Protein AF-0000000069817759 (afdb_homodimer)

Nearest PDB structures (foldseek):
  2ex4-assembly1_B  TM=9.487E-01  e=3.862E-26  Homo sapiens
  7d8d-assembly1_A  TM=9.209E-01  e=5.584E-23  Saccharomyces cerevisiae
  3vc2-assembly6_F  TM=7.173E-01  e=9.112E-10  Streptomyces coelicolor A3(2)
  5gm2-assembly3_O  TM=6.967E-01  e=1.247E-09  Streptomyces blastmyceticus
  3vc1-assembly2_B  TM=7.110E-01  e=4.106E-09  Streptomyces coelicolor A3(2)

Organism: Echinococcus multilocularis (NCBI:txid6211)

Secondary structure (DSSP, 8-state):
--TTTHHHHHHHHHHHHHHHHHH--S--SEEEEET-TTTHHIIIIITTT-SEEEEEES-HHHHHHHHHHH-HHHHTTEEEEEE--GGG--PPTT-BSEEEEES-GGGS-HHHHHHHHHHHHHHBPP------SSS-------EEEEEEEEE-SSS-EEETTTTEEEEEHHHHHHHHHHTTEEEEEEEE--SS-TTSPPEEEEEEEE---/--TTTHHHHHHHHHHHHHHHHHH--S--SEEEEET-TTTHHIIIIITTT-SEEEEEES-HHHHHHHHHHH-HHHHTTEEEEEE--GGG--PPTT-BSEEEEES-GGGS-HHHHHHHHHHHHHHBPP------SSS-------EEEEEEEEE-SSS-EEETTTTEEEEEHHHHHHHHHHTTEEEEEEEE--SS-TTSPPEEEEEEEE---

Radius of gyration: 24.3 Å; Cα contacts (8 Å, |Δi|>4): 840; chains: 2; bounding box: 42×84×50 Å

Foldseek 3Di:
DCVPPVVQLVLVQVLVQVCCVVPNWPAQAEEEEEQQFLNSCVQRHNLVRHQAYEYEHQDVVSPVNNPVVSDPVSSVRHDYYHNDDLLPDQAAFQAHLEYEAEACLQLDDLVSLLVSVLSVQRRHHDQPPPPDPDDDDPGTHGKYKYKYFADPDDAWDADPVVRGIHGHPVSVVVSCVSSQKDWPDWDWRDSGDPPDGIMIMTIIHHHDD/DCVPPVVQLVLVQVLVQVCCVVPNWPAQAEEEEEQQFLNSCVQRHNLVRHQAYEYEHQDVVSPVNNPVVNDPVSSVRHDYYHNDDLLPDQAAFQAHLEYEAEACLQLDDLVSLLVSVLSVQRRHHDQPPPPDPDDDDPGTHGKYKYKYFADPDDAWDADPVVRGIHGHPVSVVVSCVSSQKDWPDWDWRDSGDPPDGIMIMTIIHHHDD

InterPro domains:
  IPR008576 Alpha-N-methyltransferase NTM1 [PF05891] (1-204)
  IPR008576 Alpha-N-methyltransferase NTM1 [PIRSF016958] (1-207)
  IPR008576 Alpha-N-methyltransferase NTM1 [PTHR12753] (1-204)
  IPR029063 S-adenosyl-L-methionine-dependent methyltransferase superfamily [G3DSA:3.40.50.150] (1-205)
  IPR029063 S-adenosyl-L-methionine-dependent methyltransferase superfamily [SSF53335] (10-200)

pLDDT: mean 90.21, std 13.5, range [38.62, 98.94]

Solvent-accessible surface area (backbone atoms only — not comparable to full-atom values): 22124 Å² total; per-residue (Å²): 130,68,74,78,37,53,71,54,48,50,39,52,46,52,54,49,50,52,48,46,73,74,67,46,43,68,52,50,52,30,32,34,33,40,58,30,54,47,27,66,58,47,53,73,48,45,50,81,62,24,65,27,31,30,35,29,22,61,52,56,48,33,53,66,21,17,42,70,68,47,28,71,80,56,34,72,32,43,72,47,79,45,71,38,47,63,85,76,48,70,62,65,68,46,57,22,21,31,38,40,41,46,67,44,70,34,66,42,51,70,70,45,43,22,53,37,46,36,39,49,54,55,12,27,30,73,45,65,69,74,67,63,88,72,88,79,77,75,80,44,43,35,36,35,38,41,36,35,59,42,36,90,58,94,60,61,43,80,36,75,93,74,61,28,35,32,41,17,62,67,56,50,53,50,33,33,52,76,32,45,35,39,75,78,38,82,41,74,57,77,73,52,68,84,88,41,77,51,34,34,39,32,34,32,31,69,50,77,129,130,68,75,77,36,53,70,55,48,49,39,53,46,52,54,51,50,52,48,46,73,74,67,44,42,69,51,50,53,30,31,35,32,39,58,30,54,48,27,65,58,46,52,72,48,46,51,80,62,22,65,27,32,29,34,30,21,60,53,56,48,32,52,67,22,17,43,71,68,48,27,69,83,57,36,70,34,42,72,47,78,44,70,38,47,63,84,76,49,70,63,66,66,45,58,21,19,31,38,40,40,44,68,44,69,36,66,42,51,70,69,45,42,22,53,36,47,37,40,49,55,55,11,28,29,73,46,63,67,75,68,63,90,68,88,80,79,74,79,44,42,33,36,36,38,43,35,35,59,42,36,89,58,94,61,61,44,80,36,75,92,74,63,27,36,32,41,17,62,67,56,48,52,49,33,33,52,75,34,44,36,40,76,79,38,82,41,74,56,76,72,52,67,86,87,43,76,50,34,34,39,33,35,32,31,69,51,77,129

Sequence (418 aa):
MLGGLTQVHWPDIVGSRYILARFGPSLRECALDCGAGIGRITKHLLLPHFTTVDMVEMTGKFLDASSAYIGRSNADRVGNRFCCALQDFTPPEGRYDLIWVQWVIGHLTLSASVEFLRRCATALRPCDSTATSTATAPIRRSIIVLKDNVFSGAKSRFREVESSFVRTRDELLEVFRKARLRVLLDERQTNMPSYIRPIYAFVLVPQAEMLGGLTQVHWPDIVGSRYILARFGPSLRECALDCGAGIGRITKHLLLPHFTTVDMVEMTGKFLDASSAYIGRSNADRVGNRFCCALQDFTPPEGRYDLIWVQWVIGHLTLSASVEFLRRCATALRPCDSTATSTATAPIRRSIIVLKDNVFSGAKSRFREVESSFVRTRDELLEVFRKARLRVLLDERQTNMPSYIRPIYAFVLVPQAE

Structure (mmCIF, N/CA/C/O backbone):
data_AF-0000000069817759-model_v1
#
loop_
_entity.id
_entity.type
_entity.pdbx_description
1 polymer 'Alpha N-terminal protein methyltransferase 1'
#
loop_
_atom_site.group_PDB
_atom_site.id
_atom_site.type_symbol
_atom_site.label_atom_id
_atom_site.label_alt_id
_atom_site.label_comp_id
_atom_site.label_asym_id
_atom_site.label_entity_id
_atom_site.label_seq_id
_atom_site.pdbx_PDB_ins_code
_atom_site.Cartn_x
_atom_site.Cartn_y
_atom_site.Cartn_z
_atom_site.occupancy
_atom_site.B_iso_or_equiv
_atom_site.auth_seq_id
_atom_site.auth_comp_id
_atom_site.auth_asym_id
_atom_site.auth_atom_id
_atom_site.pdbx_PDB_model_num
ATOM 1 N N . MET A 1 1 ? -7.977 -3.789 -2.191 1 55.5 1 MET A N 1
ATOM 2 C CA . MET A 1 1 ? -7.117 -4.719 -1.464 1 55.5 1 MET A CA 1
ATOM 3 C C . MET A 1 1 ? -5.734 -4.117 -1.241 1 55.5 1 MET A C 1
ATOM 5 O O . MET A 1 1 ? -5.254 -3.336 -2.062 1 55.5 1 MET A O 1
ATOM 9 N N . LEU A 1 2 ? -5.32 -3.854 -0.101 1 62.16 2 LEU A N 1
ATOM 10 C CA . LEU A 1 2 ? -4.039 -3.256 0.257 1 62.16 2 LEU A CA 1
ATOM 11 C C . LEU A 1 2 ? -2.9 -4.25 0.048 1 62.16 2 LEU A C 1
ATOM 13 O O . LEU A 1 2 ? -1.764 -3.99 0.451 1 62.16 2 LEU A O 1
ATOM 17 N N . GLY A 1 3 ? -3.168 -5.266 -0.702 1 62.66 3 GLY A N 1
ATOM 18 C CA . GLY A 1 3 ? -2.135 -6.211 -1.102 1 62.66 3 GLY A CA 1
ATOM 19 C C . GLY A 1 3 ? -1.38 -6.801 0.073 1 62.66 3 GLY A C 1
ATOM 20 O O . GLY A 1 3 ? -0.153 -6.918 0.034 1 62.66 3 GLY A O 1
ATOM 21 N N . GLY A 1 4 ? -2.061 -7.035 1.119 1 65.12 4 GLY A N 1
ATOM 22 C CA . GLY A 1 4 ? -1.429 -7.656 2.271 1 65.12 4 GLY A CA 1
ATOM 23 C C . GLY A 1 4 ? -0.843 -6.652 3.246 1 65.12 4 GLY A C 1
ATOM 24 O O . GLY A 1 4 ? -0.263 -7.035 4.266 1 65.12 4 GLY A O 1
ATOM 25 N N . LEU A 1 5 ? -1.057 -5.465 2.949 1 73.44 5 LEU A N 1
ATOM 26 C CA . LEU A 1 5 ? -0.417 -4.438 3.766 1 73.44 5 LEU A CA 1
ATOM 27 C C . LEU A 1 5 ? -1.373 -3.922 4.836 1 73.44 5 LEU A C 1
ATOM 29 O O . LEU A 1 5 ? -1.09 -2.92 5.496 1 73.44 5 LEU A O 1
ATOM 33 N N . THR A 1 6 ? -2.373 -4.637 5.082 1 71.5 6 THR A N 1
ATOM 34 C CA . THR A 1 6 ? -3.443 -4.238 5.992 1 71.5 6 THR A CA 1
ATOM 35 C C . THR A 1 6 ? -2.922 -4.117 7.418 1 71.5 6 THR A C 1
ATOM 37 O O . THR A 1 6 ? -3.383 -3.268 8.188 1 71.5 6 THR A O 1
ATOM 40 N N . GLN A 1 7 ? -2.004 -4.809 7.738 1 69.25 7 GLN A N 1
ATOM 41 C CA . GLN A 1 7 ? -1.566 -4.91 9.125 1 69.25 7 GLN A CA 1
ATOM 42 C C . GLN A 1 7 ? -0.844 -3.643 9.57 1 69.25 7 GLN A C 1
ATOM 44 O O . GLN A 1 7 ? -0.792 -3.338 10.766 1 69.25 7 GLN A O 1
ATOM 49 N N . VAL A 1 8 ? -0.279 -2.957 8.703 1 76 8 VAL A N 1
ATOM 50 C CA . VAL A 1 8 ? 0.337 -1.676 9.031 1 76 8 VAL A CA 1
ATOM 51 C C . VAL A 1 8 ? -0.648 -0.542 8.758 1 76 8 VAL A C 1
ATOM 53 O O . VAL A 1 8 ? -0.629 0.485 9.438 1 76 8 VAL A O 1
ATOM 56 N N . HIS A 1 9 ? -1.445 -0.885 7.836 1 83.62 9 HIS A N 1
ATOM 57 C CA . HIS A 1 9 ? -2.412 0.115 7.402 1 83.62 9 HIS A CA 1
ATOM 58 C C . HIS A 1 9 ? -3.352 0.507 8.539 1 83.62 9 HIS A C 1
ATOM 60 O O . HIS A 1 9 ? -3.496 1.691 8.852 1 83.62 9 HIS A O 1
ATOM 66 N N . TRP A 1 10 ? -3.844 -0.445 9.234 1 84.25 10 TRP A N 1
ATOM 67 C CA . TRP A 1 10 ? -4.898 -0.119 10.188 1 84.25 10 TRP A CA 1
ATOM 68 C C . TRP A 1 10 ? -4.32 0.509 11.445 1 84.25 10 TRP A C 1
ATOM 70 O O . TRP A 1 10 ? -4.836 1.513 11.945 1 84.25 10 TRP A O 1
ATOM 80 N N . PRO A 1 11 ? -3.188 -0.051 11.992 1 84.81 11 PRO A N 1
ATOM 81 C CA . PRO A 1 11 ? -2.58 0.659 13.117 1 84.81 11 PRO A CA 1
ATOM 82 C C . PRO A 1 11 ? -2.213 2.102 12.773 1 84.81 11 PRO A C 1
ATOM 84 O O . PRO A 1 11 ? -2.35 2.992 13.617 1 84.81 11 PRO A O 1
ATOM 87 N N . ASP A 1 12 ? -1.763 2.312 11.617 1 90.25 12 ASP A N 1
ATOM 88 C CA . ASP A 1 12 ? -1.436 3.658 11.156 1 90.25 12 ASP A CA 1
ATOM 89 C C . ASP A 1 12 ? -2.668 4.559 11.164 1 90.25 12 ASP A C 1
ATOM 91 O O . ASP A 1 12 ? -2.611 5.691 11.648 1 90.25 12 ASP A O 1
ATOM 95 N N . ILE A 1 13 ? -3.812 4.062 10.688 1 92.81 13 ILE A N 1
ATOM 96 C CA . ILE A 1 13 ? -5.055 4.82 10.609 1 92.81 13 ILE A CA 1
ATOM 97 C C . ILE A 1 13 ? -5.602 5.074 12.008 1 92.81 13 ILE A C 1
ATOM 99 O O . ILE A 1 13 ? -6.02 6.191 12.328 1 92.81 13 ILE A O 1
ATOM 103 N N . VAL A 1 14 ? -5.531 4.082 12.805 1 92.69 14 VAL A N 1
ATOM 104 C CA . VAL A 1 14 ? -6.047 4.203 14.164 1 92.69 14 VAL A CA 1
ATOM 105 C C . VAL A 1 14 ? -5.23 5.234 14.938 1 92.69 14 VAL A C 1
ATOM 107 O O . VAL A 1 14 ? -5.789 6.082 15.641 1 92.69 14 VAL A O 1
ATOM 110 N N . GLY A 1 15 ? -3.939 5.105 14.82 1 93.69 15 GLY A N 1
ATOM 111 C CA . GLY A 1 15 ? -3.09 6.102 15.453 1 93.69 15 GLY A CA 1
ATOM 112 C C . GLY A 1 15 ? -3.391 7.52 14.992 1 93.69 15 GLY A C 1
ATOM 113 O O . GLY A 1 15 ? -3.391 8.453 15.805 1 93.69 15 GLY A O 1
ATOM 114 N N . SER A 1 16 ? -3.637 7.695 13.75 1 96.94 16 SER A N 1
ATOM 115 C CA . SER A 1 16 ? -3.953 9 13.188 1 96.94 16 SER A CA 1
ATOM 116 C C . SER A 1 16 ? -5.305 9.508 13.68 1 96.94 16 SER A C 1
ATOM 118 O O . SER A 1 16 ? -5.477 10.703 13.922 1 96.94 16 SER A O 1
ATOM 120 N N . ARG A 1 17 ? -6.273 8.633 13.836 1 96.94 17 ARG A N 1
ATOM 121 C CA . ARG A 1 17 ? -7.578 9 14.367 1 96.94 17 ARG A CA 1
ATOM 122 C C . ARG A 1 17 ? -7.461 9.531 15.797 1 96.94 17 ARG A C 1
ATOM 124 O O . ARG A 1 17 ? -8.164 10.469 16.172 1 96.94 17 ARG A O 1
ATOM 131 N N . TYR A 1 18 ? -6.605 8.875 16.531 1 96.31 18 TYR A N 1
ATOM 132 C CA . TYR A 1 18 ? -6.395 9.32 17.891 1 96.31 18 TYR A CA 1
ATOM 133 C C . TYR A 1 18 ? -5.809 10.727 17.938 1 96.31 18 TYR A C 1
ATOM 135 O O . TYR A 1 18 ? -6.176 11.531 18.797 1 96.31 18 TYR A O 1
ATOM 143 N N . ILE A 1 19 ? -4.941 11.008 17.078 1 97.12 19 ILE A N 1
ATOM 144 C CA . ILE A 1 19 ? -4.352 12.344 16.984 1 97.12 19 ILE A CA 1
ATOM 145 C C . ILE A 1 19 ? -5.438 13.367 16.672 1 97.12 19 ILE A C 1
ATOM 147 O O . ILE A 1 19 ? -5.508 14.422 17.312 1 97.12 19 ILE A O 1
ATOM 151 N N . LEU A 1 20 ? -6.316 13.07 15.688 1 97.5 20 LEU A N 1
ATOM 152 C CA . LEU A 1 20 ? -7.391 13.984 15.297 1 97.5 20 LEU A CA 1
ATOM 153 C C . LEU A 1 20 ? -8.375 14.188 16.438 1 97.5 20 LEU A C 1
ATOM 155 O O . LEU A 1 20 ? -8.906 15.281 16.625 1 97.5 20 LEU A O 1
ATOM 159 N N . ALA A 1 21 ? -8.617 13.156 17.188 1 96.81 21 ALA A N 1
ATOM 160 C CA . ALA A 1 21 ? -9.555 13.234 18.312 1 96.81 21 ALA A CA 1
ATOM 161 C C . ALA A 1 21 ? -9.016 14.148 19.406 1 96.81 21 ALA A C 1
ATOM 163 O O . ALA A 1 21 ? -9.781 14.875 20.047 1 96.81 21 ALA A O 1
ATOM 164 N N . ARG A 1 22 ? -7.75 14.109 19.594 1 96 22 ARG A N 1
ATOM 165 C CA . ARG A 1 22 ? -7.141 14.82 20.703 1 96 22 ARG A CA 1
ATOM 166 C C . ARG A 1 22 ? -6.742 16.234 20.312 1 96 22 ARG A C 1
ATOM 168 O O . ARG A 1 22 ? -6.844 17.172 21.109 1 96 22 ARG A O 1
ATOM 175 N N . PHE A 1 23 ? -6.246 16.328 19.031 1 95.94 23 PHE A N 1
ATOM 176 C CA . PHE A 1 23 ? -5.613 17.594 18.672 1 95.94 23 PHE A CA 1
ATOM 177 C C . PHE A 1 23 ? -6.191 18.141 17.375 1 95.94 23 PHE A C 1
ATOM 179 O O . PHE A 1 23 ? -5.602 19.016 16.734 1 95.94 23 PHE A O 1
ATOM 186 N N . GLY A 1 24 ? -7.301 17.625 16.953 1 95.69 24 GLY A N 1
ATOM 18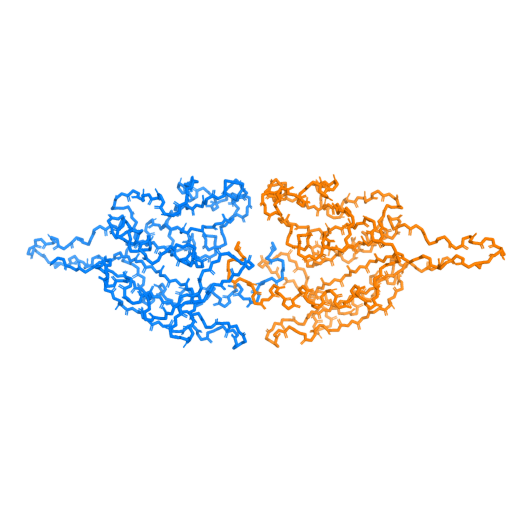7 C CA . GLY A 1 24 ? -7.883 18 15.664 1 95.69 24 GLY A CA 1
ATOM 188 C C . GLY A 1 24 ? -8.289 19.453 15.586 1 95.69 24 GLY A C 1
ATOM 189 O O . GLY A 1 24 ? -8.281 20.156 16.594 1 95.69 24 GLY A O 1
ATOM 190 N N . PRO A 1 25 ? -8.523 19.922 14.375 1 96.56 25 PRO A N 1
ATOM 191 C CA . PRO A 1 25 ? -8.984 21.312 14.172 1 96.56 25 PRO A CA 1
ATOM 192 C C . PRO A 1 25 ? -10.391 21.547 14.711 1 96.56 25 PRO A C 1
ATOM 194 O O . PRO A 1 25 ? -11.117 20.594 15 1 96.56 25 PRO A O 1
ATOM 197 N N . SER A 1 26 ? -10.719 22.797 14.82 1 95 26 SER A N 1
ATOM 198 C CA . SER A 1 26 ? -12.039 23.172 15.32 1 95 26 SER A CA 1
ATOM 199 C C . SER A 1 26 ? -13.133 22.844 14.312 1 95 26 SER A C 1
ATOM 201 O O . SER A 1 26 ? -14.234 22.453 14.695 1 95 26 SER A O 1
ATOM 203 N N . LEU A 1 27 ? -12.805 23.156 13.086 1 95 27 LEU A N 1
ATOM 204 C CA . LEU A 1 27 ? -13.734 22.859 12.008 1 95 27 LEU A CA 1
ATOM 205 C C . LEU A 1 27 ? -13.234 21.688 11.172 1 95 27 LEU A C 1
ATOM 207 O O . LEU A 1 27 ? -12.023 21.438 11.109 1 95 27 LEU A O 1
ATOM 211 N N . ARG A 1 28 ? -14.109 20.953 10.617 1 97.19 28 ARG A N 1
ATOM 212 C CA . ARG A 1 28 ? -13.789 19.797 9.781 1 97.19 28 ARG A CA 1
ATOM 213 C C . ARG A 1 28 ? -14.453 19.906 8.414 1 97.19 28 ARG A C 1
ATOM 215 O O . ARG A 1 28 ? -15.086 18.953 7.953 1 97.19 28 ARG A O 1
ATOM 222 N N . GLU A 1 29 ? -14.312 21.047 7.867 1 97.62 29 GLU A N 1
ATOM 223 C CA . GLU A 1 29 ? -14.945 21.297 6.574 1 97.62 29 GLU A CA 1
ATOM 224 C C . GLU A 1 29 ? -14.055 20.828 5.426 1 97.62 29 GLU A C 1
ATOM 226 O O . GLU A 1 29 ? -14.492 20.062 4.566 1 97.62 29 GLU A O 1
ATOM 231 N N . CYS A 1 30 ? -12.797 21.297 5.43 1 98.5 30 CYS A N 1
ATOM 232 C CA . CYS A 1 30 ? -11.93 20.984 4.305 1 98.5 30 CYS A CA 1
ATOM 233 C C . CYS A 1 30 ? -10.547 20.562 4.785 1 98.5 30 CYS A C 1
ATOM 235 O O . CYS A 1 30 ? -9.938 21.25 5.609 1 98.5 30 CYS A O 1
ATOM 237 N N . ALA A 1 31 ? -10.031 19.406 4.27 1 98.88 31 ALA A N 1
ATOM 238 C CA . ALA A 1 31 ? -8.68 18.922 4.531 1 98.88 31 ALA A CA 1
ATOM 239 C C . ALA A 1 31 ? -7.883 18.797 3.236 1 98.88 31 ALA A C 1
ATOM 241 O O . ALA A 1 31 ? -8.461 18.688 2.152 1 98.88 31 ALA A O 1
ATOM 242 N N . LEU A 1 32 ? -6.586 18.922 3.379 1 98.94 32 LEU A N 1
ATOM 243 C CA . LEU A 1 32 ? -5.664 18.719 2.266 1 98.94 32 LEU A CA 1
ATOM 244 C C . LEU A 1 32 ? -4.777 17.5 2.521 1 98.94 32 LEU A C 1
ATOM 246 O O . LEU A 1 32 ? -4.133 17.406 3.568 1 98.94 32 LEU A O 1
ATOM 250 N N . ASP A 1 33 ? -4.766 16.531 1.592 1 98.69 33 ASP A N 1
ATOM 251 C CA . ASP A 1 33 ? -3.891 15.359 1.616 1 98.69 33 ASP A CA 1
ATOM 252 C C . ASP A 1 33 ? -2.648 15.586 0.756 1 98.69 33 ASP A C 1
ATOM 254 O O . ASP A 1 33 ? -2.711 15.484 -0.471 1 98.69 33 ASP A O 1
ATOM 258 N N . CYS A 1 34 ? -1.508 15.812 1.389 1 98.5 34 CYS A N 1
ATOM 259 C CA . CYS A 1 34 ? -0.271 16.094 0.67 1 98.5 34 CYS A CA 1
ATOM 260 C C . CYS A 1 34 ? 0.484 14.812 0.354 1 98.5 34 CYS A C 1
ATOM 262 O O . CYS A 1 34 ? 0.82 14.047 1.26 1 98.5 34 CYS A O 1
ATOM 264 N N . GLY A 1 35 ? 0.825 14.672 -0.903 1 96.44 35 GLY A N 1
ATOM 265 C CA . GLY A 1 35 ? 1.369 13.391 -1.317 1 96.44 35 GLY A CA 1
ATOM 266 C C . GLY A 1 35 ? 0.368 12.25 -1.21 1 96.44 35 GLY A C 1
ATOM 267 O O . GLY A 1 35 ? 0.66 11.211 -0.612 1 96.44 35 GLY A O 1
ATOM 268 N N . ALA A 1 36 ? -0.739 12.406 -1.847 1 96.44 36 ALA A N 1
ATOM 269 C CA . ALA A 1 36 ? -1.905 11.578 -1.567 1 96.44 36 ALA A CA 1
ATOM 270 C C . ALA A 1 36 ? -1.768 10.203 -2.219 1 96.44 36 ALA A C 1
ATOM 272 O O . ALA A 1 36 ? -2.447 9.25 -1.826 1 96.44 36 ALA A O 1
ATOM 273 N N . GLY A 1 37 ? -0.917 10.141 -3.26 1 92.44 37 GLY A N 1
ATOM 274 C CA . GLY A 1 37 ? -0.885 8.906 -4.023 1 92.44 37 GLY A CA 1
ATOM 275 C C . GLY A 1 37 ? -2.238 8.516 -4.59 1 92.44 37 GLY A C 1
ATOM 276 O O . GLY A 1 37 ? -2.908 9.336 -5.227 1 92.44 37 GLY A O 1
ATOM 277 N N . ILE A 1 38 ? -2.588 7.289 -4.344 1 88.88 38 ILE A N 1
ATOM 278 C CA . ILE A 1 38 ? -3.861 6.801 -4.863 1 88.88 38 ILE A CA 1
ATOM 279 C C . ILE A 1 38 ? -4.988 7.195 -3.912 1 88.88 38 ILE A C 1
ATOM 281 O O . ILE A 1 38 ? -6.168 7.09 -4.262 1 88.88 38 ILE A O 1
ATOM 285 N N . GLY A 1 39 ? -4.66 7.555 -2.676 1 93.88 39 GLY A N 1
ATOM 286 C CA . GLY A 1 39 ? -5.691 8.109 -1.812 1 93.88 39 GLY A CA 1
ATOM 287 C C . GLY A 1 39 ? -5.965 7.254 -0.587 1 93.88 39 GLY A C 1
ATOM 288 O O . GLY A 1 39 ? -7.09 7.227 -0.083 1 93.88 39 GLY A O 1
ATOM 289 N N . ARG A 1 40 ? -4.969 6.535 -0.054 1 92.56 40 ARG A N 1
ATOM 290 C CA . ARG A 1 40 ? -5.156 5.695 1.125 1 92.56 40 ARG A CA 1
ATOM 291 C C . ARG A 1 40 ? -5.574 6.531 2.33 1 92.56 40 ARG A C 1
ATOM 293 O O . ARG A 1 40 ? -6.555 6.211 3.006 1 92.56 40 ARG A O 1
ATOM 300 N N . ILE A 1 41 ? -4.84 7.598 2.57 1 96.31 41 ILE A N 1
ATOM 301 C CA . ILE A 1 41 ? -5.129 8.461 3.715 1 96.31 41 ILE A CA 1
ATOM 302 C C . ILE A 1 41 ? -6.43 9.219 3.473 1 96.31 41 ILE A C 1
ATOM 304 O O . ILE A 1 41 ? -7.238 9.391 4.391 1 96.31 41 ILE A O 1
ATOM 308 N N . THR A 1 42 ? -6.609 9.664 2.258 1 97.5 42 THR A N 1
ATOM 309 C CA . THR A 1 42 ? -7.84 10.352 1.881 1 97.5 42 THR A CA 1
ATOM 310 C C . THR A 1 42 ? -9.055 9.484 2.195 1 97.5 42 THR A C 1
ATOM 312 O O . THR A 1 42 ? -9.984 9.93 2.867 1 97.5 42 THR A O 1
ATOM 315 N N . LYS A 1 43 ? -8.992 8.289 1.772 1 95.31 43 LYS A N 1
ATOM 316 C CA . LYS A 1 43 ? -10.133 7.383 1.86 1 95.31 43 LYS A CA 1
ATOM 317 C C . LYS A 1 43 ? -10.383 6.949 3.303 1 95.31 43 LYS A C 1
ATOM 319 O O . LYS A 1 43 ? -11.523 6.941 3.766 1 95.31 43 LYS A O 1
ATOM 324 N N . HIS A 1 44 ? -9.336 6.625 4.031 1 94.44 44 HIS A N 1
ATOM 325 C CA . HIS A 1 44 ? -9.523 5.883 5.273 1 94.44 44 HIS A CA 1
ATOM 326 C C . HIS A 1 44 ? -9.445 6.801 6.484 1 94.44 44 HIS A C 1
ATOM 328 O O . HIS A 1 44 ? -9.875 6.434 7.582 1 94.44 44 HIS A O 1
ATOM 334 N N . LEU A 1 45 ? -8.906 7.926 6.262 1 97.38 45 LEU A N 1
ATOM 335 C CA . LEU A 1 45 ? -8.742 8.805 7.406 1 97.38 45 LEU A CA 1
ATOM 336 C C . LEU A 1 45 ? -9.484 10.117 7.199 1 97.38 45 LEU A C 1
ATOM 338 O O . LEU A 1 45 ? -10.344 10.492 8.008 1 97.38 45 LEU A O 1
ATOM 342 N N . LEU A 1 46 ? -9.25 10.82 6.113 1 98.62 46 LEU A N 1
ATOM 343 C CA . LEU A 1 46 ? -9.656 12.219 6.012 1 98.62 46 LEU A CA 1
ATOM 344 C C . LEU A 1 46 ? -11.133 12.328 5.633 1 98.62 46 LEU A C 1
ATOM 346 O O . LEU A 1 46 ? -11.883 13.062 6.266 1 98.62 46 LEU A O 1
ATOM 350 N N . LEU A 1 47 ? -11.609 11.602 4.684 1 98.5 47 LEU A N 1
ATOM 351 C CA . LEU A 1 47 ? -12.984 11.711 4.223 1 98.5 47 LEU A CA 1
ATOM 352 C C . LEU A 1 47 ? -13.961 11.305 5.324 1 98.5 47 LEU A C 1
ATOM 354 O O . LEU A 1 47 ? -15.039 11.883 5.445 1 98.5 47 LEU A O 1
ATOM 358 N N . PRO A 1 48 ? -13.617 10.336 6.16 1 97.69 48 PRO A N 1
ATOM 359 C CA . PRO A 1 48 ? -14.523 10.008 7.266 1 97.69 48 PRO A CA 1
ATOM 360 C C . PRO A 1 48 ? -14.664 11.141 8.273 1 97.69 48 PRO A C 1
ATOM 362 O O . PRO A 1 48 ? -15.617 11.164 9.055 1 97.69 48 PRO A O 1
ATOM 365 N N . HIS A 1 49 ? -13.773 12.164 8.234 1 98.25 49 HIS A N 1
ATOM 366 C CA . HIS A 1 49 ? -13.766 13.164 9.297 1 98.25 49 HIS A CA 1
ATOM 367 C C . HIS A 1 49 ? -14 14.562 8.742 1 98.25 49 HIS A C 1
ATOM 369 O O . HIS A 1 49 ? -14.242 15.508 9.5 1 98.25 49 HIS A O 1
ATOM 375 N N . PHE A 1 50 ? -13.922 14.719 7.473 1 98.56 50 PHE A N 1
ATOM 376 C CA . PHE A 1 50 ? -14.039 16.047 6.887 1 98.56 50 PHE A CA 1
ATOM 377 C C . PHE A 1 50 ? -15.086 16.062 5.781 1 98.56 50 PHE A C 1
ATOM 379 O O . PHE A 1 50 ? -15.32 15.039 5.125 1 98.56 50 PHE A O 1
ATOM 386 N N . THR A 1 51 ? -15.672 17.172 5.551 1 98.31 51 THR A N 1
ATOM 387 C CA . THR A 1 51 ? -16.703 17.328 4.523 1 98.31 51 THR A CA 1
ATOM 388 C C . THR A 1 51 ? -16.109 17.156 3.133 1 98.31 51 THR A C 1
ATOM 390 O O . THR A 1 51 ? -16.703 16.5 2.273 1 98.31 51 THR A O 1
ATOM 393 N N . THR A 1 52 ? -14.992 17.781 2.92 1 98.62 52 THR A N 1
ATOM 394 C CA . THR A 1 52 ? -14.305 17.703 1.636 1 98.62 52 THR A CA 1
ATOM 395 C C . THR A 1 52 ? -12.805 17.531 1.835 1 98.62 52 THR A C 1
ATOM 397 O O . THR A 1 52 ? -12.25 17.969 2.844 1 98.62 52 THR A O 1
ATOM 400 N N . VAL A 1 53 ? -12.18 16.828 0.913 1 98.81 53 VAL A N 1
ATOM 401 C CA . VAL A 1 53 ? -10.734 16.641 0.937 1 98.81 53 VAL A CA 1
ATOM 402 C C . VAL A 1 53 ? -10.141 16.984 -0.426 1 98.81 53 VAL A C 1
ATOM 404 O O . VAL A 1 53 ? -10.648 16.547 -1.462 1 98.81 53 VAL A O 1
ATOM 407 N N . ASP A 1 54 ? -9.148 17.859 -0.433 1 98.88 54 ASP A N 1
ATOM 408 C CA . ASP A 1 54 ? -8.32 18.047 -1.619 1 98.88 54 ASP A CA 1
ATOM 409 C C . ASP A 1 54 ? -7.086 17.156 -1.583 1 98.88 54 ASP A C 1
ATOM 411 O O . ASP A 1 54 ? -6.57 16.844 -0.508 1 98.88 54 ASP A O 1
ATOM 415 N N . MET A 1 55 ? -6.68 16.734 -2.791 1 98.5 55 MET A N 1
ATOM 416 C CA . MET A 1 55 ? -5.492 15.898 -2.932 1 98.5 55 MET A CA 1
ATOM 417 C C . MET A 1 55 ? -4.414 16.609 -3.746 1 98.5 55 MET A C 1
ATOM 419 O O . MET A 1 55 ? -4.719 17.281 -4.738 1 98.5 55 MET A O 1
ATOM 423 N N . VAL A 1 56 ? -3.182 16.531 -3.322 1 98.62 56 VAL A N 1
ATOM 424 C CA . VAL A 1 56 ? -2.043 16.938 -4.145 1 98.62 56 VAL A CA 1
ATOM 425 C C . VAL A 1 56 ? -1.07 15.773 -4.285 1 98.62 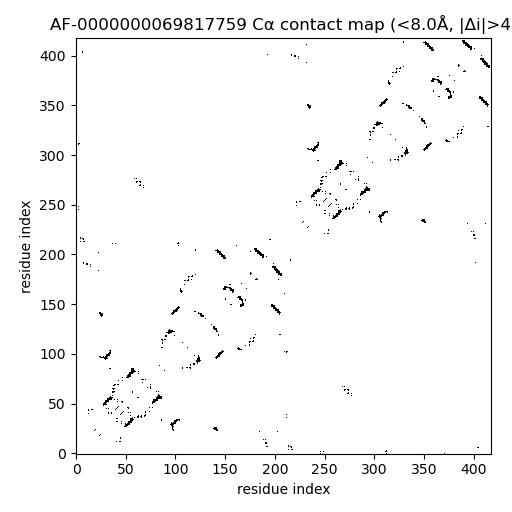56 VAL A C 1
ATOM 427 O O . VAL A 1 56 ? -0.714 15.133 -3.293 1 98.62 56 VAL A O 1
ATOM 430 N N . GLU A 1 57 ? -0.761 15.453 -5.465 1 96.62 57 GLU A N 1
ATOM 431 C CA . GLU A 1 57 ? 0.097 14.336 -5.855 1 96.62 57 GLU A CA 1
ATOM 432 C C . GLU A 1 57 ? 0.794 14.625 -7.184 1 96.62 57 GLU A C 1
ATOM 434 O O . GLU A 1 57 ? 0.197 15.203 -8.094 1 96.62 57 GLU A O 1
ATOM 439 N N . MET A 1 58 ? 2.125 14.242 -7.219 1 94.69 58 MET A N 1
ATOM 440 C CA . MET A 1 58 ? 2.908 14.633 -8.391 1 94.69 58 MET A CA 1
ATOM 441 C C . MET A 1 58 ? 2.664 13.672 -9.547 1 94.69 58 MET A C 1
ATOM 443 O O . MET A 1 58 ? 2.947 14.008 -10.703 1 94.69 58 MET A O 1
ATOM 447 N N . THR A 1 59 ? 2.201 12.453 -9.258 1 92.25 59 THR A N 1
ATOM 448 C CA . THR A 1 59 ? 1.955 11.469 -10.305 1 92.25 59 THR A CA 1
ATOM 449 C C . THR A 1 59 ? 0.492 11.492 -10.734 1 92.25 59 THR A C 1
ATOM 451 O O . THR A 1 59 ? -0.377 10.969 -10.031 1 92.25 59 THR A O 1
ATOM 454 N N . GLY A 1 60 ? 0.253 11.93 -11.922 1 94.5 60 GLY A N 1
ATOM 455 C CA . GLY A 1 60 ? -1.095 12.086 -12.453 1 94.5 60 GLY A CA 1
ATOM 456 C C . GLY A 1 60 ? -1.852 10.773 -12.539 1 94.5 60 GLY A C 1
ATOM 457 O O . GLY A 1 60 ? -3.053 10.719 -12.266 1 94.5 60 GLY A O 1
ATOM 458 N N . LYS A 1 61 ? -1.187 9.75 -12.891 1 91 61 LYS A N 1
ATOM 459 C CA . LYS A 1 61 ? -1.821 8.445 -13.055 1 91 61 LYS A CA 1
ATOM 460 C C . LYS A 1 61 ? -2.383 7.938 -11.727 1 91 61 LYS A C 1
ATOM 462 O O . LYS A 1 61 ? -3.406 7.254 -11.703 1 91 61 LYS A O 1
ATOM 467 N N . PHE A 1 62 ? -1.733 8.25 -10.633 1 91.75 62 PHE A N 1
ATOM 468 C CA . PHE A 1 62 ? -2.27 7.887 -9.328 1 91.75 62 PHE A CA 1
ATOM 469 C C . PHE A 1 62 ? -3.559 8.648 -9.047 1 91.75 62 PHE A C 1
ATOM 471 O O . PHE A 1 62 ? -4.543 8.062 -8.586 1 91.75 62 PHE A O 1
ATOM 478 N N . LEU A 1 63 ? -3.527 9.922 -9.352 1 94.44 63 LEU A N 1
ATOM 479 C CA . LEU A 1 63 ? -4.727 10.727 -9.164 1 94.44 63 LEU A CA 1
ATOM 480 C C . LEU A 1 63 ? -5.871 10.211 -10.031 1 94.44 63 LEU A C 1
ATOM 482 O O . LEU A 1 63 ? -7.02 10.156 -9.578 1 94.44 63 LEU A O 1
ATOM 486 N N . ASP A 1 64 ? -5.527 9.789 -11.188 1 92.56 64 ASP A N 1
ATOM 487 C CA . ASP A 1 64 ? -6.531 9.266 -12.109 1 92.56 64 ASP A CA 1
ATOM 488 C C . ASP A 1 64 ? -7.203 8.016 -11.547 1 92.56 64 ASP A C 1
ATOM 490 O O . ASP A 1 64 ? -8.398 7.797 -11.75 1 92.56 64 ASP A O 1
ATOM 494 N N . ALA A 1 65 ? -6.402 7.258 -10.875 1 91.31 65 ALA A N 1
ATOM 495 C CA . ALA A 1 65 ? -6.906 5.992 -10.344 1 91.31 65 ALA A CA 1
ATOM 496 C C . ALA A 1 65 ? -7.582 6.203 -8.992 1 91.31 65 ALA A C 1
ATOM 498 O O . ALA A 1 65 ? -8.281 5.316 -8.5 1 91.31 65 ALA A O 1
ATOM 499 N N . SER A 1 66 ? -7.402 7.375 -8.43 1 93.44 66 SER A N 1
ATOM 500 C CA . SER A 1 66 ? -7.828 7.621 -7.055 1 93.44 66 SER A CA 1
ATOM 501 C C . SER A 1 66 ? -9.336 7.473 -6.91 1 93.44 66 SER A C 1
ATOM 503 O O . SER A 1 66 ? -9.82 6.957 -5.898 1 93.44 66 SER A O 1
ATOM 505 N N . SER A 1 67 ? -10.109 7.898 -7.906 1 93.44 67 SER A N 1
ATOM 506 C CA . SER A 1 67 ? -11.57 7.824 -7.812 1 93.44 67 SER A CA 1
ATOM 507 C C . SER A 1 67 ? -12.039 6.379 -7.676 1 93.44 67 SER A C 1
ATOM 509 O O . SER A 1 67 ? -12.914 6.082 -6.855 1 93.44 67 SER A O 1
ATOM 511 N N . ALA A 1 68 ? -11.43 5.555 -8.453 1 88.69 68 ALA A N 1
ATOM 512 C CA . ALA A 1 68 ? -11.781 4.141 -8.375 1 88.69 68 ALA A CA 1
ATOM 513 C C . ALA A 1 68 ? -11.375 3.539 -7.035 1 88.69 68 ALA A C 1
ATOM 515 O O . ALA A 1 68 ? -12.102 2.73 -6.461 1 88.69 68 ALA A O 1
ATOM 516 N N . TYR A 1 69 ? -10.266 3.932 -6.586 1 89.75 69 TYR A N 1
ATOM 517 C CA . TYR A 1 69 ? -9.75 3.41 -5.324 1 89.75 69 TYR A CA 1
ATOM 518 C C . TYR A 1 69 ? -10.602 3.879 -4.152 1 89.75 69 TYR A C 1
ATOM 520 O O . TYR A 1 69 ? -10.953 3.088 -3.27 1 89.75 69 TYR A O 1
ATOM 528 N N . ILE A 1 70 ? -10.906 5.125 -4.176 1 93.5 70 ILE A N 1
ATOM 529 C CA . ILE A 1 70 ? -11.633 5.738 -3.064 1 93.5 70 ILE A CA 1
ATOM 530 C C . ILE A 1 70 ? -13.086 5.277 -3.082 1 93.5 70 ILE A C 1
ATOM 532 O O . ILE A 1 70 ? -13.695 5.082 -2.027 1 93.5 70 ILE A O 1
ATOM 536 N N . GLY A 1 71 ? -13.625 5.062 -4.297 1 90.38 71 GLY A N 1
ATOM 537 C CA . GLY A 1 71 ? -15.023 4.684 -4.445 1 90.38 71 GLY A CA 1
ATOM 538 C C . GLY A 1 71 ? -15.922 5.844 -4.824 1 90.38 71 GLY A C 1
ATOM 539 O O . GLY A 1 71 ? -15.688 6.977 -4.402 1 90.38 71 GLY A O 1
ATOM 540 N N . ARG A 1 72 ? -16.922 5.633 -5.523 1 84.25 72 ARG A N 1
ATOM 541 C CA . ARG A 1 72 ? -17.75 6.633 -6.203 1 84.25 72 ARG A CA 1
ATOM 542 C C . ARG A 1 72 ? -18.359 7.605 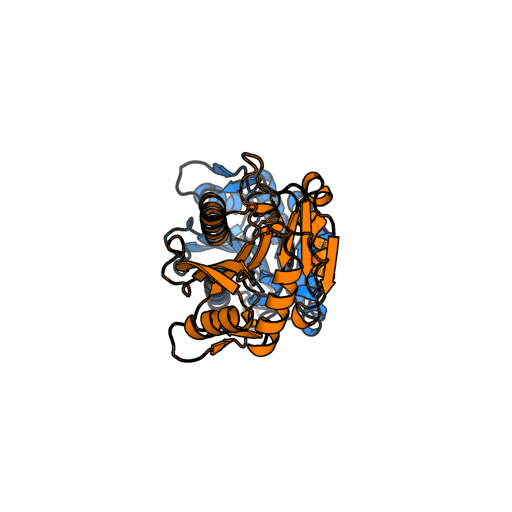-5.203 1 84.25 72 ARG A C 1
ATOM 544 O O . ARG A 1 72 ? -18.188 8.82 -5.32 1 84.25 72 ARG A O 1
ATOM 551 N N . SER A 1 73 ? -19.016 7.145 -4.172 1 88.25 73 SER A N 1
ATOM 552 C CA . SER A 1 73 ? -19.688 8.031 -3.238 1 88.25 73 SER A CA 1
ATOM 553 C C . SER A 1 73 ? -18.703 8.953 -2.531 1 88.25 73 SER A C 1
ATOM 555 O O . SER A 1 73 ? -18.953 10.156 -2.42 1 88.25 73 SER A O 1
ATOM 557 N N . ASN A 1 74 ? -17.562 8.469 -2.219 1 93.25 74 ASN A N 1
ATOM 558 C CA . ASN A 1 74 ? -16.562 9.258 -1.505 1 93.25 74 ASN A CA 1
ATOM 559 C C . ASN A 1 74 ? -15.734 10.125 -2.459 1 93.25 74 ASN A C 1
ATOM 561 O O . ASN A 1 74 ? -15.289 11.211 -2.088 1 93.25 74 ASN A O 1
ATOM 565 N N . ALA A 1 75 ? -15.664 9.633 -3.613 1 92.94 75 ALA A N 1
ATOM 566 C CA . ALA A 1 75 ? -14.859 10.352 -4.59 1 92.94 75 ALA A CA 1
ATOM 567 C C . ALA A 1 75 ? -15.469 11.719 -4.906 1 92.94 75 ALA A C 1
ATOM 569 O O . ALA A 1 75 ? -14.75 12.664 -5.227 1 92.94 75 ALA A O 1
ATOM 570 N N . ASP A 1 76 ? -16.766 11.859 -4.723 1 94.94 76 ASP A N 1
ATOM 571 C CA . ASP A 1 76 ? -17.469 13.109 -4.98 1 94.94 76 ASP A CA 1
ATOM 572 C C . ASP A 1 76 ? -17.109 14.164 -3.936 1 94.94 76 ASP A C 1
ATOM 574 O O . ASP A 1 76 ? -17.312 15.359 -4.156 1 94.94 76 ASP A O 1
ATOM 578 N N . ARG A 1 77 ? -16.594 13.711 -2.828 1 97.75 77 ARG A N 1
ATOM 579 C CA . ARG A 1 77 ? -16.234 14.617 -1.743 1 97.75 77 ARG A CA 1
ATOM 580 C C . ARG A 1 77 ? -14.773 15.023 -1.823 1 97.75 77 ARG A C 1
ATOM 582 O O . ARG A 1 77 ? -14.289 15.805 -0.994 1 97.75 77 ARG A O 1
ATOM 589 N N . VAL A 1 78 ? -14.156 14.508 -2.816 1 98.25 78 VAL A N 1
ATOM 590 C CA . VAL A 1 78 ? -12.844 15.039 -3.15 1 98.25 78 VAL A CA 1
ATOM 591 C C . VAL A 1 78 ? -12.992 16.297 -4.012 1 98.25 78 VAL A C 1
ATOM 593 O O . VAL A 1 78 ? -13.445 16.219 -5.156 1 98.25 78 VAL A O 1
ATOM 596 N N . GLY A 1 79 ? -12.641 17.406 -3.455 1 97.44 79 GLY A N 1
ATOM 597 C CA . GLY A 1 79 ? -12.859 18.672 -4.137 1 97.44 79 GLY A CA 1
ATOM 598 C C . GLY A 1 79 ? -11.898 18.891 -5.293 1 97.44 79 GLY A C 1
ATOM 599 O O . GLY A 1 79 ? -12.328 19.016 -6.441 1 97.44 79 GLY A O 1
ATOM 600 N N . ASN A 1 80 ? -10.641 19.047 -4.969 1 97.69 80 ASN A N 1
ATOM 601 C CA . ASN A 1 80 ? -9.609 19.281 -5.973 1 97.69 80 ASN A CA 1
ATOM 602 C C . ASN A 1 80 ? -8.562 18.172 -5.961 1 97.69 80 ASN A C 1
ATOM 604 O O . ASN A 1 80 ? -8.266 17.594 -4.91 1 97.69 80 ASN A O 1
ATOM 608 N N . ARG A 1 81 ? -8.133 17.844 -7.145 1 98 81 ARG A N 1
ATOM 609 C CA . ARG A 1 81 ? -6.969 17 -7.352 1 98 81 ARG A CA 1
ATOM 610 C C . ARG A 1 81 ? -5.848 17.766 -8.047 1 98 81 ARG A C 1
ATOM 612 O O . ARG A 1 81 ? -5.879 17.969 -9.258 1 98 81 ARG A O 1
ATOM 619 N N . PHE A 1 82 ? -4.867 18.156 -7.289 1 98.56 82 PHE A N 1
ATOM 620 C CA . PHE A 1 82 ? -3.746 18.922 -7.82 1 98.56 82 PHE A CA 1
ATOM 621 C C . PHE A 1 82 ? -2.602 18 -8.219 1 98.56 82 PHE A C 1
ATOM 623 O O . PHE A 1 82 ? -2.047 17.297 -7.383 1 98.56 82 PHE A O 1
ATOM 630 N N . CYS A 1 83 ? -2.299 17.969 -9.5 1 97.81 83 CYS A N 1
ATOM 631 C CA . CYS A 1 83 ? -1.127 17.234 -9.961 1 97.81 83 CYS A CA 1
ATOM 632 C C . CYS A 1 83 ? 0.11 18.125 -9.953 1 97.81 83 CYS A C 1
ATOM 634 O O . CYS A 1 83 ? 0.41 18.797 -10.945 1 97.81 83 CYS A O 1
ATOM 636 N N . CYS A 1 84 ? 0.849 18.078 -8.844 1 97.62 84 CYS A N 1
ATOM 637 C CA . CYS A 1 84 ? 1.96 19 -8.609 1 97.62 84 CYS A CA 1
ATOM 638 C C . CYS A 1 84 ? 2.926 18.422 -7.578 1 97.62 84 CYS A C 1
ATOM 640 O O . CYS A 1 84 ? 2.508 17.766 -6.629 1 97.62 84 CYS A O 1
ATOM 642 N N . ALA A 1 85 ? 4.172 18.688 -7.785 1 96.94 85 ALA A N 1
ATOM 643 C CA . ALA A 1 85 ? 5.145 18.391 -6.738 1 96.94 85 ALA A CA 1
ATOM 644 C C . ALA A 1 85 ? 4.996 19.344 -5.559 1 96.94 85 ALA A C 1
ATOM 646 O O . ALA A 1 85 ? 4.762 20.547 -5.746 1 96.94 85 ALA A O 1
ATOM 647 N N . LEU A 1 86 ? 5.234 18.844 -4.406 1 97.69 86 LEU A N 1
ATOM 648 C CA . LEU A 1 86 ? 5.02 19.656 -3.207 1 97.69 86 LEU A CA 1
ATOM 649 C C . LEU A 1 86 ? 5.949 20.859 -3.191 1 97.69 86 LEU A C 1
ATOM 651 O O . LEU A 1 86 ? 5.582 21.922 -2.691 1 97.69 86 LEU A O 1
ATOM 655 N N . GLN A 1 87 ? 7.137 20.656 -3.709 1 97.25 87 GLN A N 1
ATOM 656 C CA . GLN A 1 87 ? 8.109 21.75 -3.713 1 97.25 87 GLN A CA 1
ATOM 657 C C . GLN A 1 87 ? 7.582 22.953 -4.488 1 97.25 87 GLN A C 1
ATOM 659 O O . GLN A 1 87 ? 7.973 24.094 -4.219 1 97.25 87 GLN A O 1
ATOM 664 N N . ASP A 1 88 ? 6.672 22.719 -5.438 1 97.69 88 ASP A N 1
ATOM 665 C CA . ASP A 1 88 ? 6.164 23.766 -6.309 1 97.69 88 ASP A CA 1
ATOM 666 C C . ASP A 1 88 ? 4.699 24.078 -6.004 1 97.69 88 ASP A C 1
ATOM 668 O O . ASP A 1 88 ? 4.109 24.969 -6.605 1 97.69 88 ASP A O 1
ATOM 672 N N . PHE A 1 89 ? 4.172 23.375 -5.102 1 98.62 89 PHE A N 1
ATOM 673 C CA . PHE A 1 89 ? 2.74 23.469 -4.844 1 98.62 89 PHE A CA 1
ATOM 674 C C . PHE A 1 89 ? 2.441 24.641 -3.908 1 98.62 89 PHE A C 1
ATOM 676 O O . PHE A 1 89 ? 3.102 24.797 -2.879 1 98.62 89 PHE A O 1
ATOM 683 N N . THR A 1 90 ? 1.469 25.391 -4.293 1 98.44 90 THR A N 1
ATOM 684 C CA . THR A 1 90 ? 0.922 26.438 -3.428 1 98.44 90 THR A CA 1
ATOM 685 C C . THR A 1 90 ? -0.562 26.203 -3.166 1 98.44 90 THR A C 1
ATOM 687 O O . THR A 1 90 ? -1.403 26.484 -4.02 1 98.44 90 THR A O 1
ATOM 690 N N . PRO A 1 91 ? -0.837 25.75 -1.993 1 98.56 91 PRO A N 1
ATOM 691 C CA . PRO A 1 91 ? -2.252 25.516 -1.696 1 98.56 91 PRO A CA 1
ATOM 692 C C . PRO A 1 91 ? -3.07 26.797 -1.649 1 98.56 91 PRO A C 1
ATOM 694 O O . PRO A 1 91 ? -2.547 27.859 -1.29 1 98.56 91 PRO A O 1
ATOM 697 N N . PRO A 1 92 ? -4.406 26.75 -2.016 1 98.06 92 PRO A N 1
ATOM 698 C CA . PRO A 1 92 ? -5.27 27.922 -1.882 1 98.06 92 PRO A CA 1
ATOM 699 C C . PRO A 1 92 ? -5.25 28.516 -0.472 1 98.06 92 PRO A C 1
ATOM 701 O O . PRO A 1 92 ? -5.332 27.766 0.51 1 98.06 92 PRO A O 1
ATOM 704 N N . GLU A 1 93 ? -5.188 29.812 -0.38 1 97.62 93 GLU A N 1
ATOM 705 C CA . GLU A 1 93 ? -5.039 30.5 0.897 1 97.62 93 GLU A CA 1
ATOM 706 C C . GLU A 1 93 ? -6.305 30.391 1.738 1 97.62 93 GLU A C 1
ATOM 708 O O . GLU A 1 93 ? -7.414 30.5 1.214 1 97.62 93 GLU A O 1
ATOM 713 N N . GLY A 1 94 ? -6.145 30.125 2.994 1 96.94 94 GLY A N 1
ATOM 714 C CA . GLY A 1 94 ? -7.215 30.188 3.977 1 96.94 94 GLY A CA 1
ATOM 715 C C . GLY A 1 94 ? -8.305 29.156 3.75 1 96.94 94 GLY A C 1
ATOM 716 O O . GLY A 1 94 ? -9.461 29.375 4.121 1 96.94 94 GLY A O 1
ATOM 717 N N . ARG A 1 95 ? -7.992 28.047 3.244 1 97.62 95 ARG A N 1
ATOM 718 C CA . ARG A 1 95 ? -9.023 27.109 2.814 1 97.62 95 ARG A CA 1
ATOM 719 C C . ARG A 1 95 ? -9.133 25.922 3.775 1 97.62 95 ARG A C 1
ATOM 721 O O . ARG A 1 95 ? -10.211 25.375 3.973 1 97.62 95 ARG A O 1
ATOM 728 N N . TYR A 1 96 ? -8.094 25.625 4.387 1 98.5 96 TYR A N 1
ATOM 729 C CA . TYR A 1 96 ? -8.039 24.281 4.973 1 98.5 96 TYR A CA 1
ATOM 730 C C . TYR A 1 96 ? -8.141 24.359 6.492 1 98.5 96 TYR A C 1
ATOM 732 O O . TYR A 1 96 ? -7.496 25.203 7.125 1 98.5 96 TYR A O 1
ATOM 740 N N . ASP A 1 97 ? -8.953 23.453 7.051 1 98.19 97 ASP A N 1
ATOM 741 C CA . ASP A 1 97 ? -8.953 23.234 8.492 1 98.19 97 ASP A CA 1
ATOM 742 C C . ASP A 1 97 ? -7.777 22.344 8.906 1 98.19 97 ASP A C 1
ATOM 744 O O . ASP A 1 97 ? -7.273 22.453 10.023 1 98.19 97 ASP A O 1
ATOM 748 N N . LEU A 1 98 ? -7.391 21.484 8.023 1 98.75 98 LEU A N 1
ATOM 749 C CA . LEU A 1 98 ? -6.293 20.562 8.258 1 98.75 98 LEU A CA 1
ATOM 750 C C . LEU A 1 98 ? -5.48 20.344 6.984 1 98.75 98 LEU A C 1
ATOM 752 O O . LEU A 1 98 ? -6.043 20.188 5.898 1 98.75 98 LEU A O 1
ATOM 756 N N . ILE A 1 99 ? -4.207 20.422 7.176 1 98.94 99 ILE A N 1
ATOM 757 C CA . ILE A 1 99 ? -3.287 19.938 6.145 1 98.94 99 ILE A CA 1
ATOM 758 C C . ILE A 1 99 ? -2.51 18.734 6.66 1 98.94 99 ILE A C 1
ATOM 760 O O . ILE A 1 99 ? -1.809 18.828 7.672 1 98.94 99 ILE A O 1
ATOM 764 N N . TRP A 1 100 ? -2.65 17.594 5.977 1 98.88 100 TRP A N 1
ATOM 765 C CA . TRP A 1 100 ? -2.051 16.328 6.367 1 98.88 100 TRP A CA 1
ATOM 766 C C . TRP A 1 100 ? -0.85 15.992 5.488 1 98.88 100 TRP A C 1
ATOM 768 O O . TRP A 1 100 ? -0.987 15.836 4.273 1 98.88 100 TRP A O 1
ATOM 778 N N . VAL A 1 101 ? 0.334 15.945 6.09 1 98.62 101 VAL A N 1
ATOM 779 C CA . VAL A 1 101 ? 1.592 15.664 5.41 1 98.62 101 VAL A CA 1
ATOM 780 C C . VAL A 1 101 ? 2.17 14.344 5.922 1 98.62 101 VAL A C 1
ATOM 782 O O . VAL A 1 101 ? 2.842 14.312 6.957 1 98.62 101 VAL A O 1
ATOM 785 N N . GLN A 1 102 ? 1.987 13.273 5.156 1 96.69 102 GLN A N 1
ATOM 786 C CA . GLN A 1 102 ? 2.416 11.977 5.656 1 96.69 102 GLN A CA 1
ATOM 787 C C . GLN A 1 102 ? 3.229 11.227 4.605 1 96.69 102 GLN A C 1
ATOM 789 O O . GLN A 1 102 ? 2.799 11.086 3.459 1 96.69 102 GLN A O 1
ATOM 794 N N . TRP A 1 103 ? 4.453 10.805 5.008 1 93.25 103 TRP A N 1
ATOM 795 C CA . TRP A 1 103 ? 5.359 9.93 4.27 1 93.25 103 TRP A CA 1
ATOM 796 C C . TRP A 1 103 ? 5.984 10.664 3.088 1 93.25 103 TRP A C 1
ATOM 798 O O . TRP A 1 103 ? 6.422 10.039 2.119 1 93.25 103 TRP A O 1
ATOM 808 N N . VAL A 1 104 ? 6.035 12.016 3.129 1 95.5 104 VAL A N 1
ATOM 809 C CA . VAL A 1 104 ? 6.445 12.68 1.898 1 95.5 104 VAL A CA 1
ATOM 810 C C . VAL A 1 104 ? 7.508 13.734 2.209 1 95.5 104 VAL A C 1
ATOM 812 O O . VAL A 1 104 ? 8.18 14.234 1.305 1 95.5 104 VAL A O 1
ATOM 815 N N . ILE A 1 105 ? 7.668 14.062 3.48 1 96.69 105 ILE A N 1
ATOM 816 C CA . ILE A 1 105 ? 8.523 15.203 3.811 1 96.69 105 ILE A CA 1
ATOM 817 C C . ILE A 1 105 ? 9.969 14.898 3.402 1 96.69 105 ILE A C 1
ATOM 819 O O . ILE A 1 105 ? 10.727 15.805 3.059 1 96.69 105 ILE A O 1
ATOM 823 N N . GLY A 1 106 ? 10.367 13.656 3.387 1 95.38 106 GLY A N 1
ATOM 824 C CA . GLY A 1 106 ? 11.711 13.242 3.031 1 95.38 106 GLY A CA 1
ATOM 825 C C . GLY A 1 106 ? 12.039 13.469 1.569 1 95.38 106 GLY A C 1
ATOM 826 O O . GLY A 1 106 ? 13.211 13.43 1.177 1 95.38 106 GLY A O 1
ATOM 827 N N . HIS A 1 107 ? 11.086 13.711 0.782 1 94.75 107 HIS A N 1
ATOM 828 C CA . HIS A 1 107 ? 11.305 13.969 -0.636 1 94.75 107 HIS A CA 1
ATOM 829 C C . HIS A 1 107 ? 11.734 15.414 -0.875 1 94.75 107 HIS A C 1
ATOM 831 O O . HIS A 1 107 ? 12.148 15.773 -1.979 1 94.75 107 HIS A O 1
ATOM 837 N N . LEU A 1 108 ? 11.594 16.25 0.096 1 97.19 108 LEU A N 1
ATOM 838 C CA . LEU A 1 108 ? 11.984 17.656 0.016 1 97.19 108 LEU A CA 1
ATOM 839 C C . LEU A 1 108 ? 13.32 17.875 0.713 1 97.19 108 LEU A C 1
ATOM 841 O O . LEU A 1 108 ? 13.672 17.156 1.652 1 97.19 108 LEU A O 1
ATOM 845 N N . THR A 1 109 ? 14.047 18.812 0.209 1 97.25 109 THR A N 1
ATOM 846 C CA . THR A 1 109 ? 15.18 19.312 0.99 1 97.25 109 THR A CA 1
ATOM 847 C C . THR A 1 109 ? 14.695 20 2.262 1 97.25 109 THR A C 1
ATOM 849 O O . THR A 1 109 ? 13.508 20.328 2.387 1 97.25 109 THR A O 1
ATOM 852 N N . LEU A 1 110 ? 15.656 20.156 3.205 1 97.75 110 LEU A N 1
ATOM 853 C CA . LEU A 1 110 ? 15.289 20.859 4.434 1 97.75 110 LEU A CA 1
ATOM 854 C C . LEU A 1 110 ? 14.789 22.266 4.125 1 97.75 110 LEU A C 1
ATOM 856 O O . LEU A 1 110 ? 13.773 22.703 4.672 1 97.75 110 LEU A O 1
ATOM 860 N N . SER A 1 111 ? 15.469 22.938 3.178 1 98.31 111 SER A N 1
ATOM 861 C CA . SER A 1 111 ? 15.055 24.297 2.805 1 98.31 111 SER A CA 1
ATOM 862 C C . SER A 1 111 ? 13.695 24.281 2.104 1 98.31 111 SER A C 1
ATOM 864 O O . SER A 1 111 ? 12.852 25.141 2.357 1 98.31 111 SER A O 1
ATOM 866 N N . ALA A 1 112 ? 13.477 23.328 1.24 1 98.5 112 ALA A N 1
ATOM 867 C CA . ALA A 1 112 ? 12.195 23.219 0.543 1 98.5 112 ALA A CA 1
ATOM 868 C C . ALA A 1 112 ? 11.07 22.875 1.514 1 98.5 112 ALA A C 1
ATOM 870 O O . ALA A 1 112 ? 9.938 23.312 1.334 1 98.5 112 ALA A O 1
ATOM 871 N N . SER A 1 113 ? 11.406 22.141 2.537 1 98.75 113 SER A N 1
ATOM 872 C CA . SER A 1 113 ? 10.422 21.812 3.559 1 98.75 113 SER A CA 1
ATOM 873 C C . SER A 1 113 ? 9.953 23.047 4.305 1 98.75 113 SER A C 1
ATOM 875 O O . SER A 1 113 ? 8.766 23.203 4.586 1 98.75 113 SER A O 1
ATOM 877 N N . VAL A 1 114 ? 10.875 23.891 4.602 1 98.81 114 VAL A N 1
ATOM 878 C CA . VAL A 1 114 ? 10.531 25.141 5.277 1 98.81 114 VAL A CA 1
ATOM 879 C C . VAL A 1 114 ? 9.57 25.953 4.418 1 98.81 114 VAL A C 1
ATOM 881 O O . VAL A 1 114 ? 8.516 26.375 4.891 1 98.81 114 VAL A O 1
ATOM 884 N N . GLU A 1 115 ? 9.906 26.094 3.154 1 98.81 115 GLU A N 1
ATOM 885 C CA . GLU A 1 115 ? 9.086 26.906 2.254 1 98.81 115 GLU A CA 1
ATOM 886 C C . GLU A 1 115 ? 7.711 26.281 2.053 1 98.81 115 GLU A C 1
ATOM 888 O O . GLU A 1 115 ? 6.703 27 2.033 1 98.81 115 GLU A O 1
ATOM 893 N N . PHE A 1 116 ? 7.703 25.031 1.917 1 98.88 116 PHE A N 1
ATOM 894 C CA . PHE A 1 116 ? 6.453 24.312 1.74 1 98.88 116 PHE A CA 1
ATOM 895 C C . PHE A 1 116 ? 5.539 24.5 2.943 1 98.88 116 PHE A C 1
ATOM 897 O O . PHE A 1 116 ? 4.352 24.797 2.785 1 98.88 116 PHE A O 1
ATOM 904 N N . LEU A 1 117 ? 6.082 24.375 4.137 1 98.81 117 LEU A N 1
ATOM 905 C CA . LEU A 1 117 ? 5.281 24.484 5.352 1 98.81 117 LEU A CA 1
ATOM 906 C C . LEU A 1 117 ? 4.812 25.906 5.566 1 98.81 117 LEU A C 1
ATOM 908 O O . LEU A 1 117 ? 3.721 26.141 6.094 1 98.81 117 LEU A O 1
ATOM 912 N N . ARG A 1 118 ? 5.613 26.875 5.109 1 98.62 118 ARG A N 1
ATOM 913 C CA . ARG A 1 118 ? 5.164 28.266 5.16 1 98.62 118 ARG A CA 1
ATOM 914 C C . ARG A 1 118 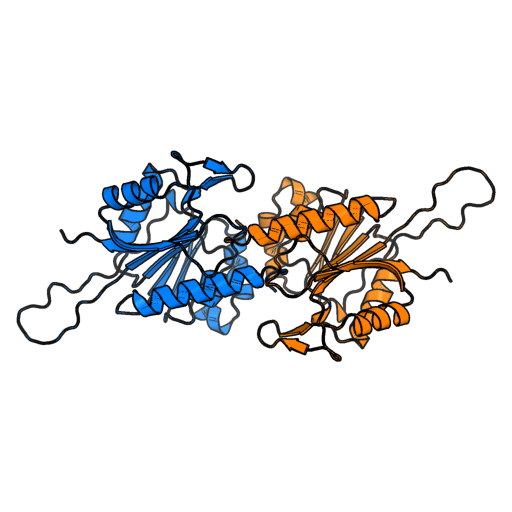? 3.934 28.469 4.281 1 98.62 118 ARG A C 1
ATOM 916 O O . ARG A 1 118 ? 2.98 29.141 4.684 1 98.62 118 ARG A O 1
ATOM 923 N N . ARG A 1 119 ? 4 27.891 3.092 1 98.69 119 ARG A N 1
ATOM 924 C CA . ARG A 1 119 ? 2.844 27.984 2.205 1 98.69 119 ARG A CA 1
ATOM 925 C C . ARG A 1 119 ? 1.635 27.281 2.811 1 98.69 119 ARG A C 1
ATOM 927 O O . ARG A 1 119 ? 0.505 27.75 2.688 1 98.69 119 ARG A O 1
ATOM 934 N N . CYS A 1 120 ? 1.895 26.172 3.475 1 98.69 120 CYS A N 1
ATOM 935 C CA . CYS A 1 120 ? 0.808 25.453 4.133 1 98.69 120 CYS A CA 1
ATOM 936 C C . CYS A 1 120 ? 0.199 26.297 5.25 1 98.69 120 CYS A C 1
ATOM 938 O O . CYS A 1 120 ? -1.021 26.312 5.426 1 98.69 120 CYS A O 1
ATOM 940 N N . ALA A 1 121 ? 1.063 26.953 5.988 1 97.94 121 ALA A N 1
ATOM 941 C CA . ALA A 1 121 ? 0.574 27.781 7.078 1 97.94 121 ALA A CA 1
ATOM 942 C C . ALA A 1 121 ? -0.374 28.859 6.559 1 97.94 121 ALA A C 1
ATOM 944 O O . ALA A 1 121 ? -1.417 29.125 7.16 1 97.94 121 ALA A O 1
ATOM 945 N N . THR A 1 122 ? -0.054 29.453 5.41 1 97.06 122 THR A N 1
ATOM 946 C CA . THR A 1 122 ? -0.868 30.5 4.801 1 97.06 122 THR A CA 1
ATOM 947 C C . THR A 1 122 ? -2.191 29.938 4.297 1 97.06 122 THR A C 1
ATOM 949 O O . THR A 1 122 ? -3.193 30.641 4.223 1 97.06 122 THR A O 1
ATOM 952 N N . ALA A 1 123 ? -2.223 28.672 4.02 1 98.31 123 ALA A N 1
ATOM 953 C CA . ALA A 1 123 ? -3.383 28.016 3.418 1 98.31 123 ALA A CA 1
ATOM 954 C C . ALA A 1 123 ? -4.387 27.594 4.484 1 98.31 123 ALA A C 1
ATOM 956 O O . ALA A 1 123 ? -5.531 27.25 4.172 1 98.31 123 ALA A O 1
ATOM 957 N N . LEU A 1 124 ? -3.98 27.641 5.746 1 97.62 124 LEU A N 1
ATOM 958 C CA . LEU A 1 124 ? -4.883 27.281 6.836 1 97.62 124 LEU A CA 1
ATOM 959 C C . LEU A 1 124 ? -5.961 28.344 7.02 1 97.62 124 LEU A C 1
ATOM 961 O O . LEU A 1 124 ? -5.688 29.531 6.895 1 97.62 124 LEU A O 1
ATOM 965 N N . ARG A 1 125 ? -7.129 27.875 7.328 1 95.25 125 ARG A N 1
ATOM 966 C CA . ARG A 1 125 ? -8.188 28.797 7.711 1 95.25 125 ARG A CA 1
ATOM 967 C C . ARG A 1 125 ? -7.793 29.609 8.938 1 95.25 125 ARG A C 1
ATOM 969 O O . ARG A 1 125 ? -7.324 29.047 9.93 1 95.25 125 ARG A O 1
ATOM 976 N N . PRO A 1 126 ? -7.969 30.938 8.781 1 89.12 126 PRO A N 1
ATOM 977 C CA . PRO A 1 126 ? -7.562 31.781 9.898 1 89.12 126 PRO A CA 1
ATOM 978 C C . PRO A 1 126 ? -8.367 31.516 11.164 1 89.12 126 PRO A C 1
ATOM 980 O O . PRO A 1 126 ? -9.547 31.156 11.086 1 89.12 126 PRO A O 1
ATOM 983 N N . CYS A 1 127 ? -7.57 31.641 12.211 1 74.88 127 CYS A N 1
ATOM 984 C CA . CYS A 1 127 ? -8.234 31.547 13.508 1 74.88 127 CYS A CA 1
ATOM 985 C C . CYS A 1 127 ? -8.984 32.844 13.82 1 74.88 127 CYS A C 1
ATOM 987 O O . CYS A 1 127 ? -8.562 33.906 13.43 1 74.88 127 CYS A O 1
ATOM 989 N N . ASP A 1 128 ? -10.156 33 13.656 1 61 128 ASP A N 1
ATOM 990 C CA . ASP A 1 128 ? -10.859 34.219 13.984 1 61 128 ASP A CA 1
ATOM 991 C C . ASP A 1 128 ? -10.398 34.781 15.328 1 61 128 ASP A C 1
ATOM 993 O O . ASP A 1 128 ? -10.672 34.188 16.375 1 61 128 ASP A O 1
ATOM 997 N N . SER A 1 129 ? -9.055 35.156 15.398 1 47.81 129 SER A N 1
ATOM 998 C CA . SER A 1 129 ? -8.75 35.875 16.625 1 47.81 129 SER A CA 1
ATOM 999 C C . SER A 1 129 ? -9.633 37.125 16.781 1 47.81 129 SER A C 1
ATOM 1001 O O . SER A 1 129 ? -9.633 37.781 17.828 1 47.81 129 SER A O 1
ATOM 1003 N N . THR A 1 130 ? -9.875 37.844 15.625 1 45.91 130 THR A N 1
ATOM 1004 C CA . THR A 1 130 ? -10.508 39.125 15.883 1 45.91 130 THR A CA 1
ATOM 1005 C C . THR A 1 130 ? -11.859 38.938 16.562 1 45.91 130 THR A C 1
ATOM 1007 O O . THR A 1 130 ? -12.758 39.781 16.406 1 45.91 130 THR A O 1
ATOM 1010 N N . ALA A 1 131 ? -12.164 37.969 17.156 1 43.97 131 ALA A N 1
ATOM 1011 C CA . ALA A 1 131 ? -13.375 38.156 17.969 1 43.97 131 ALA A CA 1
ATOM 1012 C C . ALA A 1 131 ? -13.344 39.469 18.75 1 43.97 131 ALA A C 1
ATOM 1014 O O . ALA A 1 131 ? -12.438 39.688 19.547 1 43.97 131 ALA A O 1
ATOM 1015 N N . THR A 1 132 ? -13.633 40.719 18.203 1 41 132 THR A N 1
ATOM 1016 C CA . THR A 1 132 ? -14.117 41.781 19.078 1 41 132 THR A CA 1
ATOM 1017 C C . THR A 1 132 ? -14.688 41.188 20.359 1 41 132 THR A C 1
ATOM 1019 O O . THR A 1 132 ? -15.094 40.031 20.406 1 41 132 THR A O 1
ATOM 1022 N N . SER A 1 133 ? -14.859 42.125 21.547 1 38.62 133 SER A N 1
ATOM 1023 C CA . SER A 1 133 ? -15.266 42 22.953 1 38.62 133 SER A CA 1
ATOM 1024 C C . SER A 1 133 ? -16.438 41.062 23.094 1 38.62 133 SER A C 1
ATOM 1026 O O . SER A 1 133 ? -16.922 40.812 24.203 1 38.62 133 SER A O 1
ATOM 1028 N N . THR A 1 134 ? -17.469 41.125 22.156 1 43.56 134 THR A N 1
ATOM 1029 C CA . THR A 1 134 ? -18.547 40.438 22.844 1 43.56 134 THR A CA 1
ATOM 1030 C C . THR A 1 134 ? -18.156 39 23.125 1 43.56 134 THR A C 1
ATOM 1032 O O . THR A 1 134 ? -17.281 38.438 22.453 1 43.56 134 THR A O 1
ATOM 1035 N N . ALA A 1 135 ? -19.016 38.125 23.562 1 45.94 135 ALA A N 1
ATOM 1036 C CA . ALA A 1 135 ? -18.969 36.906 24.391 1 45.94 135 ALA A CA 1
ATOM 1037 C C . ALA A 1 135 ? -18.156 35.812 23.703 1 45.94 135 ALA A C 1
ATOM 1039 O O . ALA A 1 135 ? -17.188 35.312 24.25 1 45.94 135 ALA A O 1
ATOM 1040 N N . THR A 1 136 ? -18.609 34.531 23.375 1 47.56 136 THR A N 1
ATOM 1041 C CA . THR A 1 136 ? -18.484 33.094 23.453 1 47.56 136 THR A CA 1
ATOM 1042 C C . THR A 1 136 ? -17.875 32.531 22.188 1 47.56 136 THR A C 1
ATOM 1044 O O . THR A 1 136 ? -18.031 31.328 21.875 1 47.56 136 THR A O 1
ATOM 1047 N N . ALA A 1 137 ? -17.234 33.281 21.266 1 50.72 137 ALA A N 1
ATOM 1048 C CA . ALA A 1 137 ? -16.953 32.469 20.078 1 50.72 137 ALA A CA 1
ATOM 1049 C C . ALA A 1 137 ? -15.734 31.594 20.297 1 50.72 137 ALA A C 1
ATOM 1051 O O . ALA A 1 137 ? -14.688 32.062 20.766 1 50.72 137 ALA A O 1
ATOM 1052 N N . PRO A 1 138 ? -15.836 30.328 20.266 1 54.88 138 PRO A N 1
ATOM 1053 C CA . PRO A 1 138 ? -14.758 29.375 20.531 1 54.88 138 PRO A CA 1
ATOM 1054 C C . PRO A 1 138 ? -13.555 29.578 19.609 1 54.88 138 PRO A C 1
ATOM 1056 O O . PRO A 1 138 ? -13.719 30.016 18.469 1 54.88 138 PRO A O 1
ATOM 1059 N N . ILE A 1 139 ? -12.312 29.891 20.078 1 61.97 139 ILE A N 1
ATOM 1060 C CA . ILE A 1 139 ? -11.023 29.953 19.406 1 61.97 139 ILE A CA 1
ATOM 1061 C C . ILE A 1 139 ? -10.93 28.844 18.359 1 61.97 139 ILE A C 1
ATOM 1063 O O . ILE A 1 139 ? -11.008 27.656 18.688 1 61.97 139 ILE A O 1
ATOM 1067 N N . ARG A 1 140 ? -11.008 29.312 17.031 1 81.75 140 ARG A N 1
ATOM 1068 C CA . ARG A 1 140 ? -10.898 28.375 15.93 1 81.75 140 ARG A CA 1
ATOM 1069 C C . ARG A 1 140 ? -9.445 27.984 15.68 1 81.75 140 ARG A C 1
ATOM 1071 O O . ARG A 1 140 ? -8.555 28.844 15.734 1 81.75 140 ARG A O 1
ATOM 1078 N N . ARG A 1 141 ? -9.203 26.719 15.555 1 92.06 141 ARG A N 1
ATOM 1079 C CA . ARG A 1 141 ? -7.855 26.203 15.312 1 92.06 141 ARG A CA 1
ATOM 1080 C C . ARG A 1 141 ? -7.809 25.359 14.039 1 92.06 141 ARG A C 1
ATOM 1082 O O . ARG A 1 141 ? -8.672 24.516 13.812 1 92.06 141 ARG A O 1
ATOM 1089 N N . SER A 1 142 ? -6.953 25.797 13.133 1 97.38 142 SER A N 1
ATOM 1090 C CA . SER A 1 142 ? -6.559 24.953 12.008 1 97.38 142 SER A CA 1
ATOM 1091 C C . SER A 1 142 ? -5.129 24.453 12.172 1 97.38 142 SER A C 1
ATOM 1093 O O . SER A 1 142 ? -4.297 25.109 12.789 1 97.38 142 SER A O 1
ATOM 1095 N N . ILE A 1 143 ? -4.891 23.234 11.609 1 98.19 143 ILE A N 1
ATOM 1096 C CA . ILE A 1 143 ? -3.623 22.625 12.008 1 98.19 143 ILE A CA 1
ATOM 1097 C C . ILE A 1 143 ? -2.975 21.938 10.797 1 98.19 143 ILE A C 1
ATOM 1099 O O . ILE A 1 143 ? -3.639 21.688 9.789 1 98.19 143 ILE A O 1
ATOM 1103 N N . ILE A 1 144 ? -1.706 21.75 10.945 1 98.81 144 ILE A N 1
ATOM 1104 C CA . ILE A 1 144 ? -0.924 20.859 10.086 1 98.81 144 ILE A CA 1
ATOM 1105 C C . ILE A 1 144 ? -0.502 19.625 10.875 1 98.81 144 ILE A C 1
ATOM 1107 O O . ILE A 1 144 ? -0.05 19.719 12.016 1 98.81 144 ILE A O 1
ATOM 1111 N N . VAL A 1 145 ? -0.721 18.484 10.328 1 98.88 145 VAL A N 1
ATOM 1112 C CA . VAL A 1 145 ? -0.18 17.266 10.906 1 98.88 145 VAL A CA 1
ATOM 1113 C C . VAL A 1 145 ? 0.894 16.688 9.977 1 98.88 145 VAL A C 1
ATOM 1115 O O . VAL A 1 145 ? 0.659 16.5 8.781 1 98.88 145 VAL A O 1
ATOM 1118 N N . LEU A 1 146 ? 2.047 16.531 10.516 1 98.75 146 LEU A N 1
ATOM 1119 C CA . LEU A 1 146 ? 3.135 15.859 9.812 1 98.75 146 LEU A CA 1
ATOM 1120 C C . LEU A 1 146 ? 3.455 14.516 10.469 1 98.75 146 LEU A C 1
ATOM 1122 O O . LEU A 1 146 ? 3.662 14.453 11.68 1 98.75 146 LEU A O 1
ATOM 1126 N N . LYS A 1 147 ? 3.379 13.438 9.734 1 96.75 147 LYS A N 1
ATOM 1127 C CA . LYS A 1 147 ? 3.643 12.086 10.211 1 96.75 147 LYS A CA 1
ATOM 1128 C C . LYS A 1 147 ? 4.625 11.359 9.289 1 96.75 147 LYS A C 1
ATOM 1130 O O . LYS A 1 147 ? 4.398 11.258 8.086 1 96.75 147 LYS A O 1
ATOM 1135 N N . ASP A 1 148 ? 5.766 10.906 9.891 1 94.94 148 ASP A N 1
ATOM 1136 C CA . ASP A 1 148 ? 6.805 10.289 9.078 1 94.94 148 ASP A CA 1
ATOM 1137 C C . ASP A 1 148 ? 7.746 9.445 9.93 1 94.94 148 ASP A C 1
ATOM 1139 O O . ASP A 1 148 ? 7.641 9.438 11.156 1 94.94 148 ASP A O 1
ATOM 1143 N N . ASN A 1 149 ? 8.562 8.648 9.211 1 91 149 ASN A N 1
ATOM 1144 C CA . ASN A 1 149 ? 9.688 8.016 9.891 1 91 149 ASN A CA 1
ATOM 1145 C C . ASN A 1 149 ? 10.711 9.047 10.359 1 91 149 ASN A C 1
ATOM 1147 O O . ASN A 1 149 ? 10.93 10.062 9.695 1 91 149 ASN A O 1
ATOM 1151 N N . VAL A 1 150 ? 11.25 8.734 11.5 1 93.75 150 VAL A N 1
ATOM 1152 C CA . VAL A 1 150 ? 12.281 9.609 12.039 1 93.75 150 VAL A CA 1
ATOM 1153 C C . VAL A 1 150 ? 13.547 8.797 12.32 1 93.75 150 VAL A C 1
ATOM 1155 O O . VAL A 1 150 ? 13.484 7.723 12.93 1 93.75 150 VAL A O 1
ATOM 1158 N N . PHE A 1 151 ? 14.656 9.344 11.875 1 92.75 151 PHE A N 1
ATOM 1159 C CA . PHE A 1 151 ? 15.945 8.672 12.062 1 92.75 151 PHE A CA 1
ATOM 1160 C C . PHE A 1 151 ? 16.531 9.016 13.43 1 92.75 151 PHE A C 1
ATOM 1162 O O . PHE A 1 151 ? 16.516 10.18 13.844 1 92.75 151 PHE A O 1
ATOM 1169 N N . SER A 1 152 ? 17 8.039 14.125 1 89.25 152 SER A N 1
ATOM 1170 C CA . SER A 1 152 ? 17.484 8.211 15.484 1 89.25 152 SER A CA 1
ATOM 1171 C C . SER A 1 152 ? 18.938 8.688 15.492 1 89.25 152 SER A C 1
ATOM 1173 O O . SER A 1 152 ? 19.484 9.039 16.547 1 89.25 152 SER A O 1
ATOM 1175 N N . GLY A 1 153 ? 19.562 8.82 14.375 1 88.31 153 GLY A N 1
ATOM 1176 C CA . GLY A 1 153 ? 20.953 9.281 14.312 1 88.31 153 GLY A CA 1
ATOM 1177 C C . GLY A 1 153 ? 21.078 10.797 14.359 1 88.31 153 GLY A C 1
ATOM 1178 O O . GLY A 1 153 ? 20.125 11.492 14.719 1 88.31 153 GLY A O 1
ATOM 1179 N N . ALA A 1 154 ? 22.281 11.289 14.086 1 88.88 154 ALA A N 1
ATOM 1180 C CA . ALA A 1 154 ? 22.594 12.711 14.234 1 88.88 154 ALA A CA 1
ATOM 1181 C C . ALA A 1 154 ? 22.172 13.5 12.992 1 88.88 154 ALA A C 1
ATOM 1183 O O . ALA A 1 154 ? 21.844 14.68 13.086 1 88.88 154 ALA A O 1
ATOM 1184 N N . LYS A 1 155 ? 22.281 12.773 11.852 1 90.5 155 LYS A N 1
ATOM 1185 C CA . LYS A 1 155 ? 21.922 13.43 10.602 1 90.5 155 LYS A CA 1
ATOM 1186 C C . LYS A 1 155 ? 21.016 12.539 9.75 1 90.5 155 LYS A C 1
ATOM 1188 O O . LYS A 1 155 ? 21.047 11.312 9.883 1 90.5 155 LYS A O 1
ATOM 1193 N N . SER A 1 156 ? 20.266 13.227 8.922 1 91.81 156 SER A N 1
ATOM 1194 C CA . SER A 1 156 ? 19.344 12.523 8.047 1 91.81 156 SER A CA 1
ATOM 1195 C C . SER A 1 156 ? 20.062 11.445 7.23 1 91.81 156 SER A C 1
ATOM 1197 O O . SER A 1 156 ? 21.266 11.555 6.973 1 91.81 156 SER A O 1
ATOM 1199 N N . ARG A 1 157 ? 19.297 10.453 6.855 1 87.94 157 ARG A N 1
ATOM 1200 C CA . ARG A 1 157 ? 19.812 9.344 6.059 1 87.94 157 ARG A CA 1
ATOM 1201 C C . ARG A 1 157 ? 19.047 9.203 4.75 1 87.94 157 ARG A C 1
ATOM 1203 O O . ARG A 1 157 ? 17.812 9.234 4.746 1 87.94 157 ARG A O 1
ATOM 1210 N N . PHE A 1 158 ? 19.797 9.102 3.699 1 87.56 158 PHE A N 1
ATOM 1211 C CA . PHE A 1 158 ? 19.172 8.953 2.385 1 87.56 158 PHE A CA 1
ATOM 1212 C C . PHE A 1 158 ? 18.859 7.492 2.094 1 87.56 158 PHE A C 1
ATOM 1214 O O . PHE A 1 158 ? 19.688 6.613 2.33 1 87.56 158 PHE A O 1
ATOM 1221 N N . ARG A 1 159 ? 17.625 7.281 1.627 1 82.31 159 ARG A N 1
ATOM 1222 C CA . ARG A 1 159 ? 17.203 5.957 1.188 1 82.31 159 ARG A CA 1
ATOM 1223 C C . ARG A 1 159 ? 17.141 5.875 -0.334 1 82.31 159 ARG A C 1
ATOM 1225 O O . ARG A 1 159 ? 16.297 6.504 -0.964 1 82.31 159 ARG A O 1
ATOM 1232 N N . GLU A 1 160 ? 17.891 5.043 -0.864 1 77.38 160 GLU A N 1
ATOM 1233 C CA . GLU A 1 160 ? 18.031 4.965 -2.316 1 77.38 160 GLU A CA 1
ATOM 1234 C C . GLU A 1 160 ? 16.766 4.387 -2.955 1 77.38 160 GLU A C 1
ATOM 1236 O O . GLU A 1 160 ? 16.297 4.895 -3.973 1 77.38 160 GLU A O 1
ATOM 1241 N N . VAL A 1 161 ? 16.234 3.373 -2.338 1 67.88 161 VAL A N 1
ATOM 1242 C CA . VAL A 1 161 ? 15.102 2.666 -2.912 1 67.88 161 VAL A CA 1
ATOM 1243 C C . VAL A 1 161 ? 13.898 3.605 -3 1 67.88 161 VAL A C 1
ATOM 1245 O O . VAL A 1 161 ? 13.188 3.625 -4.012 1 67.88 161 VAL A O 1
ATOM 1248 N N . GLU A 1 162 ? 13.781 4.438 -2.02 1 74 162 GLU A N 1
ATOM 1249 C CA . GLU A 1 162 ? 12.641 5.348 -1.966 1 74 162 GLU A CA 1
ATOM 1250 C C . GLU A 1 162 ? 13.016 6.73 -2.502 1 74 162 GLU A C 1
ATOM 1252 O O . GLU A 1 162 ? 12.141 7.574 -2.715 1 74 162 GLU A O 1
ATOM 1257 N N . SER A 1 163 ? 14.258 6.914 -2.707 1 80.06 163 SER A N 1
ATOM 1258 C CA . SER A 1 163 ? 14.773 8.211 -3.131 1 80.06 163 SER A CA 1
ATOM 1259 C C . SER A 1 163 ? 14.281 9.328 -2.217 1 80.06 163 SER A C 1
ATOM 1261 O O . SER A 1 163 ? 13.727 10.328 -2.689 1 80.06 163 SER A O 1
ATOM 1263 N N . SER A 1 164 ? 14.398 9.109 -0.939 1 88.81 164 SER A N 1
ATOM 1264 C CA . SER A 1 164 ? 13.953 10.055 0.077 1 88.81 164 SER A CA 1
ATOM 1265 C C . SER A 1 164 ? 14.852 10.016 1.305 1 88.81 164 SER A C 1
ATOM 1267 O O . SER A 1 164 ? 15.586 9.047 1.52 1 88.81 164 SER A O 1
ATOM 1269 N N . PHE A 1 165 ? 14.852 11.125 2.033 1 92.38 165 PHE A N 1
ATOM 1270 C CA . PHE A 1 165 ? 15.578 11.195 3.293 1 92.38 165 PHE A CA 1
ATOM 1271 C C . PHE A 1 165 ? 14.68 10.797 4.461 1 92.38 165 PHE A C 1
ATOM 1273 O O . PHE A 1 165 ? 13.492 11.125 4.473 1 92.38 165 PHE A O 1
ATOM 1280 N N . VAL A 1 166 ? 15.25 10.07 5.332 1 93.31 166 VAL A N 1
ATOM 1281 C CA . VAL A 1 166 ? 14.664 9.969 6.664 1 93.31 166 VAL A CA 1
ATOM 1282 C C . VAL A 1 166 ? 15.25 11.047 7.57 1 93.31 166 VAL A C 1
ATOM 1284 O O . VAL A 1 166 ? 16.453 11.039 7.852 1 93.31 166 VAL A O 1
ATOM 1287 N N . ARG A 1 167 ? 14.438 11.938 7.992 1 97.25 167 ARG A N 1
ATOM 1288 C CA . ARG A 1 167 ? 14.898 13.094 8.758 1 97.25 167 ARG A CA 1
ATOM 1289 C C . ARG A 1 167 ? 15.039 12.75 10.234 1 97.25 167 ARG A C 1
ATOM 1291 O O . ARG A 1 167 ? 14.367 11.844 10.734 1 97.25 167 ARG A O 1
ATOM 1298 N N . THR A 1 168 ? 15.938 13.469 10.867 1 97.19 168 THR A N 1
ATOM 1299 C CA . THR A 1 168 ? 16 13.367 12.32 1 97.19 168 THR A CA 1
ATOM 1300 C C . THR A 1 168 ? 14.938 14.242 12.969 1 97.19 168 THR A C 1
ATOM 1302 O O . THR A 1 168 ? 14.422 15.172 12.344 1 97.19 168 THR A O 1
ATOM 1305 N N . ARG A 1 169 ? 14.656 13.828 14.156 1 97.31 169 ARG A N 1
ATOM 1306 C CA . ARG A 1 169 ? 13.711 14.633 14.922 1 97.31 169 ARG A CA 1
ATOM 1307 C C . ARG A 1 169 ? 14.18 16.078 15.031 1 97.31 169 ARG A C 1
ATOM 1309 O O . ARG A 1 169 ? 13.391 17.016 14.852 1 97.31 169 ARG A O 1
ATOM 1316 N N . ASP A 1 170 ? 15.438 16.281 15.273 1 97.69 170 ASP A N 1
ATOM 1317 C CA . ASP A 1 170 ? 16 17.609 15.43 1 97.69 170 ASP A CA 1
ATOM 1318 C C . ASP A 1 170 ? 15.875 18.422 14.141 1 97.69 170 ASP A C 1
ATOM 1320 O O . ASP A 1 170 ? 15.578 19.625 14.172 1 97.69 170 ASP A O 1
ATOM 1324 N N . GLU A 1 171 ? 16.125 17.797 13.062 1 98.12 171 GLU A N 1
ATOM 1325 C CA . GLU A 1 171 ? 15.984 18.469 11.773 1 98.12 171 GLU A CA 1
ATOM 1326 C C . GLU A 1 171 ? 14.547 18.922 11.531 1 98.12 171 GLU A C 1
ATOM 1328 O O . GLU A 1 171 ? 14.305 20.031 11.055 1 98.12 171 GLU A O 1
ATOM 1333 N N . LEU A 1 172 ? 13.617 18.109 11.891 1 98.56 172 LEU A N 1
ATOM 1334 C CA . LEU A 1 172 ? 12.211 18.453 11.703 1 98.56 172 LEU A CA 1
ATOM 1335 C C . LEU A 1 172 ? 11.812 19.609 12.602 1 98.56 172 LEU A C 1
ATOM 1337 O O . LEU A 1 172 ? 11.133 20.547 12.164 1 98.56 172 LEU A O 1
ATOM 1341 N N . LEU A 1 173 ? 12.242 19.547 13.812 1 98.38 173 LEU A N 1
ATOM 1342 C CA . LEU A 1 173 ? 11.938 20.625 14.742 1 98.38 173 LEU A CA 1
ATOM 1343 C C . LEU A 1 173 ? 12.523 21.953 14.258 1 98.38 173 LEU A C 1
ATOM 1345 O O . LEU A 1 173 ? 11.891 23 14.391 1 98.38 173 LEU A O 1
ATOM 1349 N N . GLU A 1 174 ? 13.719 21.859 13.703 1 98.5 174 GLU A N 1
ATOM 1350 C CA . GLU A 1 174 ? 14.336 23.047 13.141 1 98.5 174 GLU A CA 1
ATOM 1351 C C . GLU A 1 174 ? 13.539 23.578 11.945 1 98.5 174 GLU A C 1
ATOM 1353 O O . GLU A 1 174 ? 13.375 24.781 11.789 1 98.5 174 GLU A O 1
ATOM 1358 N N . VAL A 1 175 ? 13.109 22.688 11.133 1 98.75 175 VAL A N 1
ATOM 1359 C CA . VAL A 1 175 ? 12.289 23.047 9.984 1 98.75 175 VAL A CA 1
ATOM 1360 C C . VAL A 1 175 ? 11.016 23.75 10.461 1 98.75 175 VAL A C 1
ATOM 1362 O O . VAL A 1 175 ? 10.617 24.766 9.898 1 98.75 175 VAL A O 1
ATOM 1365 N N . PHE A 1 176 ? 10.391 23.266 11.492 1 98.81 176 PHE A N 1
ATOM 1366 C CA . PHE A 1 176 ? 9.172 23.859 12.023 1 98.81 176 PHE A CA 1
ATOM 1367 C C . PHE A 1 176 ? 9.445 25.266 12.547 1 98.81 176 PHE A C 1
ATOM 1369 O O . PHE A 1 176 ? 8.664 26.188 12.289 1 98.81 176 PHE A O 1
ATOM 1376 N N . ARG A 1 177 ? 10.523 25.344 13.25 1 98.5 177 ARG A N 1
ATOM 1377 C CA . ARG A 1 177 ? 10.898 26.641 13.797 1 98.5 177 ARG A CA 1
ATOM 1378 C C . ARG A 1 177 ? 11.109 27.672 12.688 1 98.5 177 ARG A C 1
ATOM 1380 O O . ARG A 1 177 ? 10.57 28.781 12.75 1 98.5 177 ARG A O 1
ATOM 1387 N N . LYS A 1 178 ? 11.805 27.312 11.688 1 98.62 178 LYS A N 1
ATOM 1388 C CA . LYS A 1 178 ? 12.094 28.203 10.57 1 98.62 178 LYS A CA 1
ATOM 1389 C C . LYS A 1 178 ? 10.828 28.547 9.797 1 98.62 178 LYS A C 1
ATOM 1391 O O . LYS A 1 178 ? 10.719 29.641 9.227 1 98.62 178 LYS A O 1
ATOM 1396 N N . ALA A 1 179 ? 9.891 27.672 9.828 1 98.69 179 ALA A N 1
ATOM 1397 C CA . ALA A 1 179 ? 8.625 27.906 9.133 1 98.69 179 ALA A CA 1
ATOM 1398 C C . ALA A 1 179 ? 7.641 28.656 10.016 1 98.69 179 ALA A C 1
ATOM 1400 O O . ALA A 1 179 ? 6.504 28.906 9.617 1 98.69 179 ALA A O 1
ATOM 1401 N N . ARG A 1 180 ? 8.078 29 11.219 1 98 180 ARG A N 1
ATOM 1402 C CA . ARG A 1 180 ? 7.266 29.734 12.188 1 98 180 ARG A CA 1
ATOM 1403 C C . ARG A 1 180 ? 6.02 28.938 12.57 1 98 180 ARG A C 1
ATOM 1405 O O . ARG A 1 180 ? 4.91 29.484 12.57 1 98 180 ARG A O 1
ATOM 1412 N N . LEU A 1 181 ? 6.262 27.703 12.859 1 98.38 181 LEU A N 1
ATOM 1413 C CA . LEU A 1 181 ? 5.207 26.812 13.344 1 98.38 181 LEU A CA 1
ATOM 1414 C C . LEU A 1 181 ? 5.5 26.359 14.773 1 98.38 181 LEU A C 1
ATOM 1416 O O . LEU A 1 181 ? 6.645 26.047 15.109 1 98.38 181 LEU A O 1
ATOM 1420 N N . ARG A 1 182 ? 4.488 26.422 15.578 1 97.75 182 ARG A N 1
ATOM 1421 C CA . ARG A 1 182 ? 4.566 25.891 16.938 1 97.75 182 ARG A CA 1
ATOM 1422 C C . ARG A 1 182 ? 4.141 24.438 16.969 1 97.75 182 ARG A C 1
ATOM 1424 O O . ARG A 1 182 ? 3.178 24.047 16.312 1 97.75 182 ARG A O 1
ATOM 1431 N N . VAL A 1 183 ? 4.824 23.656 17.812 1 98.12 183 VAL A N 1
ATOM 1432 C CA . VAL A 1 183 ? 4.539 22.234 17.938 1 98.12 183 VAL A CA 1
ATOM 1433 C C . VAL A 1 183 ? 3.576 22 19.094 1 98.12 183 VAL A C 1
ATOM 1435 O O . VAL A 1 183 ? 3.91 22.266 20.25 1 98.12 183 VAL A O 1
ATOM 1438 N N . LEU A 1 184 ? 2.434 21.531 18.781 1 97 184 LEU A N 1
ATOM 1439 C CA . LEU A 1 184 ? 1.458 21.188 19.812 1 97 184 LEU A CA 1
ATOM 1440 C C . LEU A 1 184 ? 1.643 19.75 20.281 1 97 184 LEU A C 1
ATOM 1442 O O . LEU A 1 184 ? 1.337 19.438 21.438 1 97 184 LEU A O 1
ATOM 1446 N N . LEU A 1 185 ? 2.035 18.953 19.391 1 97.62 185 LEU A N 1
ATOM 1447 C CA . LEU A 1 185 ? 2.252 17.531 19.656 1 97.62 185 LEU A CA 1
ATOM 1448 C C . LEU A 1 185 ? 3.518 17.031 18.969 1 97.62 185 LEU A C 1
ATOM 1450 O O . LEU A 1 185 ? 3.779 17.375 17.828 1 97.62 185 LEU A O 1
ATOM 1454 N N . ASP A 1 186 ? 4.312 16.453 19.594 1 97.88 186 ASP A N 1
ATOM 1455 C CA . ASP A 1 186 ? 5.469 15.672 19.172 1 97.88 186 ASP A CA 1
ATOM 1456 C C . ASP A 1 186 ? 5.465 14.289 19.812 1 97.88 186 ASP A C 1
ATOM 1458 O O . ASP A 1 186 ? 5.859 14.133 20.969 1 97.88 186 ASP A O 1
ATOM 1462 N N . GLU A 1 187 ? 5.008 13.289 18.953 1 96.75 187 GLU A N 1
ATOM 1463 C CA . GLU A 1 187 ? 4.738 12.008 19.578 1 96.75 187 GLU A CA 1
ATOM 1464 C C . GLU A 1 187 ? 5.246 10.852 18.719 1 96.75 187 GLU A C 1
ATOM 1466 O O . GLU A 1 187 ? 4.941 10.773 17.531 1 96.75 187 GLU A O 1
ATOM 1471 N N . ARG A 1 188 ? 5.973 9.977 19.375 1 94.5 188 ARG A N 1
ATOM 1472 C CA . ARG A 1 188 ? 6.281 8.695 18.75 1 94.5 188 ARG A CA 1
ATOM 1473 C C . ARG A 1 188 ? 5.055 7.793 18.703 1 94.5 188 ARG A C 1
ATOM 1475 O O . ARG A 1 188 ? 4.398 7.586 19.734 1 94.5 188 ARG A O 1
ATOM 1482 N N . GLN A 1 189 ? 4.734 7.289 17.547 1 91.38 189 GLN A N 1
ATOM 1483 C CA . GLN A 1 189 ? 3.604 6.379 17.406 1 91.38 189 GLN A CA 1
ATOM 1484 C C . GLN A 1 189 ? 3.939 5 17.969 1 91.38 189 GLN A C 1
ATOM 1486 O O . GLN A 1 189 ? 4.875 4.348 17.5 1 91.38 189 GLN A O 1
ATOM 1491 N N . THR A 1 190 ? 3.145 4.547 18.922 1 87.19 190 THR A N 1
ATOM 1492 C CA . THR A 1 190 ? 3.498 3.336 19.656 1 87.19 190 THR A CA 1
ATOM 1493 C C . THR A 1 190 ? 2.645 2.158 19.188 1 87.19 190 THR A C 1
ATOM 1495 O O . THR A 1 190 ? 2.871 1.02 19.609 1 87.19 190 THR A O 1
ATOM 1498 N N . ASN A 1 191 ? 1.705 2.377 18.391 1 81.06 191 ASN A N 1
ATOM 1499 C CA . ASN A 1 191 ? 0.817 1.312 17.938 1 81.06 191 ASN A CA 1
ATOM 1500 C C . ASN A 1 191 ? 1.365 0.613 16.703 1 81.06 191 ASN A C 1
ATOM 1502 O O . ASN A 1 191 ? 0.669 -0.188 16.078 1 81.06 191 ASN A O 1
ATOM 1506 N N . MET A 1 192 ? 2.574 0.954 16.438 1 78.19 192 MET A N 1
ATOM 1507 C CA . MET A 1 192 ? 3.213 0.362 15.266 1 78.19 192 MET A CA 1
ATOM 1508 C C . MET A 1 192 ? 4.129 -0.788 15.672 1 78.19 192 MET A C 1
ATOM 1510 O O . MET A 1 192 ? 4.629 -0.825 16.797 1 78.19 192 MET A O 1
ATOM 1514 N N . PRO A 1 193 ? 4.383 -1.678 14.82 1 71.94 193 PRO A N 1
ATOM 1515 C CA . PRO A 1 193 ? 5.324 -2.752 15.141 1 71.94 193 PRO A CA 1
ATOM 1516 C C . PRO A 1 193 ? 6.719 -2.229 15.484 1 71.94 193 PRO A C 1
ATOM 1518 O O . PRO A 1 193 ? 7.172 -1.236 14.906 1 71.94 193 PRO A O 1
ATOM 1521 N N . SER A 1 194 ? 7.328 -2.986 16.344 1 70.94 194 SER A N 1
ATOM 1522 C CA . SER A 1 194 ? 8.594 -2.518 16.906 1 70.94 194 SER A CA 1
ATOM 1523 C C . SER A 1 194 ? 9.719 -2.648 15.883 1 70.94 194 SER A C 1
ATOM 1525 O O . SER A 1 194 ? 10.781 -2.043 16.047 1 70.94 194 SER A O 1
ATOM 1527 N N . TYR A 1 195 ? 9.469 -3.393 14.859 1 69.75 195 TYR A N 1
ATOM 1528 C CA . TYR A 1 195 ? 10.555 -3.662 13.93 1 69.75 195 TYR A CA 1
ATOM 1529 C C . TYR A 1 195 ? 10.609 -2.604 12.836 1 69.75 195 TYR A C 1
ATOM 1531 O O . TYR A 1 195 ? 11.539 -2.592 12.023 1 69.75 195 TYR A O 1
ATOM 1539 N N . ILE A 1 196 ? 9.711 -1.764 12.852 1 75.31 196 ILE A N 1
ATOM 1540 C CA . ILE A 1 196 ? 9.742 -0.723 11.836 1 75.31 196 ILE A CA 1
ATOM 1541 C C . ILE A 1 196 ? 10.422 0.528 12.391 1 75.31 196 ILE A C 1
ATOM 1543 O O . ILE A 1 196 ? 10.492 0.709 13.609 1 75.31 196 ILE A O 1
ATOM 1547 N N . ARG A 1 197 ? 10.914 1.261 11.508 1 81.62 197 ARG A N 1
ATOM 1548 C CA . ARG A 1 197 ? 11.477 2.547 11.906 1 81.62 197 ARG A CA 1
ATOM 1549 C C . ARG A 1 197 ? 10.445 3.389 12.648 1 81.62 197 ARG A C 1
ATOM 1551 O O . ARG A 1 197 ? 9.281 3.439 12.258 1 81.62 197 ARG A O 1
ATOM 1558 N N . PRO A 1 198 ? 10.891 4.008 13.672 1 89.06 198 PRO A N 1
ATOM 1559 C CA . PRO A 1 198 ? 9.938 4.793 14.461 1 89.06 198 PRO A CA 1
ATOM 1560 C C . PRO A 1 198 ? 9.203 5.84 13.633 1 89.06 198 PRO A C 1
ATOM 1562 O O . PRO A 1 198 ? 9.805 6.488 12.773 1 89.06 198 PRO A O 1
ATOM 1565 N N . ILE A 1 199 ? 7.98 5.914 13.891 1 92.25 199 ILE A N 1
ATOM 1566 C CA . ILE A 1 199 ? 7.125 6.914 13.258 1 92.25 199 ILE A CA 1
ATOM 1567 C C . ILE A 1 199 ? 6.746 7.984 14.273 1 92.25 199 ILE A C 1
ATOM 1569 O O . ILE A 1 199 ? 6.375 7.672 15.406 1 92.25 199 ILE A O 1
ATOM 1573 N N . TYR A 1 200 ? 6.914 9.203 13.891 1 95.69 200 TYR A N 1
ATOM 1574 C CA . TYR A 1 200 ? 6.492 10.32 14.727 1 95.69 200 TYR A CA 1
ATOM 1575 C C . TYR A 1 200 ? 5.371 11.109 14.062 1 95.69 200 TYR A C 1
ATOM 1577 O O . TYR A 1 200 ? 5.316 11.211 12.836 1 95.69 200 TYR A O 1
ATOM 1585 N N . ALA A 1 201 ? 4.516 11.586 14.891 1 97.81 201 ALA A N 1
ATOM 1586 C CA . ALA A 1 201 ? 3.49 12.531 14.461 1 97.81 201 ALA A CA 1
ATOM 1587 C C . ALA A 1 201 ? 3.672 13.883 15.148 1 97.81 201 ALA A C 1
ATOM 1589 O O . ALA A 1 201 ? 3.939 13.945 16.344 1 97.81 201 ALA A O 1
ATOM 1590 N N . PHE A 1 202 ? 3.588 14.914 14.32 1 98.69 202 PHE A N 1
ATOM 1591 C CA . PHE A 1 202 ? 3.66 16.281 14.805 1 98.69 202 PHE A CA 1
ATOM 1592 C C . PHE A 1 202 ? 2.383 17.047 14.469 1 98.69 202 PHE A C 1
ATOM 1594 O O . PHE A 1 202 ? 1.875 16.953 13.352 1 98.69 202 PHE A O 1
ATOM 1601 N N . VAL A 1 203 ? 1.816 17.688 15.422 1 98.69 203 VAL A N 1
ATOM 1602 C CA . VAL A 1 203 ? 0.738 18.641 15.188 1 98.69 203 VAL A CA 1
ATOM 1603 C C . VAL A 1 203 ? 1.277 20.078 15.281 1 98.69 203 VAL A C 1
ATOM 1605 O O . VAL A 1 203 ? 1.885 20.438 16.297 1 98.69 203 VAL A O 1
ATOM 1608 N N . LEU A 1 204 ? 1.042 20.812 14.273 1 98.62 204 LEU A N 1
ATOM 1609 C CA . LEU A 1 204 ? 1.66 22.125 14.133 1 98.62 204 LEU A CA 1
ATOM 1610 C C . LEU A 1 204 ? 0.601 23.203 13.945 1 98.62 204 LEU A C 1
ATOM 1612 O O . LEU A 1 204 ? -0.409 22.984 13.273 1 98.62 204 LEU A O 1
ATOM 1616 N N . VAL A 1 205 ? 0.846 24.359 14.516 1 96.88 205 VAL A N 1
ATOM 1617 C CA . VAL A 1 205 ? 0.022 25.547 14.336 1 96.88 205 VAL A CA 1
ATOM 1618 C C . VAL A 1 205 ? 0.914 26.75 14.047 1 96.88 205 VAL A C 1
ATOM 1620 O O . VAL A 1 205 ? 2.074 26.797 14.461 1 96.88 205 VAL A O 1
ATOM 1623 N N . PRO A 1 206 ? 0.344 27.672 13.273 1 95.38 206 PRO A N 1
ATOM 1624 C CA . PRO A 1 206 ? 1.147 28.875 13.031 1 95.38 206 PRO A CA 1
ATOM 1625 C C . PRO A 1 206 ? 1.458 29.641 14.312 1 95.38 206 PRO A C 1
ATOM 1627 O O . PRO A 1 206 ? 0.615 29.719 15.211 1 95.38 206 PRO A O 1
ATOM 1630 N N . GLN A 1 207 ? 2.707 30.078 14.375 1 89.38 207 GLN A N 1
ATOM 1631 C CA . GLN A 1 207 ? 3.082 30.938 15.484 1 89.38 207 GLN A CA 1
ATOM 1632 C C . GLN A 1 207 ? 2.404 32.312 15.375 1 89.38 207 GLN A C 1
ATOM 1634 O O . GLN A 1 207 ? 2.314 32.875 14.289 1 89.38 207 GLN A O 1
ATOM 1639 N N . ALA A 1 208 ? 1.492 32.594 16.375 1 71 208 ALA A N 1
ATOM 1640 C CA . ALA A 1 208 ? 0.855 33.906 16.406 1 71 208 ALA A CA 1
ATOM 1641 C C . ALA A 1 208 ? 1.875 35 16.172 1 71 208 ALA A C 1
ATOM 1643 O O . ALA A 1 208 ? 3.039 34.875 16.562 1 71 208 ALA A O 1
ATOM 1644 N N . GLU A 1 209 ? 1.609 35.906 15.195 1 53.84 209 GLU A N 1
ATOM 1645 C CA . GLU A 1 209 ? 2.428 37.094 15.094 1 53.84 209 GLU A CA 1
ATOM 1646 C C . GLU A 1 209 ? 2.541 37.812 16.438 1 53.84 209 GLU A C 1
ATOM 1648 O O . GLU A 1 209 ? 1.63 37.75 17.266 1 53.84 209 GLU A O 1
ATOM 1653 N N . MET B 1 1 ? 6.141 5.504 -3.527 1 55.09 1 MET B N 1
ATOM 1654 C CA . MET B 1 1 ? 6.117 5.496 -2.068 1 55.09 1 MET B CA 1
ATOM 1655 C C . MET B 1 1 ? 5.004 4.59 -1.549 1 55.09 1 MET B C 1
ATOM 1657 O O . MET B 1 1 ? 3.949 4.473 -2.176 1 55.09 1 MET B O 1
ATOM 1661 N N . LEU B 1 2 ? 5.242 3.535 -0.945 1 62.03 2 LEU B N 1
ATOM 1662 C CA . LEU B 1 2 ? 4.285 2.566 -0.42 1 62.03 2 LEU B CA 1
ATOM 1663 C C . LEU B 1 2 ? 3.527 3.141 0.771 1 62.03 2 LEU B C 1
ATOM 1665 O O . LEU B 1 2 ? 2.826 2.41 1.476 1 62.03 2 LEU B O 1
ATOM 1669 N N . GLY B 1 3 ? 3.557 4.426 0.884 1 62.47 3 GLY B N 1
ATOM 1670 C CA . GLY B 1 3 ? 2.76 5.117 1.888 1 62.47 3 GLY B CA 1
ATOM 1671 C C . GLY B 1 3 ? 3.012 4.613 3.297 1 62.47 3 GLY B C 1
ATOM 1672 O O . GLY B 1 3 ? 2.07 4.43 4.074 1 62.47 3 GLY B O 1
ATOM 1673 N N . GLY B 1 4 ? 4.195 4.273 3.57 1 64.62 4 GLY B N 1
ATOM 1674 C CA . GLY B 1 4 ? 4.531 3.832 4.914 1 64.62 4 GLY B CA 1
ATOM 1675 C C . GLY B 1 4 ? 4.391 2.332 5.105 1 64.62 4 GLY B C 1
ATOM 1676 O O . GLY B 1 4 ? 4.633 1.815 6.199 1 64.62 4 GLY B O 1
ATOM 1677 N N . LEU B 1 5 ? 4.078 1.718 4.066 1 72.88 5 LEU B N 1
ATOM 1678 C CA . LEU B 1 5 ? 3.787 0.295 4.199 1 72.88 5 LEU B CA 1
ATOM 1679 C C . LEU B 1 5 ? 5.012 -0.544 3.85 1 72.88 5 LEU B C 1
ATOM 1681 O O . LEU B 1 5 ? 4.91 -1.765 3.703 1 72.88 5 LEU B O 1
ATOM 1685 N N . THR B 1 6 ? 6.121 0.046 3.869 1 71.12 6 THR B N 1
ATOM 1686 C CA . THR B 1 6 ? 7.371 -0.574 3.449 1 71.12 6 THR B CA 1
ATOM 1687 C C . THR B 1 6 ? 7.754 -1.713 4.391 1 71.12 6 THR B C 1
ATOM 1689 O O . THR B 1 6 ? 8.344 -2.707 3.961 1 71.12 6 THR B O 1
ATOM 1692 N N . GLN B 1 7 ? 7.391 -1.64 5.523 1 69.12 7 GLN B N 1
ATOM 1693 C CA . GLN B 1 7 ? 7.871 -2.57 6.539 1 69.12 7 GLN B CA 1
ATOM 1694 C C . GLN B 1 7 ? 7.25 -3.953 6.355 1 69.12 7 GLN B C 1
ATOM 1696 O O . GLN B 1 7 ? 7.82 -4.957 6.785 1 69.12 7 GLN B O 1
ATOM 1701 N N . VAL B 1 8 ? 6.148 -4.023 5.805 1 75.81 8 VAL B N 1
ATOM 1702 C CA . VAL B 1 8 ? 5.539 -5.312 5.5 1 75.81 8 VAL B CA 1
ATOM 1703 C C . VAL B 1 8 ? 5.867 -5.711 4.062 1 75.81 8 VAL B C 1
ATOM 1705 O O . VAL B 1 8 ? 5.988 -6.898 3.75 1 75.81 8 VAL B O 1
ATOM 1708 N N . HIS B 1 9 ? 6.039 -4.68 3.359 1 83.5 9 HIS B N 1
ATOM 1709 C CA . HIS B 1 9 ? 6.297 -4.883 1.938 1 83.5 9 HIS B CA 1
ATOM 1710 C C . HIS B 1 9 ? 7.586 -5.668 1.717 1 83.5 9 HIS B C 1
ATOM 1712 O O . HIS B 1 9 ? 7.582 -6.691 1.025 1 83.5 9 HIS B O 1
ATOM 1718 N N . TRP B 1 10 ? 8.609 -5.312 2.4 1 84.25 10 TRP B N 1
ATOM 1719 C CA . TRP B 1 10 ? 9.898 -5.902 2.064 1 84.25 10 TRP B CA 1
ATOM 1720 C C . TRP B 1 10 ? 10.008 -7.316 2.625 1 84.25 10 TRP B C 1
ATOM 1722 O O . TRP B 1 10 ? 10.453 -8.234 1.929 1 84.25 10 TRP B O 1
ATOM 1732 N N . PRO B 1 11 ? 9.578 -7.531 3.908 1 84.75 11 PRO B N 1
ATOM 1733 C CA . PRO B 1 11 ? 9.57 -8.922 4.363 1 84.75 11 PRO B CA 1
ATOM 1734 C C . PRO B 1 11 ? 8.734 -9.836 3.469 1 84.75 11 P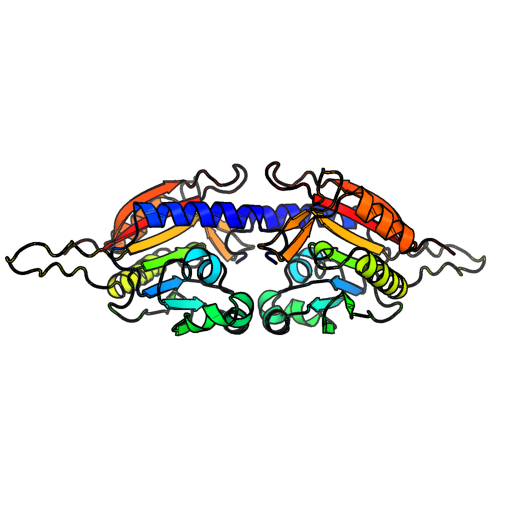RO B C 1
ATOM 1736 O O . PRO B 1 11 ? 9.109 -10.992 3.236 1 84.75 11 PRO B O 1
ATOM 1739 N N . ASP B 1 12 ? 7.664 -9.359 3.006 1 90.25 12 ASP B N 1
ATOM 1740 C CA . ASP B 1 12 ? 6.812 -10.117 2.092 1 90.25 12 ASP B CA 1
ATOM 1741 C C . ASP B 1 12 ? 7.562 -10.469 0.808 1 90.25 12 ASP B C 1
ATOM 1743 O O . ASP B 1 12 ? 7.516 -11.609 0.349 1 90.25 12 ASP B O 1
ATOM 1747 N N . ILE B 1 13 ? 8.297 -9.516 0.233 1 92.75 13 ILE B N 1
ATOM 1748 C CA . ILE B 1 13 ? 9.031 -9.703 -1.014 1 92.75 13 ILE B CA 1
ATOM 1749 C C . ILE B 1 13 ? 10.203 -10.656 -0.786 1 92.75 13 ILE B C 1
ATOM 1751 O O . ILE B 1 13 ? 10.438 -11.562 -1.588 1 92.75 13 ILE B O 1
ATOM 1755 N N . VAL B 1 14 ? 10.859 -10.469 0.304 1 92.62 14 VAL B N 1
ATOM 1756 C CA . VAL B 1 14 ? 12.016 -11.305 0.611 1 92.62 14 VAL B CA 1
ATOM 1757 C C . VAL B 1 14 ? 11.562 -12.75 0.802 1 92.62 14 VAL B C 1
ATOM 1759 O O . VAL B 1 14 ? 12.195 -13.68 0.281 1 92.62 14 VAL B O 1
ATOM 1762 N N . GLY B 1 15 ? 10.516 -12.898 1.56 1 93.56 15 GLY B N 1
ATOM 1763 C CA . GLY B 1 15 ? 9.977 -14.234 1.718 1 93.56 15 GLY B CA 1
ATOM 1764 C C . GLY B 1 15 ? 9.594 -14.883 0.4 1 93.56 15 GLY B C 1
ATOM 1765 O O . GLY B 1 15 ? 9.836 -16.078 0.2 1 93.56 15 GLY B O 1
ATOM 1766 N N . SER B 1 16 ? 9.031 -14.156 -0.481 1 96.88 16 SER B N 1
ATOM 1767 C CA . SER B 1 16 ? 8.625 -14.656 -1.792 1 96.88 16 SER B CA 1
ATOM 1768 C C . SER B 1 16 ? 9.844 -15 -2.648 1 96.88 16 SER B C 1
ATOM 1770 O O . SER B 1 16 ? 9.82 -15.977 -3.396 1 96.88 16 SER B O 1
ATOM 1772 N N . ARG B 1 17 ? 10.898 -14.227 -2.557 1 96.88 17 ARG B N 1
ATOM 1773 C CA . ARG B 1 17 ? 12.133 -14.508 -3.279 1 96.88 17 ARG B CA 1
ATOM 1774 C C . ARG B 1 17 ? 12.734 -15.844 -2.836 1 96.88 17 ARG B C 1
ATOM 1776 O O . ARG B 1 17 ? 13.273 -16.594 -3.654 1 96.88 17 ARG B O 1
ATOM 1783 N N . TYR B 1 18 ? 12.648 -16.062 -1.55 1 96.25 18 TYR B N 1
ATOM 1784 C CA . TYR B 1 18 ? 13.164 -17.312 -1.024 1 96.25 18 TYR B CA 1
ATOM 1785 C C . TYR B 1 18 ? 12.383 -18.5 -1.582 1 96.25 18 TYR B C 1
ATOM 1787 O O . TYR B 1 18 ? 12.961 -19.547 -1.885 1 96.25 18 TYR B O 1
ATOM 1795 N N . ILE B 1 19 ? 11.141 -18.375 -1.703 1 97.12 19 ILE B N 1
ATOM 1796 C CA . ILE B 1 19 ? 10.305 -19.422 -2.271 1 97.12 19 ILE B CA 1
ATOM 1797 C C . ILE B 1 19 ? 10.719 -19.688 -3.717 1 97.12 19 ILE B C 1
ATOM 1799 O O . ILE B 1 19 ? 10.875 -20.844 -4.121 1 97.12 19 ILE B O 1
ATOM 1803 N N . LEU B 1 20 ? 10.906 -18.625 -4.531 1 97.5 20 LEU B N 1
ATOM 1804 C CA . LEU B 1 20 ? 11.297 -18.75 -5.93 1 97.5 20 LEU B CA 1
ATOM 1805 C C . LEU B 1 20 ? 12.672 -19.391 -6.051 1 97.5 20 LEU B C 1
ATOM 1807 O O . LEU B 1 20 ? 12.922 -20.172 -6.977 1 97.5 20 LEU B O 1
ATOM 1811 N N . ALA B 1 21 ? 13.555 -19.078 -5.145 1 96.81 21 ALA B N 1
ATOM 1812 C CA . ALA B 1 21 ? 14.906 -19.625 -5.172 1 96.81 21 ALA B CA 1
ATOM 1813 C C . ALA B 1 21 ? 14.898 -21.125 -4.898 1 96.81 21 ALA B C 1
ATOM 1815 O O . ALA B 1 21 ? 15.68 -21.875 -5.484 1 96.81 21 ALA B O 1
ATOM 1816 N N . ARG B 1 22 ? 14.023 -21.531 -4.059 1 96 22 ARG B N 1
ATOM 1817 C CA . ARG B 1 22 ? 14.023 -22.922 -3.611 1 96 22 ARG B CA 1
ATOM 1818 C C . ARG B 1 22 ? 13.133 -23.781 -4.504 1 96 22 ARG B C 1
ATOM 1820 O O . ARG B 1 22 ? 13.445 -24.953 -4.766 1 96 22 ARG B O 1
ATOM 1827 N N . PHE B 1 23 ? 11.977 -23.156 -4.918 1 95.94 23 PHE B N 1
ATOM 1828 C CA . PHE B 1 23 ? 10.969 -23.984 -5.562 1 95.94 23 PHE B CA 1
ATOM 1829 C C . PHE B 1 23 ? 10.539 -23.391 -6.895 1 95.94 23 PHE B C 1
ATOM 1831 O O . PHE B 1 23 ? 9.5 -23.766 -7.445 1 95.94 23 PHE B O 1
ATOM 1838 N N . GLY B 1 24 ? 11.289 -22.484 -7.418 1 95.75 24 GLY B N 1
ATOM 1839 C CA . GLY B 1 24 ? 10.914 -21.766 -8.633 1 95.75 24 GLY B CA 1
ATOM 1840 C C . GLY B 1 24 ? 10.828 -22.672 -9.852 1 95.75 24 GLY B C 1
ATOM 1841 O O . GLY B 1 24 ? 11.234 -23.828 -9.797 1 95.75 24 GLY B O 1
ATOM 1842 N N . PRO B 1 25 ? 10.203 -22.172 -10.891 1 96.62 25 PRO B N 1
ATOM 1843 C CA . PRO B 1 25 ? 10.109 -22.906 -12.148 1 96.62 25 PRO B CA 1
ATOM 1844 C C . PRO B 1 25 ? 11.461 -23.078 -12.836 1 96.62 25 PRO B C 1
ATOM 1846 O O . PRO B 1 25 ? 12.43 -22.406 -12.492 1 96.62 25 PRO B O 1
ATOM 1849 N N . SER B 1 26 ? 11.477 -23.969 -13.789 1 95.06 26 SER B N 1
ATOM 1850 C CA . SER B 1 26 ? 12.703 -24.234 -14.531 1 95.06 26 SER B CA 1
ATOM 1851 C C . SER B 1 26 ? 13.062 -23.078 -15.461 1 95.06 26 SER B C 1
ATOM 1853 O O . SER B 1 26 ? 14.234 -22.766 -15.648 1 95.06 26 SER B O 1
ATOM 1855 N N . LEU B 1 27 ? 12.008 -22.594 -16.078 1 95.06 27 LEU B N 1
ATOM 1856 C CA . LEU B 1 27 ? 12.195 -21.438 -16.953 1 95.06 27 LEU B CA 1
ATOM 1857 C C . LEU B 1 27 ? 11.609 -20.188 -16.312 1 95.06 27 LEU B C 1
ATOM 1859 O O . LEU B 1 27 ? 10.688 -20.25 -15.5 1 95.06 27 LEU B O 1
ATOM 1863 N N . ARG B 1 28 ? 12.156 -19.078 -16.641 1 97.19 28 ARG B N 1
ATOM 1864 C CA . ARG B 1 28 ? 11.711 -17.781 -16.125 1 97.19 28 ARG B CA 1
ATOM 1865 C C . ARG B 1 28 ? 11.422 -16.812 -17.266 1 97.19 28 ARG B C 1
ATOM 1867 O O . ARG B 1 28 ? 11.875 -15.664 -17.234 1 97.19 28 ARG B O 1
ATOM 1874 N N . GLU B 1 29 ? 10.719 -17.312 -18.188 1 97.56 29 GLU B N 1
ATOM 1875 C CA . GLU B 1 29 ? 10.422 -16.5 -19.359 1 97.56 29 GLU B CA 1
ATOM 1876 C C . GLU B 1 29 ? 9.18 -15.641 -19.125 1 97.56 29 GLU B C 1
ATOM 1878 O O . GLU B 1 29 ? 9.219 -14.422 -19.297 1 97.56 29 GLU B O 1
ATOM 1883 N N . CYS B 1 30 ? 8.078 -16.297 -18.719 1 98.5 30 CYS B N 1
ATOM 1884 C CA . CYS B 1 30 ? 6.824 -15.57 -18.594 1 98.5 30 CYS B CA 1
ATOM 1885 C C . CYS B 1 30 ? 6.125 -15.914 -17.281 1 98.5 30 CYS B C 1
ATOM 1887 O O . CYS B 1 30 ? 5.957 -17.094 -16.953 1 98.5 30 CYS B O 1
ATOM 1889 N N . ALA B 1 31 ? 5.711 -14.875 -16.5 1 98.88 31 ALA B N 1
ATOM 1890 C CA . ALA B 1 31 ? 4.922 -15.031 -15.281 1 98.88 31 ALA B CA 1
ATOM 1891 C C . ALA B 1 31 ? 3.586 -14.305 -15.391 1 98.88 31 ALA B C 1
ATOM 1893 O O . ALA B 1 31 ? 3.439 -13.383 -16.203 1 98.88 31 ALA B O 1
ATOM 1894 N N . LEU B 1 32 ? 2.621 -14.805 -14.656 1 98.94 32 LEU B N 1
ATOM 1895 C CA . LEU B 1 32 ? 1.316 -14.156 -14.555 1 98.94 32 LEU B CA 1
ATOM 1896 C C . LEU B 1 32 ? 1.064 -13.672 -13.125 1 98.94 32 LEU B C 1
ATOM 1898 O O . LEU B 1 32 ? 1.183 -14.445 -12.172 1 98.94 32 LEU B O 1
ATOM 1902 N N . ASP B 1 33 ? 0.761 -12.383 -12.953 1 98.69 33 ASP B N 1
ATOM 1903 C CA . ASP B 1 33 ? 0.382 -11.773 -11.688 1 98.69 33 ASP B CA 1
ATOM 1904 C C . ASP B 1 33 ? -1.136 -11.68 -11.547 1 98.69 33 ASP B C 1
ATOM 1906 O O . ASP B 1 33 ? -1.769 -10.805 -12.133 1 98.69 33 ASP B O 1
ATOM 1910 N N . CYS B 1 34 ? -1.717 -12.531 -10.727 1 98.5 34 CYS B N 1
ATOM 1911 C CA . CYS B 1 34 ? -3.166 -12.578 -10.562 1 98.5 34 CYS B CA 1
ATOM 1912 C C . CYS B 1 34 ? -3.621 -11.641 -9.453 1 98.5 34 CYS B C 1
ATOM 1914 O O . CYS B 1 34 ? -3.168 -11.75 -8.312 1 98.5 34 CYS B O 1
ATOM 1916 N N . GLY B 1 35 ? -4.582 -10.812 -9.797 1 96.44 35 GLY B N 1
ATOM 1917 C CA . GLY B 1 35 ? -4.93 -9.75 -8.859 1 96.44 35 GLY B CA 1
ATOM 1918 C C . GLY B 1 35 ? -3.805 -8.758 -8.648 1 96.44 35 GLY B C 1
ATOM 1919 O O . GLY B 1 35 ? -3.432 -8.469 -7.512 1 96.44 35 GLY B O 1
ATOM 1920 N N . ALA B 1 36 ? -3.352 -8.18 -9.711 1 96.5 36 ALA B N 1
ATOM 1921 C CA . ALA B 1 36 ? -2.074 -7.469 -9.703 1 96.5 36 ALA B CA 1
ATOM 1922 C C . ALA B 1 36 ? -2.217 -6.09 -9.062 1 96.5 36 ALA B C 1
ATOM 1924 O O . ALA B 1 36 ? -1.226 -5.488 -8.641 1 96.5 36 ALA B O 1
ATOM 1925 N N . GLY B 1 37 ? -3.465 -5.582 -9.055 1 92.44 37 GLY B N 1
ATOM 1926 C CA . GLY B 1 37 ? -3.621 -4.207 -8.617 1 92.44 37 GLY B CA 1
ATOM 1927 C C . GLY B 1 37 ? -2.787 -3.225 -9.422 1 92.44 37 GLY B C 1
ATOM 1928 O O . GLY B 1 37 ? -2.824 -3.232 -10.648 1 92.44 37 GLY B O 1
ATOM 1929 N N . ILE B 1 38 ? -2.074 -2.404 -8.688 1 88.75 38 ILE B N 1
ATOM 1930 C CA . ILE B 1 38 ? -1.252 -1.4 -9.359 1 88.75 38 ILE B CA 1
ATOM 1931 C C . ILE B 1 38 ? 0.077 -2.021 -9.781 1 88.75 38 ILE B C 1
ATOM 1933 O O . ILE B 1 38 ? 0.829 -1.426 -10.555 1 88.75 38 ILE B O 1
ATOM 1937 N N . GLY B 1 39 ? 0.436 -3.17 -9.219 1 93.88 39 GLY B N 1
ATOM 1938 C CA . GLY B 1 39 ? 1.602 -3.869 -9.734 1 93.88 39 GLY B CA 1
ATOM 1939 C C . GLY B 1 39 ? 2.727 -3.98 -8.719 1 93.88 39 GLY B C 1
ATOM 1940 O O . GLY B 1 39 ? 3.902 -4 -9.094 1 93.88 39 GLY B O 1
ATOM 1941 N N . ARG B 1 40 ? 2.426 -4.051 -7.418 1 92.5 40 ARG B N 1
ATOM 1942 C CA . ARG B 1 40 ? 3.457 -4.16 -6.395 1 92.5 40 ARG B CA 1
ATOM 1943 C C . ARG B 1 40 ? 4.273 -5.438 -6.57 1 92.5 40 ARG B C 1
ATOM 1945 O O . ARG B 1 40 ? 5.504 -5.395 -6.586 1 92.5 40 ARG B O 1
ATOM 1952 N N . ILE B 1 41 ? 3.576 -6.547 -6.719 1 96.38 41 ILE B N 1
ATOM 1953 C CA . ILE B 1 41 ? 4.25 -7.832 -6.867 1 96.38 41 ILE B CA 1
ATOM 1954 C C . ILE B 1 41 ? 4.941 -7.898 -8.227 1 96.38 41 ILE B C 1
ATOM 1956 O O . ILE B 1 41 ? 6.059 -8.406 -8.336 1 96.38 41 ILE B O 1
ATOM 1960 N N . THR B 1 42 ? 4.27 -7.395 -9.227 1 97.5 42 THR B N 1
ATOM 1961 C CA . THR B 1 42 ? 4.848 -7.336 -10.57 1 97.5 42 THR B CA 1
ATOM 1962 C C . THR B 1 42 ? 6.191 -6.613 -10.547 1 97.5 42 THR B C 1
ATOM 1964 O O . THR B 1 42 ? 7.195 -7.137 -11.031 1 97.5 42 THR B O 1
ATOM 1967 N N . LYS B 1 43 ? 6.195 -5.5 -9.945 1 95.38 43 LYS B N 1
ATOM 1968 C CA . LYS B 1 43 ? 7.359 -4.617 -9.969 1 95.38 43 LYS B CA 1
ATOM 1969 C C . LYS B 1 43 ? 8.484 -5.176 -9.102 1 95.38 43 LYS B C 1
ATOM 1971 O O . LYS B 1 43 ? 9.648 -5.188 -9.516 1 95.38 43 LYS B O 1
ATOM 1976 N N . HIS B 1 44 ? 8.172 -5.676 -7.922 1 94.44 44 HIS B N 1
ATOM 1977 C CA . HIS B 1 44 ? 9.219 -5.891 -6.93 1 94.44 44 HIS B CA 1
ATOM 1978 C C . HIS B 1 44 ? 9.617 -7.363 -6.867 1 94.44 44 HIS B C 1
ATOM 1980 O O . HIS B 1 44 ? 10.672 -7.695 -6.324 1 94.44 44 HIS B O 1
ATOM 1986 N N . LEU B 1 45 ? 8.797 -8.156 -7.406 1 97.38 45 LEU B N 1
ATOM 1987 C CA . LEU B 1 45 ? 9.102 -9.578 -7.305 1 97.38 45 LEU B CA 1
ATOM 1988 C C . LEU B 1 45 ? 9.242 -10.203 -8.688 1 97.38 45 LEU B C 1
ATOM 1990 O O . LEU B 1 45 ? 10.281 -10.789 -9.008 1 97.38 45 LEU B O 1
ATOM 1994 N N . LEU B 1 46 ? 8.266 -10.07 -9.547 1 98.62 46 LEU B N 1
ATOM 1995 C CA . LEU B 1 46 ? 8.188 -10.906 -10.742 1 98.62 46 LEU B CA 1
ATOM 1996 C C . LEU B 1 46 ? 9.094 -10.375 -11.844 1 98.62 46 LEU B C 1
ATOM 1998 O 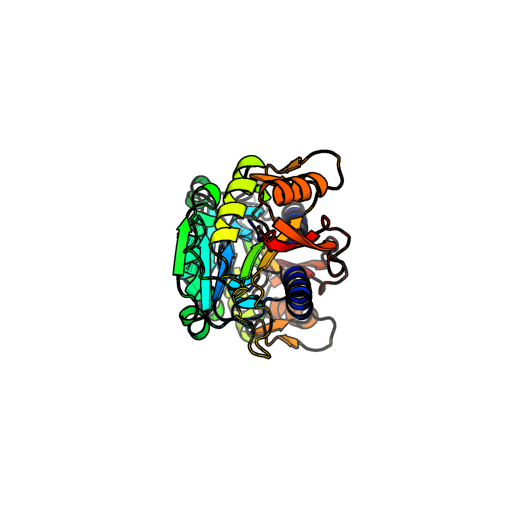O . LEU B 1 46 ? 9.867 -11.133 -12.438 1 98.62 46 LEU B O 1
ATOM 2002 N N . LEU B 1 47 ? 9.086 -9.125 -12.125 1 98.5 47 LEU B N 1
ATOM 2003 C CA . LEU B 1 47 ? 9.875 -8.555 -13.211 1 98.5 47 LEU B CA 1
ATOM 2004 C C . LEU B 1 47 ? 11.367 -8.734 -12.953 1 98.5 47 LEU B C 1
ATOM 2006 O O . LEU B 1 47 ? 12.141 -8.977 -13.883 1 98.5 47 LEU B O 1
ATOM 2010 N N . PRO B 1 48 ? 11.828 -8.656 -11.711 1 97.69 48 PRO B N 1
ATOM 2011 C CA . PRO B 1 48 ? 13.25 -8.906 -11.461 1 97.69 48 PRO B CA 1
ATOM 2012 C C . PRO B 1 48 ? 13.664 -10.344 -11.773 1 97.69 48 PRO B C 1
ATOM 2014 O O . PRO B 1 48 ? 14.852 -10.633 -11.938 1 97.69 48 PRO B O 1
ATOM 2017 N N . HIS B 1 49 ? 12.68 -11.273 -11.945 1 98.25 49 HIS B N 1
ATOM 2018 C CA . HIS B 1 49 ? 13.047 -12.688 -12.062 1 98.25 49 HIS B CA 1
ATOM 2019 C C . HIS B 1 49 ? 12.562 -13.273 -13.383 1 98.25 49 HIS B C 1
ATOM 2021 O O . HIS B 1 49 ? 12.961 -14.383 -13.75 1 98.25 49 HIS B O 1
ATOM 2027 N N . PHE B 1 50 ? 11.734 -12.586 -14.07 1 98.56 50 PHE B N 1
ATOM 2028 C CA . PHE B 1 50 ? 11.172 -13.141 -15.289 1 98.56 50 PHE B CA 1
ATOM 2029 C C . PHE B 1 50 ? 11.352 -12.172 -16.453 1 98.56 50 PHE B C 1
ATOM 2031 O O . PHE B 1 50 ? 11.398 -10.953 -16.25 1 98.56 50 PHE B O 1
ATOM 2038 N N . THR B 1 51 ? 11.398 -12.68 -17.641 1 98.31 51 THR B N 1
ATOM 2039 C CA . THR B 1 51 ? 11.57 -11.875 -18.844 1 98.31 51 THR B CA 1
ATOM 2040 C C . THR B 1 51 ? 10.352 -10.992 -19.078 1 98.31 51 THR B C 1
ATOM 2042 O O . THR B 1 51 ? 10.484 -9.82 -19.438 1 98.31 51 THR B O 1
ATOM 2045 N N . THR B 1 52 ? 9.211 -11.578 -18.953 1 98.62 52 THR B N 1
ATOM 2046 C CA . THR B 1 52 ? 7.953 -10.867 -19.156 1 98.62 52 THR B CA 1
ATOM 2047 C C . THR B 1 52 ? 6.934 -11.242 -18.078 1 98.62 52 THR B C 1
ATOM 2049 O O . THR B 1 52 ? 6.973 -12.352 -17.547 1 98.62 52 THR B O 1
ATOM 2052 N N . VAL B 1 53 ? 6.09 -10.297 -17.734 1 98.81 53 VAL B N 1
ATOM 2053 C CA . VAL B 1 53 ? 5.02 -10.539 -16.766 1 98.81 53 VAL B CA 1
ATOM 2054 C C . VAL B 1 53 ? 3.689 -10.055 -17.344 1 98.81 53 VAL B C 1
ATOM 2056 O O . VAL B 1 53 ? 3.598 -8.945 -17.875 1 98.81 53 VAL B O 1
ATOM 2059 N N . ASP B 1 54 ? 2.699 -10.922 -17.344 1 98.88 54 ASP B N 1
ATOM 2060 C CA . ASP B 1 54 ? 1.322 -10.5 -17.594 1 98.88 54 ASP B CA 1
ATOM 2061 C C . ASP B 1 54 ? 0.599 -10.188 -16.281 1 98.88 54 ASP B C 1
ATOM 2063 O O . ASP B 1 54 ? 0.89 -10.789 -15.242 1 98.88 54 ASP B O 1
ATOM 2067 N N . MET B 1 55 ? -0.317 -9.219 -16.391 1 98.5 55 MET B N 1
ATOM 2068 C CA . MET B 1 55 ? -1.117 -8.82 -15.242 1 98.5 55 MET B CA 1
ATOM 2069 C C . MET B 1 55 ? -2.6 -9.07 -15.492 1 98.5 55 MET B C 1
ATOM 2071 O O . MET B 1 55 ? -3.096 -8.836 -16.594 1 98.5 55 MET B O 1
ATOM 2075 N N . VAL B 1 56 ? -3.301 -9.602 -14.523 1 98.62 56 VAL B N 1
ATOM 2076 C CA . VAL B 1 56 ? -4.758 -9.641 -14.547 1 98.62 56 VAL B CA 1
ATOM 2077 C C . VAL B 1 56 ? -5.312 -8.945 -13.305 1 98.62 56 VAL B C 1
ATOM 2079 O O . VAL B 1 56 ? -4.867 -9.219 -12.18 1 98.62 56 VAL B O 1
ATOM 2082 N N . GLU B 1 57 ? -6.152 -8.031 -13.508 1 96.62 57 GLU B N 1
ATOM 2083 C CA . GLU B 1 57 ? -6.777 -7.188 -12.492 1 96.62 57 GLU B CA 1
ATOM 2084 C C . GLU B 1 57 ? -8.156 -6.711 -12.945 1 96.62 57 GLU B C 1
ATOM 2086 O O . GLU B 1 57 ? -8.352 -6.395 -14.125 1 96.62 57 GLU B O 1
ATOM 2091 N N . MET B 1 58 ? -9.117 -6.734 -11.961 1 94.69 58 MET B N 1
ATOM 2092 C CA . MET B 1 58 ? -10.492 -6.453 -12.352 1 94.69 58 MET B CA 1
ATOM 2093 C C . MET B 1 58 ? -10.734 -4.949 -12.461 1 94.69 58 MET B C 1
ATOM 2095 O O . MET B 1 58 ? -11.695 -4.516 -13.094 1 94.69 58 MET B O 1
ATOM 2099 N N . THR B 1 59 ? -9.914 -4.152 -11.781 1 92.25 59 THR B N 1
ATOM 2100 C CA . THR B 1 59 ? -10.086 -2.701 -11.805 1 92.25 59 THR B CA 1
ATOM 2101 C C . THR B 1 59 ? -9.195 -2.072 -12.875 1 92.25 59 THR B C 1
ATOM 2103 O O . THR B 1 59 ? -7.984 -1.939 -12.68 1 92.25 59 THR B O 1
ATOM 2106 N N . GLY B 1 60 ? -9.797 -1.562 -13.883 1 94.44 60 GLY B N 1
ATOM 2107 C CA . GLY B 1 60 ? -9.078 -0.992 -15.016 1 94.44 60 GLY B CA 1
ATOM 2108 C C . GLY B 1 60 ? -8.211 0.196 -14.633 1 94.44 60 GLY B C 1
ATOM 2109 O O . GLY B 1 60 ? -7.109 0.356 -15.156 1 94.44 60 GLY B O 1
ATOM 2110 N N . LYS B 1 61 ? -8.688 1.002 -13.781 1 91 61 LYS B N 1
ATOM 2111 C CA . LYS B 1 61 ? -7.969 2.207 -13.375 1 91 61 LYS B CA 1
ATOM 2112 C C . LYS B 1 61 ? -6.648 1.855 -12.703 1 91 61 LYS B C 1
ATOM 2114 O O . LYS B 1 61 ? -5.664 2.59 -12.828 1 91 61 LYS B O 1
ATOM 2119 N N . PHE B 1 62 ? -6.602 0.754 -11.992 1 91.75 62 PHE B N 1
ATOM 2120 C CA . PHE B 1 62 ? -5.348 0.3 -11.406 1 91.75 62 PHE B CA 1
ATOM 2121 C C . PHE B 1 62 ? -4.359 -0.111 -12.492 1 91.75 62 PHE B C 1
ATOM 2123 O O . PHE B 1 62 ? -3.186 0.262 -12.445 1 91.75 62 PHE B O 1
ATOM 2130 N N . LEU B 1 63 ? -4.875 -0.823 -13.445 1 94.44 63 LEU B N 1
ATOM 2131 C CA . LEU B 1 63 ? -4.027 -1.229 -14.562 1 94.44 63 LEU B CA 1
ATOM 2132 C C . LEU B 1 63 ? -3.498 -0.011 -15.312 1 94.44 63 LEU B C 1
ATOM 2134 O O . LEU B 1 63 ? -2.33 0.022 -15.711 1 94.44 63 LEU B O 1
ATOM 2138 N N . ASP B 1 64 ? -4.332 0.948 -15.43 1 92.5 64 ASP B N 1
ATOM 2139 C CA . ASP B 1 64 ? -3.949 2.17 -16.125 1 92.5 64 ASP B CA 1
ATOM 2140 C C . ASP B 1 64 ? -2.797 2.873 -15.422 1 92.5 64 ASP B C 1
ATOM 2142 O O . ASP B 1 64 ? -1.932 3.469 -16.062 1 92.5 64 ASP B O 1
ATOM 2146 N N . ALA B 1 65 ? -2.846 2.789 -14.133 1 91.31 65 ALA B N 1
ATOM 2147 C CA . ALA B 1 65 ? -1.835 3.477 -13.336 1 91.31 65 ALA B CA 1
ATOM 2148 C C . ALA B 1 65 ? -0.583 2.619 -13.18 1 91.31 65 ALA B C 1
ATOM 2150 O O . ALA B 1 65 ? 0.466 3.109 -12.758 1 91.31 65 ALA B O 1
ATOM 2151 N N . SER B 1 66 ? -0.684 1.369 -13.555 1 93.44 66 SER B N 1
ATOM 2152 C CA . SER B 1 66 ? 0.376 0.407 -13.273 1 93.44 66 SER B CA 1
ATOM 2153 C C . SER B 1 66 ? 1.678 0.798 -13.961 1 93.44 66 SER B C 1
ATOM 2155 O O . SER B 1 66 ? 2.76 0.64 -13.398 1 93.44 66 SER B O 1
ATOM 2157 N N . SER B 1 67 ? 1.604 1.315 -15.195 1 93.44 67 SER B N 1
ATOM 2158 C CA . SER B 1 67 ? 2.812 1.674 -15.93 1 93.44 67 SER B CA 1
ATOM 2159 C C . SER B 1 67 ? 3.611 2.744 -15.188 1 93.44 67 SER B C 1
ATOM 2161 O O . SER B 1 67 ? 4.836 2.65 -15.086 1 93.44 67 SER B O 1
ATOM 2163 N N . ALA B 1 68 ? 2.898 3.699 -14.688 1 88.69 68 ALA B N 1
ATOM 2164 C CA . ALA B 1 68 ? 3.559 4.762 -13.938 1 88.69 68 ALA B CA 1
ATOM 2165 C C . ALA B 1 68 ? 4.156 4.223 -12.641 1 88.69 68 ALA B C 1
ATOM 2167 O O . ALA B 1 68 ? 5.258 4.617 -12.242 1 88.69 68 ALA B O 1
ATOM 2168 N N . TYR B 1 69 ? 3.453 3.367 -12.039 1 89.69 69 TYR B N 1
ATOM 2169 C CA . TYR B 1 69 ? 3.908 2.799 -10.773 1 89.69 69 TYR B CA 1
ATOM 2170 C C . TYR B 1 69 ? 5.137 1.92 -10.984 1 89.69 69 TYR B C 1
ATOM 2172 O O . TYR B 1 69 ? 6.105 2.01 -10.227 1 89.69 69 TYR B O 1
ATOM 2180 N N . ILE B 1 70 ? 5.059 1.121 -11.977 1 93.5 70 ILE B N 1
ATOM 2181 C CA . ILE B 1 70 ? 6.109 0.144 -12.227 1 93.5 70 ILE B CA 1
ATOM 2182 C C . ILE B 1 70 ? 7.352 0.851 -12.773 1 93.5 70 ILE B C 1
ATOM 2184 O O . ILE B 1 70 ? 8.477 0.462 -12.461 1 93.5 70 ILE B O 1
ATOM 2188 N N . GLY B 1 71 ? 7.121 1.925 -13.547 1 90.44 71 GLY B N 1
ATOM 2189 C CA . GLY B 1 71 ? 8.219 2.641 -14.172 1 90.44 71 GLY B CA 1
ATOM 2190 C C . GLY B 1 71 ? 8.422 2.271 -15.633 1 90.44 71 GLY B C 1
ATOM 2191 O O . GLY B 1 71 ? 8.203 1.123 -16.031 1 90.44 71 GLY B O 1
ATOM 2192 N N . ARG B 1 72 ? 8.852 3.121 -16.422 1 84.25 72 ARG B N 1
ATOM 2193 C CA . ARG B 1 72 ? 8.852 3.043 -17.875 1 84.25 72 ARG B CA 1
ATOM 2194 C C . ARG B 1 72 ? 9.672 1.849 -18.359 1 84.25 72 ARG B C 1
ATOM 2196 O O . ARG B 1 72 ? 9.164 1.009 -19.109 1 84.25 72 ARG B O 1
ATOM 2203 N N . SER B 1 73 ? 10.883 1.686 -17.906 1 88.06 73 SER B N 1
ATOM 2204 C CA . SER B 1 73 ? 11.742 0.613 -18.406 1 88.06 73 SER B CA 1
ATOM 2205 C C . SER B 1 73 ? 11.148 -0.757 -18.094 1 88.06 73 SER B C 1
ATOM 2207 O O . SER B 1 73 ? 11.102 -1.635 -18.953 1 88.06 73 SER B O 1
ATOM 2209 N N . ASN B 1 74 ? 10.547 -0.906 -16.953 1 93 74 ASN B N 1
ATOM 2210 C CA . ASN B 1 74 ? 9.984 -2.186 -16.547 1 93 74 ASN B CA 1
ATOM 2211 C C . ASN B 1 74 ? 8.586 -2.395 -17.109 1 93 74 ASN B C 1
ATOM 2213 O O . ASN B 1 74 ? 8.18 -3.529 -17.375 1 93 74 ASN B O 1
ATOM 2217 N N . ALA B 1 75 ? 7.984 -1.306 -17.344 1 92.81 75 ALA B N 1
ATOM 2218 C CA . ALA B 1 75 ? 6.613 -1.4 -17.828 1 92.81 75 ALA B CA 1
ATOM 2219 C C . ALA B 1 75 ? 6.574 -2.025 -19.219 1 92.81 75 ALA B C 1
ATOM 2221 O O . ALA B 1 75 ? 5.598 -2.682 -19.594 1 92.81 75 ALA B O 1
ATOM 2222 N N . ASP B 1 76 ? 7.668 -1.929 -19.969 1 94.88 76 ASP B N 1
ATOM 2223 C CA . ASP B 1 76 ? 7.758 -2.494 -21.312 1 94.88 76 ASP B CA 1
ATOM 2224 C C . ASP B 1 76 ? 7.816 -4.02 -21.266 1 94.88 76 ASP B C 1
ATOM 2226 O O . ASP B 1 76 ? 7.559 -4.688 -22.266 1 94.88 76 ASP B O 1
ATOM 2230 N N . ARG B 1 77 ? 8.164 -4.531 -20.109 1 97.69 77 ARG B N 1
ATOM 2231 C CA . ARG B 1 77 ? 8.289 -5.977 -19.953 1 97.69 77 ARG B CA 1
ATOM 2232 C C . ARG B 1 77 ? 6.992 -6.582 -19.422 1 97.69 77 ARG B C 1
ATOM 2234 O O . ARG B 1 77 ? 6.902 -7.793 -19.219 1 97.69 77 ARG B O 1
ATOM 2241 N N . VAL B 1 78 ? 6.07 -5.719 -19.219 1 98.19 78 VAL B N 1
ATOM 2242 C CA . VAL B 1 78 ? 4.719 -6.211 -18.984 1 98.19 78 VAL B CA 1
ATOM 2243 C C . VAL B 1 78 ? 4.035 -6.516 -20.312 1 98.19 78 VAL B C 1
ATOM 2245 O O . VAL B 1 78 ? 3.75 -5.605 -21.094 1 98.19 78 VAL B O 1
ATOM 2248 N N . GLY B 1 79 ? 3.807 -7.754 -20.562 1 97.38 79 GLY B N 1
ATOM 2249 C CA . GLY B 1 79 ? 3.273 -8.172 -21.859 1 97.38 79 GLY B CA 1
ATOM 2250 C C . GLY B 1 79 ? 1.807 -7.828 -22.031 1 97.38 79 GLY B C 1
ATOM 2251 O O . GLY B 1 79 ? 1.447 -7.059 -22.922 1 97.38 79 GLY B O 1
ATOM 2252 N N . ASN B 1 80 ? 0.97 -8.477 -21.25 1 97.62 80 ASN B N 1
ATOM 2253 C CA . ASN B 1 80 ? -0.471 -8.25 -21.312 1 97.62 80 ASN B CA 1
ATOM 2254 C C . ASN B 1 80 ? -1.01 -7.719 -19.984 1 97.62 80 ASN B C 1
ATOM 2256 O O . ASN B 1 80 ? -0.493 -8.062 -18.922 1 97.62 80 ASN B O 1
ATOM 2260 N N . ARG B 1 81 ? -1.944 -6.836 -20.125 1 98 81 ARG B N 1
ATOM 2261 C CA . ARG B 1 81 ? -2.768 -6.379 -19.016 1 98 81 ARG B CA 1
ATOM 2262 C C . ARG B 1 81 ? -4.23 -6.766 -19.219 1 98 81 ARG B C 1
ATOM 2264 O O . ARG B 1 81 ? -4.953 -6.105 -19.969 1 98 81 ARG B O 1
ATOM 2271 N N . PHE B 1 82 ? -4.656 -7.766 -18.531 1 98.5 82 PHE B N 1
ATOM 2272 C CA . PHE B 1 82 ? -6.023 -8.258 -18.656 1 98.5 82 PHE B CA 1
ATOM 2273 C C . PHE B 1 82 ? -6.922 -7.617 -17.594 1 98.5 82 PHE B C 1
ATOM 2275 O O . PHE B 1 82 ? -6.703 -7.785 -16.391 1 98.5 82 PHE B O 1
ATOM 2282 N N . CYS B 1 83 ? -7.887 -6.855 -18.047 1 97.81 83 CYS B N 1
ATOM 2283 C CA . CYS B 1 83 ? -8.891 -6.316 -17.125 1 97.81 83 CYS B CA 1
ATOM 2284 C C . CYS B 1 83 ? -10.07 -7.27 -17 1 97.81 83 CYS B C 1
ATOM 2286 O O . CYS B 1 83 ? -11.039 -7.18 -17.75 1 97.81 83 CYS B O 1
ATOM 2288 N N . CYS B 1 84 ? -10 -8.133 -15.984 1 97.56 84 CYS B N 1
ATOM 2289 C CA . CYS B 1 84 ? -10.961 -9.219 -15.828 1 97.56 84 CYS B CA 1
ATOM 2290 C C . CYS B 1 84 ? -10.984 -9.719 -14.391 1 97.56 84 CYS B C 1
ATOM 2292 O O . CYS B 1 84 ? -9.953 -9.75 -13.719 1 97.56 84 CYS B O 1
ATOM 2294 N N . ALA B 1 85 ? -12.148 -10.094 -13.969 1 96.94 85 ALA B N 1
ATOM 2295 C CA . ALA B 1 85 ? -12.234 -10.797 -12.688 1 96.94 85 ALA B CA 1
ATOM 2296 C C . ALA B 1 85 ? -11.672 -12.211 -12.805 1 96.94 85 ALA B C 1
ATOM 2298 O O . ALA B 1 85 ? -11.883 -12.891 -13.805 1 96.94 85 ALA B O 1
ATOM 2299 N N . LEU B 1 86 ? -11.07 -12.656 -11.758 1 97.69 86 LEU B N 1
ATOM 2300 C CA . LEU B 1 86 ? -10.406 -13.953 -11.805 1 97.69 86 LEU B CA 1
ATOM 2301 C C . LEU B 1 86 ? -11.414 -15.07 -12.047 1 97.69 86 LEU B C 1
ATOM 2303 O O . LEU B 1 86 ? -11.094 -16.062 -12.695 1 97.69 86 LEU B O 1
ATOM 2307 N N . GLN B 1 87 ? -12.602 -14.891 -11.5 1 97.19 87 GLN B N 1
ATOM 2308 C CA . GLN B 1 87 ? -13.617 -15.93 -11.656 1 97.19 87 GLN B CA 1
ATOM 2309 C C . GLN B 1 87 ? -13.953 -16.156 -13.125 1 97.19 87 GLN B C 1
ATOM 2311 O O . GLN B 1 87 ? -14.383 -17.25 -13.508 1 97.19 87 GLN B O 1
ATOM 2316 N N . ASP B 1 88 ? -13.719 -15.141 -13.961 1 97.69 88 ASP B N 1
ATOM 2317 C CA . ASP B 1 88 ? -14.086 -15.203 -15.367 1 97.69 88 ASP B CA 1
ATOM 2318 C C . ASP B 1 88 ? -12.836 -15.258 -16.25 1 97.69 88 ASP B C 1
ATOM 2320 O O . ASP B 1 88 ? -12.945 -15.359 -17.484 1 97.69 88 ASP B O 1
ATOM 2324 N N . PHE B 1 89 ? -11.742 -15.203 -15.641 1 98.56 89 PHE B N 1
ATOM 2325 C CA . PHE B 1 89 ? -10.5 -15.094 -16.406 1 98.56 89 PHE B CA 1
ATOM 2326 C C . PHE B 1 89 ? -10.016 -16.469 -16.859 1 98.56 89 PHE B C 1
ATOM 2328 O O . PHE B 1 89 ? -9.984 -17.406 -16.062 1 98.56 89 PHE B O 1
ATOM 2335 N N . THR B 1 90 ? -9.656 -16.516 -18.094 1 98.44 90 THR B N 1
ATOM 2336 C CA . THR B 1 90 ? -8.992 -17.688 -18.641 1 98.44 90 THR B CA 1
ATOM 2337 C C . THR B 1 90 ? -7.621 -17.312 -19.203 1 98.44 90 THR B C 1
ATOM 2339 O O . THR B 1 90 ? -7.523 -16.766 -20.297 1 98.44 90 THR B O 1
ATOM 2342 N N . PRO B 1 91 ? -6.637 -17.688 -18.484 1 98.5 91 PRO B N 1
ATOM 2343 C CA . PRO B 1 91 ? -5.301 -17.359 -19 1 98.5 91 PRO B CA 1
ATOM 2344 C C . PRO B 1 91 ? -4.949 -18.109 -20.281 1 98.5 91 PRO B C 1
ATOM 2346 O O . PRO B 1 91 ? -5.41 -19.234 -20.484 1 98.5 91 PRO B O 1
ATOM 2349 N N . PRO B 1 92 ? -4.105 -17.484 -21.188 1 98.06 92 PRO B N 1
ATOM 2350 C CA . PRO B 1 92 ? -3.637 -18.203 -22.375 1 98.06 92 PRO B CA 1
ATOM 2351 C C . PRO B 1 92 ? -2.982 -19.547 -22.047 1 98.06 92 PRO B C 1
ATOM 2353 O O . PRO B 1 92 ? -2.18 -19.625 -21.109 1 98.06 92 PRO B O 1
ATOM 2356 N N . GLU B 1 93 ? -3.291 -20.547 -22.797 1 97.62 93 GLU B N 1
ATOM 2357 C CA . GLU B 1 93 ? -2.846 -21.922 -22.516 1 97.62 93 GLU B CA 1
ATOM 2358 C C . GLU B 1 93 ? -1.346 -22.062 -22.734 1 97.62 93 GLU B C 1
ATOM 2360 O O . GLU B 1 93 ? -0.805 -21.531 -23.719 1 97.62 93 GLU B O 1
ATOM 2365 N N . GLY B 1 94 ? -0.684 -22.719 -21.859 1 96.88 94 GLY B N 1
ATOM 2366 C CA . GLY B 1 94 ? 0.698 -23.141 -22.016 1 96.88 94 GLY B CA 1
ATOM 2367 C C . GLY B 1 94 ? 1.674 -21.984 -22.078 1 96.88 94 GLY B C 1
ATOM 2368 O O . GLY B 1 94 ? 2.736 -22.094 -22.703 1 96.88 94 GLY B O 1
ATOM 2369 N N . ARG B 1 95 ? 1.414 -20.922 -21.438 1 97.56 95 ARG B N 1
ATOM 2370 C CA . ARG B 1 95 ? 2.207 -19.719 -21.641 1 97.56 95 ARG B CA 1
ATOM 2371 C C . ARG B 1 95 ? 3.127 -19.469 -20.453 1 97.56 95 ARG B C 1
ATOM 2373 O O . ARG B 1 95 ? 4.223 -18.922 -20.609 1 97.56 95 ARG B O 1
ATOM 2380 N N . TYR B 1 96 ? 2.748 -19.906 -19.344 1 98.5 96 TYR B N 1
ATOM 2381 C CA . TYR B 1 96 ? 3.371 -19.344 -18.156 1 98.5 96 TYR B CA 1
ATOM 2382 C C . TYR B 1 96 ? 4.305 -20.344 -17.5 1 98.5 96 TYR B C 1
ATOM 2384 O O . TYR B 1 96 ? 3.955 -21.516 -17.359 1 98.5 96 TYR B O 1
ATOM 2392 N N . ASP B 1 97 ? 5.469 -19.859 -17.094 1 98.19 97 ASP B N 1
ATOM 2393 C CA . ASP B 1 97 ? 6.355 -20.625 -16.234 1 98.19 97 ASP B CA 1
ATOM 2394 C C . ASP B 1 97 ? 5.895 -20.547 -14.773 1 98.19 97 ASP B C 1
ATOM 2396 O O . ASP B 1 97 ? 6.113 -21.484 -14 1 98.19 97 ASP B O 1
ATOM 2400 N N . LEU B 1 98 ? 5.289 -19.453 -14.445 1 98.75 98 LEU B N 1
ATOM 2401 C CA . LEU B 1 98 ? 4.797 -19.203 -13.094 1 98.75 98 LEU B CA 1
ATOM 2402 C C . LEU B 1 98 ? 3.484 -18.438 -13.125 1 98.75 98 LEU B C 1
ATOM 2404 O O . LEU B 1 98 ? 3.344 -17.484 -13.891 1 98.75 98 LEU B O 1
ATOM 2408 N N . ILE B 1 99 ? 2.58 -18.922 -12.344 1 98.94 99 ILE B N 1
ATOM 2409 C CA . ILE B 1 99 ? 1.388 -18.141 -12.031 1 98.94 99 ILE B CA 1
ATOM 2410 C C . ILE B 1 99 ? 1.371 -17.797 -10.547 1 98.94 99 ILE B C 1
ATOM 2412 O O . ILE B 1 99 ? 1.386 -18.688 -9.695 1 98.94 99 ILE B O 1
ATOM 2416 N N . TRP B 1 100 ? 1.366 -16.5 -10.234 1 98.88 100 TRP B N 1
ATOM 2417 C CA . TRP B 1 100 ? 1.433 -15.984 -8.867 1 98.88 100 TRP B CA 1
ATOM 2418 C C . TRP B 1 100 ? 0.07 -15.484 -8.406 1 98.88 100 TRP B C 1
ATOM 2420 O O . TRP B 1 100 ? -0.481 -14.547 -8.992 1 98.88 100 TRP B O 1
ATOM 2430 N N . VAL B 1 101 ? -0.497 -16.141 -7.398 1 98.62 101 VAL B N 1
ATOM 2431 C CA . VAL B 1 101 ? -1.802 -15.797 -6.84 1 98.62 101 VAL B CA 1
ATOM 2432 C C . VAL B 1 101 ? -1.638 -15.328 -5.395 1 98.62 101 VAL B C 1
ATOM 2434 O O . VAL B 1 101 ? -1.574 -16.141 -4.473 1 98.62 101 VAL B O 1
ATOM 2437 N N . GLN B 1 102 ? -1.681 -14.016 -5.188 1 96.69 102 GLN B N 1
ATOM 2438 C CA . GLN B 1 102 ? -1.411 -13.508 -3.846 1 96.69 102 GLN B CA 1
ATOM 2439 C C . GLN B 1 102 ? -2.467 -12.484 -3.42 1 96.69 102 GLN B C 1
ATOM 2441 O O . GLN B 1 102 ? -2.764 -11.547 -4.16 1 96.69 102 GLN B O 1
ATOM 2446 N N . TRP B 1 103 ? -3.08 -12.75 -2.248 1 93.38 103 TRP B N 1
ATOM 2447 C CA . TRP B 1 103 ? -3.998 -11.867 -1.535 1 93.38 103 TRP B CA 1
ATOM 2448 C C . TRP B 1 103 ? -5.344 -11.789 -2.246 1 93.38 103 TRP B C 1
ATOM 2450 O O . TRP B 1 103 ? -6.094 -10.828 -2.068 1 93.38 103 TRP B O 1
ATOM 2460 N N . VAL B 1 104 ? -5.691 -12.797 -3.072 1 95.5 104 VAL B N 1
ATOM 2461 C CA . VAL B 1 104 ? -6.883 -12.578 -3.889 1 95.5 104 VAL B CA 1
ATOM 2462 C C . VAL B 1 104 ? -7.789 -13.805 -3.809 1 95.5 104 VAL B C 1
ATOM 2464 O O . VAL B 1 104 ? -8.953 -13.75 -4.203 1 95.5 104 VAL B O 1
ATOM 2467 N N . ILE B 1 105 ? -7.266 -14.914 -3.295 1 96.75 105 ILE B N 1
ATOM 2468 C CA . ILE B 1 105 ? -8.023 -16.156 -3.377 1 96.75 105 ILE B CA 1
ATOM 2469 C C . ILE B 1 105 ? -9.312 -16.031 -2.561 1 96.75 105 ILE B C 1
ATOM 2471 O O . ILE B 1 105 ? -10.32 -16.656 -2.889 1 96.75 105 ILE B O 1
ATOM 2475 N N . GLY B 1 106 ? -9.328 -15.234 -1.538 1 95.44 106 GLY B N 1
ATOM 2476 C CA . GLY B 1 106 ? -10.484 -15.047 -0.675 1 95.44 106 GLY B CA 1
ATOM 2477 C C . GLY B 1 106 ? -11.641 -14.344 -1.368 1 95.44 106 GLY B C 1
ATOM 2478 O O . GLY B 1 106 ? -12.766 -14.352 -0.869 1 95.44 106 GLY B O 1
ATOM 2479 N N . HIS B 1 107 ? -11.406 -13.766 -2.461 1 94.81 107 HIS B N 1
ATOM 2480 C CA . HIS B 1 107 ? -12.461 -13.086 -3.215 1 94.81 107 HIS B CA 1
ATOM 2481 C C . HIS B 1 107 ? -13.281 -14.078 -4.027 1 94.81 107 HIS B C 1
ATOM 2483 O O . HIS B 1 107 ? -14.336 -13.727 -4.562 1 94.81 107 HIS B O 1
ATOM 2489 N N . LEU B 1 108 ? -12.812 -15.266 -4.168 1 97.19 108 LEU B N 1
ATOM 2490 C CA . LEU B 1 108 ? -13.508 -16.328 -4.891 1 97.19 108 LEU B CA 1
ATOM 2491 C C . LEU B 1 108 ? -14.211 -17.266 -3.926 1 97.19 108 LEU B C 1
ATOM 2493 O O . LEU B 1 108 ? -13.773 -17.453 -2.787 1 97.19 108 LEU B O 1
ATOM 2497 N N . THR B 1 109 ? -15.289 -17.797 -4.367 1 97.25 109 THR B N 1
ATOM 2498 C CA . THR B 1 109 ? -15.844 -18.953 -3.65 1 97.25 109 THR B CA 1
ATOM 2499 C C . THR B 1 109 ? -14.906 -20.141 -3.74 1 97.25 109 THR B C 1
ATOM 2501 O O . THR B 1 109 ? -13.992 -20.172 -4.562 1 97.25 109 THR B O 1
ATOM 2504 N N . LEU B 1 110 ? -15.156 -21.109 -2.82 1 97.75 110 LEU B N 1
ATOM 2505 C CA . LEU B 1 110 ? -14.344 -22.328 -2.865 1 97.75 110 LEU B CA 1
ATOM 2506 C C . LEU B 1 110 ? -14.469 -23.016 -4.219 1 97.75 110 LEU B C 1
ATOM 2508 O O . LEU B 1 110 ? -13.469 -23.422 -4.809 1 97.75 110 LEU B O 1
ATOM 2512 N N . SER B 1 111 ? -15.711 -23.047 -4.746 1 98.31 111 SER B N 1
ATOM 2513 C CA . SER B 1 111 ? -15.938 -23.688 -6.043 1 98.31 111 SER B CA 1
ATOM 2514 C C . SER B 1 111 ? -15.273 -22.875 -7.164 1 98.31 111 SER B C 1
ATOM 2516 O O . SER B 1 111 ? -14.68 -23.453 -8.078 1 98.31 111 SER B O 1
ATOM 2518 N N . ALA B 1 112 ? -15.367 -21.594 -7.113 1 98.5 112 ALA B N 1
ATOM 2519 C CA . ALA B 1 112 ? -14.742 -20.734 -8.125 1 98.5 112 ALA B CA 1
ATOM 2520 C C . ALA B 1 112 ? -13.219 -20.844 -8.062 1 98.5 112 ALA B C 1
ATOM 2522 O O . ALA B 1 112 ? -12.539 -20.75 -9.086 1 98.5 112 ALA B O 1
ATOM 2523 N N . SER B 1 113 ? -12.719 -21.062 -6.883 1 98.75 113 SER B N 1
ATOM 2524 C CA . SER B 1 113 ? -11.281 -21.234 -6.719 1 98.75 113 SER B CA 1
ATOM 2525 C C . SER B 1 113 ? -10.789 -22.5 -7.414 1 98.75 113 SER B C 1
ATOM 2527 O O . SER B 1 113 ? -9.742 -22.484 -8.055 1 98.75 113 SER B O 1
ATOM 2529 N N . VAL B 1 114 ? -11.539 -23.531 -7.273 1 98.81 114 VAL B N 1
ATOM 2530 C CA . VAL B 1 114 ? -11.188 -24.781 -7.934 1 98.81 114 VAL B CA 1
ATOM 2531 C C . VAL B 1 114 ? -11.133 -24.562 -9.445 1 98.81 114 VAL B C 1
ATOM 2533 O O . VAL B 1 114 ? -10.141 -24.922 -10.094 1 98.81 114 VAL B O 1
ATOM 2536 N N . GLU B 1 115 ? -12.148 -23.938 -9.984 1 98.81 115 GLU B N 1
ATOM 2537 C CA . GLU B 1 115 ? -12.227 -23.734 -11.43 1 98.81 115 GLU B CA 1
ATOM 2538 C C . GLU B 1 115 ? -11.109 -22.812 -11.914 1 98.81 115 GLU B C 1
ATOM 2540 O O . GLU B 1 115 ? -10.508 -23.062 -12.961 1 98.81 115 GLU B O 1
ATOM 2545 N N . PHE B 1 116 ? -10.875 -21.828 -11.188 1 98.88 116 PHE B N 1
ATOM 2546 C CA . PHE B 1 116 ? -9.82 -20.875 -11.516 1 98.88 116 PHE B CA 1
ATOM 2547 C C . PHE B 1 116 ? -8.461 -21.562 -11.562 1 98.88 116 PHE B C 1
ATOM 2549 O O . PHE B 1 116 ? -7.699 -21.375 -12.508 1 98.88 116 PHE B O 1
ATOM 2556 N N . LEU B 1 117 ? -8.172 -22.375 -10.57 1 98.81 117 LEU B N 1
ATOM 2557 C CA . LEU B 1 117 ? -6.875 -23.047 -10.484 1 98.81 117 LEU B CA 1
ATOM 2558 C C . LEU B 1 117 ? -6.738 -24.094 -11.578 1 98.81 117 LEU B C 1
ATOM 2560 O O . LEU B 1 117 ? -5.637 -24.328 -12.086 1 98.81 117 LEU B O 1
ATOM 2564 N N . ARG B 1 118 ? -7.863 -24.688 -11.961 1 98.62 118 ARG B N 1
ATOM 2565 C CA . ARG B 1 118 ? -7.82 -25.609 -13.094 1 98.62 118 ARG B CA 1
ATOM 2566 C C . ARG B 1 118 ? -7.418 -24.891 -14.375 1 98.62 118 ARG B C 1
ATOM 2568 O O . ARG B 1 118 ? -6.602 -25.391 -15.148 1 98.62 118 ARG B O 1
ATOM 2575 N N . ARG B 1 119 ? -8.008 -23.734 -14.562 1 98.69 119 ARG B N 1
ATOM 2576 C CA . ARG B 1 119 ? -7.637 -22.938 -15.727 1 98.69 119 ARG B CA 1
ATOM 2577 C C . ARG B 1 119 ? -6.172 -22.516 -15.656 1 98.69 119 ARG B C 1
ATOM 2579 O O . ARG B 1 119 ? -5.477 -22.484 -16.672 1 98.69 119 ARG B O 1
ATOM 2586 N N . CYS B 1 120 ? -5.719 -22.203 -14.461 1 98.69 120 CYS B N 1
ATOM 2587 C CA . CYS B 1 120 ? -4.32 -21.844 -14.289 1 98.69 120 CYS B CA 1
ATOM 2588 C C . CYS B 1 120 ? -3.404 -23.016 -14.617 1 98.69 120 CYS B C 1
ATOM 2590 O O . CYS B 1 120 ? -2.357 -22.828 -15.242 1 98.69 120 CYS B O 1
ATOM 2592 N N . ALA B 1 121 ? -3.82 -24.188 -14.172 1 97.94 121 ALA B N 1
ATOM 2593 C CA . ALA B 1 121 ? -3.016 -25.375 -14.445 1 97.94 121 ALA B CA 1
ATOM 2594 C C . ALA B 1 121 ? -2.838 -25.578 -15.945 1 97.94 121 ALA B C 1
ATOM 2596 O O . ALA B 1 121 ? -1.738 -25.891 -16.406 1 97.94 121 ALA B O 1
ATOM 2597 N N . THR B 1 122 ? -3.889 -25.328 -16.719 1 97 122 THR B N 1
ATOM 2598 C CA . THR B 1 122 ? -3.859 -25.484 -18.172 1 97 122 THR B CA 1
ATOM 2599 C C . THR B 1 122 ? -2.973 -24.422 -18.812 1 97 122 THR B C 1
ATOM 2601 O O . THR B 1 122 ? -2.41 -24.641 -19.891 1 97 122 THR B O 1
ATOM 2604 N N . ALA B 1 123 ? -2.805 -23.328 -18.156 1 98.31 123 ALA B N 1
ATOM 2605 C CA . ALA B 1 123 ? -2.084 -22.172 -18.703 1 98.31 123 ALA B CA 1
ATOM 2606 C C . ALA B 1 123 ? -0.583 -22.312 -18.453 1 98.31 123 ALA B C 1
ATOM 2608 O O . ALA B 1 123 ? 0.212 -21.578 -19.047 1 98.31 123 ALA B O 1
ATOM 2609 N N . LEU B 1 124 ? -0.191 -23.266 -17.625 1 97.62 124 LEU B N 1
ATOM 2610 C CA . LEU B 1 124 ? 1.228 -23.484 -17.375 1 97.62 124 LEU B CA 1
ATOM 2611 C C . LEU B 1 124 ? 1.913 -24.094 -18.578 1 97.62 124 LEU B C 1
ATOM 2613 O O . LEU B 1 124 ? 1.333 -24.953 -19.266 1 97.62 124 LEU B O 1
ATOM 2617 N N . ARG B 1 125 ? 3.123 -23.656 -18.781 1 95.19 125 ARG B N 1
ATOM 2618 C CA . ARG B 1 125 ? 3.941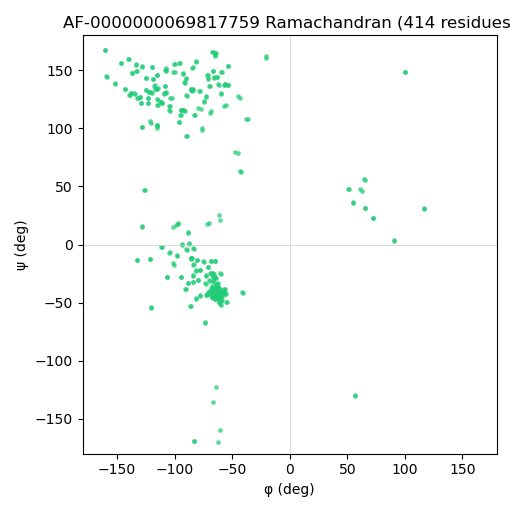 -24.312 -19.797 1 95.19 125 ARG B CA 1
ATOM 2619 C C . ARG B 1 125 ? 4.133 -25.797 -19.469 1 95.19 125 ARG B C 1
ATOM 2621 O O . ARG B 1 125 ? 4.48 -26.156 -18.344 1 95.19 125 ARG B O 1
ATOM 2628 N N . PRO B 1 126 ? 3.854 -26.609 -20.516 1 89.06 126 PRO B N 1
ATOM 2629 C CA . PRO B 1 126 ? 3.967 -28.047 -20.266 1 89.06 126 PRO B CA 1
ATOM 2630 C C . PRO B 1 126 ? 5.391 -28.484 -19.906 1 89.06 126 PRO B C 1
ATOM 2632 O O . PRO B 1 126 ? 6.355 -27.875 -20.375 1 89.06 126 PRO B O 1
ATOM 2635 N N . CYS B 1 127 ? 5.328 -29.438 -19.016 1 75.19 127 CYS B N 1
ATOM 2636 C CA . CYS B 1 127 ? 6.609 -30.047 -18.688 1 75.19 127 CYS B CA 1
ATOM 2637 C C . CYS B 1 127 ? 7.062 -31 -19.797 1 75.19 127 CYS B C 1
ATOM 2639 O O . CYS B 1 127 ? 6.234 -31.625 -20.469 1 75.19 127 CYS B O 1
ATOM 2641 N N . ASP B 1 128 ? 7.867 -30.719 -20.625 1 61.09 128 ASP B N 1
ATOM 2642 C CA . ASP B 1 128 ? 8.312 -31.641 -21.672 1 61.09 128 ASP B CA 1
ATOM 2643 C C . ASP B 1 128 ? 8.562 -33.031 -21.094 1 61.09 128 ASP B C 1
ATOM 2645 O O . ASP B 1 128 ? 9.508 -33.25 -20.328 1 61.09 128 ASP B O 1
ATOM 2649 N N . SER B 1 129 ? 7.445 -33.688 -20.547 1 48.25 129 SER B N 1
ATOM 2650 C CA . SER B 1 129 ? 7.719 -35.094 -20.234 1 48.25 129 SER B CA 1
ATOM 2651 C C . SER B 1 129 ? 8.211 -35.844 -21.453 1 48.25 129 SER B C 1
ATOM 2653 O O . SER B 1 129 ? 8.633 -37 -21.344 1 48.25 129 SER B O 1
ATOM 2655 N N . THR B 1 130 ? 7.574 -35.562 -22.641 1 45.91 130 THR B N 1
ATOM 2656 C CA . THR B 1 130 ? 7.906 -36.531 -23.703 1 45.91 130 THR B CA 1
ATOM 2657 C C . THR B 1 130 ? 9.406 -36.5 -24 1 45.91 130 THR B C 1
ATOM 2659 O O . THR B 1 130 ? 9.828 -36.688 -25.141 1 45.91 130 THR B O 1
ATOM 2662 N N . ALA B 1 131 ? 10.203 -36.156 -23.219 1 44.09 131 ALA B N 1
ATOM 2663 C CA . ALA B 1 131 ? 11.578 -36.5 -23.594 1 44.09 131 ALA B CA 1
ATOM 2664 C C . ALA B 1 131 ? 11.68 -37.938 -24.031 1 44.09 131 ALA B C 1
ATOM 2666 O O . ALA B 1 131 ? 11.336 -38.844 -23.281 1 44.09 131 ALA B O 1
ATOM 2667 N N . THR B 1 132 ? 11.312 -38.406 -25.297 1 41.41 132 THR B N 1
ATOM 2668 C CA . THR B 1 132 ? 11.914 -39.625 -25.828 1 41.41 132 THR B CA 1
ATOM 2669 C C . THR B 1 132 ? 13.242 -39.938 -25.125 1 41.41 132 THR B C 1
ATOM 2671 O O . THR B 1 132 ? 13.883 -39 -24.594 1 41.41 132 THR B O 1
ATOM 2674 N N . SER B 1 133 ? 13.797 -41.344 -25.188 1 38.72 133 SER B N 1
ATOM 2675 C CA . SER B 1 133 ? 14.945 -42.031 -24.625 1 38.72 133 SER B CA 1
ATOM 2676 C C . SER B 1 133 ? 16.203 -41.156 -24.656 1 38.72 133 SER B C 1
ATOM 2678 O O . SER B 1 133 ? 17.266 -41.594 -24.219 1 38.72 133 SER B O 1
ATOM 2680 N N . THR B 1 134 ? 16.422 -40.406 -25.812 1 43.72 134 THR B N 1
ATOM 2681 C CA . THR B 1 134 ? 17.828 -40.062 -25.688 1 43.72 134 THR B CA 1
ATOM 2682 C C . THR B 1 134 ? 18.078 -39.25 -24.406 1 43.72 134 THR B C 1
ATOM 2684 O O . THR B 1 134 ? 17.156 -38.656 -23.859 1 43.72 134 THR B O 1
ATOM 2687 N N . ALA B 1 135 ? 19.156 -38.5 -24.281 1 45.97 135 ALA B N 1
ATOM 2688 C CA . ALA B 1 135 ? 19.953 -38.062 -23.141 1 45.97 135 ALA B CA 1
ATOM 2689 C C . ALA B 1 135 ? 19.156 -37.125 -22.25 1 45.97 135 ALA B C 1
ATOM 2691 O O . ALA B 1 135 ? 18.828 -37.438 -21.109 1 45.97 135 ALA B O 1
ATOM 2692 N N . THR B 1 136 ? 19.641 -35.938 -21.703 1 47.72 136 THR B N 1
ATOM 2693 C CA . THR B 1 136 ? 19.922 -35 -20.625 1 47.72 136 THR B CA 1
ATOM 2694 C C . THR B 1 136 ? 18.844 -33.906 -20.562 1 47.72 136 THR B C 1
ATOM 2696 O O . THR B 1 136 ? 19.078 -32.812 -20.047 1 47.72 136 THR B O 1
ATOM 2699 N N . ALA B 1 137 ? 17.641 -34.031 -21.172 1 50.69 137 ALA B N 1
ATOM 2700 C CA . ALA B 1 137 ? 16.922 -32.75 -21.078 1 50.69 137 ALA B CA 1
ATOM 2701 C C . ALA B 1 137 ? 16.328 -32.562 -19.688 1 50.69 137 ALA B C 1
ATOM 2703 O O . ALA B 1 137 ? 15.664 -33.469 -19.156 1 50.69 137 ALA B O 1
ATOM 2704 N N . PRO B 1 138 ? 16.703 -31.625 -18.938 1 54.75 138 PRO B N 1
ATOM 2705 C CA . PRO B 1 138 ? 16.25 -31.375 -17.578 1 54.75 138 PRO B CA 1
ATOM 2706 C C . PRO B 1 138 ? 14.734 -31.234 -17.469 1 54.75 138 PRO B C 1
ATOM 2708 O O . PRO B 1 138 ? 14.086 -30.766 -18.406 1 54.75 138 PRO B O 1
ATOM 2711 N N . ILE B 1 139 ? 13.984 -32.062 -16.703 1 61.88 139 ILE B N 1
ATOM 2712 C CA . ILE B 1 139 ? 12.57 -32 -16.328 1 61.88 139 ILE B CA 1
ATOM 2713 C C . ILE B 1 139 ? 12.164 -30.562 -16.078 1 61.88 139 ILE B C 1
ATOM 2715 O O . ILE B 1 139 ? 12.719 -29.906 -15.203 1 61.88 139 ILE B O 1
ATOM 2719 N N . ARG B 1 140 ? 11.344 -30.031 -17.078 1 82.12 140 ARG B N 1
ATOM 2720 C CA . ARG B 1 140 ? 10.852 -28.656 -16.969 1 82.12 140 ARG B CA 1
ATOM 2721 C C . ARG B 1 140 ? 9.672 -28.578 -16 1 82.12 140 ARG B C 1
ATOM 2723 O O . ARG B 1 140 ? 8.805 -29.469 -16 1 82.12 140 ARG B O 1
ATOM 2730 N N . ARG B 1 141 ? 9.727 -27.641 -15.102 1 92 141 ARG B N 1
ATOM 2731 C CA . ARG B 1 141 ? 8.672 -27.453 -14.109 1 92 141 ARG B CA 1
ATOM 2732 C C . ARG B 1 141 ? 8.109 -26.047 -14.18 1 92 141 ARG B C 1
ATOM 2734 O O . ARG B 1 141 ? 8.867 -25.062 -14.227 1 92 141 ARG B O 1
ATOM 2741 N N . SER B 1 142 ? 6.824 -25.984 -14.414 1 97.38 142 SER B N 1
ATOM 2742 C CA . SER B 1 142 ? 6.078 -24.734 -14.211 1 97.38 142 SER B CA 1
ATOM 2743 C C . SER B 1 142 ? 5.184 -24.844 -12.977 1 97.38 142 SER B C 1
ATOM 2745 O O . SER B 1 142 ? 4.727 -25.922 -12.617 1 97.38 142 SER B O 1
ATOM 2747 N N . ILE B 1 143 ? 4.969 -23.656 -12.328 1 98.19 143 ILE B N 1
ATOM 2748 C CA . ILE B 1 143 ? 4.355 -23.781 -11.016 1 98.19 143 ILE B CA 1
ATOM 2749 C C . ILE B 1 143 ? 3.32 -22.672 -10.812 1 98.19 143 ILE B C 1
ATOM 2751 O O . ILE B 1 143 ? 3.322 -21.688 -11.539 1 98.19 143 ILE B O 1
ATOM 2755 N N . ILE B 1 144 ? 2.457 -22.938 -9.891 1 98.81 144 ILE B N 1
ATOM 2756 C CA . ILE B 1 144 ? 1.571 -21.953 -9.305 1 98.81 144 ILE B CA 1
ATOM 2757 C C . ILE B 1 144 ? 1.994 -21.672 -7.859 1 98.81 144 ILE B C 1
ATOM 2759 O O . ILE B 1 144 ? 2.268 -22.594 -7.094 1 98.81 144 ILE B O 1
ATOM 2763 N N . VAL B 1 145 ? 2.141 -20.438 -7.527 1 98.88 145 VAL B N 1
ATOM 2764 C CA . VAL B 1 145 ? 2.348 -20.062 -6.133 1 98.88 145 VAL B CA 1
ATOM 2765 C C . VAL B 1 145 ? 1.12 -19.312 -5.609 1 98.88 145 VAL B C 1
ATOM 2767 O O . VAL B 1 145 ? 0.664 -18.344 -6.227 1 98.88 145 VAL B O 1
ATOM 2770 N N . LEU B 1 146 ? 0.56 -19.844 -4.578 1 98.75 146 LEU B N 1
ATOM 2771 C CA . LEU B 1 146 ? -0.528 -19.172 -3.871 1 98.75 146 LEU B CA 1
ATOM 2772 C C . LEU B 1 146 ? -0.077 -18.703 -2.49 1 98.75 146 LEU B C 1
ATOM 2774 O O . LEU B 1 146 ? 0.471 -19.5 -1.715 1 98.75 146 LEU B O 1
ATOM 2778 N N . LYS B 1 147 ? -0.169 -17.438 -2.199 1 96.81 147 LYS B N 1
ATOM 2779 C CA . LYS B 1 147 ? 0.228 -16.828 -0.929 1 96.81 147 LYS B CA 1
ATOM 2780 C C . LYS B 1 147 ? -0.891 -15.961 -0.36 1 96.81 147 LYS B C 1
ATOM 2782 O O . LYS B 1 147 ? -1.374 -15.047 -1.029 1 96.81 147 LYS B O 1
ATOM 2787 N N . ASP B 1 148 ? -1.327 -16.312 0.881 1 94.94 148 ASP B N 1
ATOM 2788 C CA . ASP B 1 148 ? -2.459 -15.602 1.462 1 94.94 148 ASP B CA 1
ATOM 2789 C C . ASP B 1 148 ? -2.502 -15.781 2.979 1 94.94 148 ASP B C 1
ATOM 2791 O O . ASP B 1 148 ? -1.71 -16.531 3.541 1 94.94 148 ASP B O 1
ATOM 2795 N N . ASN B 1 149 ? -3.359 -14.945 3.596 1 90.94 149 ASN B N 1
ATOM 2796 C CA . ASN B 1 149 ? -3.697 -15.211 4.992 1 90.94 149 ASN B CA 1
ATOM 2797 C C . ASN B 1 149 ? -4.477 -16.516 5.145 1 90.94 149 ASN B C 1
ATOM 2799 O O . ASN B 1 149 ? -5.27 -16.875 4.273 1 90.94 149 ASN B O 1
ATOM 2803 N N . VAL B 1 150 ? -4.172 -17.156 6.23 1 93.75 150 VAL B N 1
ATOM 2804 C CA . VAL B 1 150 ? -4.883 -18.391 6.531 1 93.75 150 VAL B CA 1
ATOM 2805 C C . VAL B 1 150 ? -5.512 -18.297 7.922 1 93.75 150 VAL B C 1
ATOM 2807 O O . VAL B 1 150 ? -4.852 -17.906 8.883 1 93.75 150 VAL B O 1
ATOM 2810 N N . PHE B 1 151 ? -6.762 -18.688 7.977 1 92.56 151 PHE B N 1
ATOM 2811 C CA . PHE B 1 151 ? -7.488 -18.656 9.242 1 92.56 151 PHE B CA 1
ATOM 2812 C 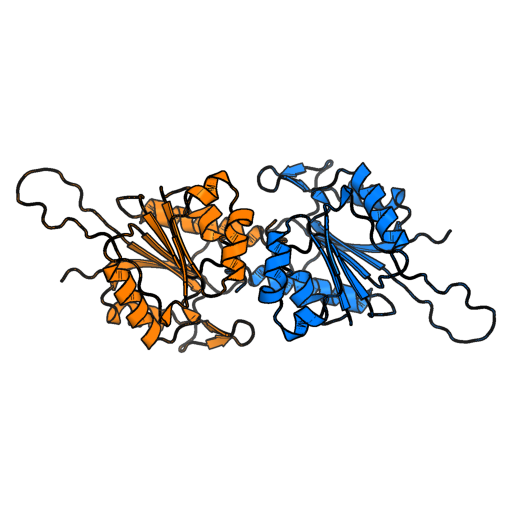C . PHE B 1 151 ? -7.25 -19.922 10.039 1 92.56 151 PHE B C 1
ATOM 2814 O O . PHE B 1 151 ? -7.289 -21.031 9.484 1 92.56 151 PHE B O 1
ATOM 2821 N N . SER B 1 152 ? -6.977 -19.797 11.289 1 89.06 152 SER B N 1
ATOM 2822 C CA . SER B 1 152 ? -6.633 -20.922 12.148 1 89.06 152 SER B CA 1
ATOM 2823 C C . SER B 1 152 ? -7.883 -21.625 12.664 1 89.06 152 SER B C 1
ATOM 2825 O O . SER B 1 152 ? -7.793 -22.688 13.273 1 89.06 152 SER B O 1
ATOM 2827 N N . GLY B 1 153 ? -9.047 -21.156 12.383 1 88.06 153 GLY B N 1
ATOM 2828 C CA . GLY B 1 153 ? -10.273 -21.797 12.844 1 88.06 153 GLY B CA 1
ATOM 2829 C C . GLY B 1 153 ? -10.727 -22.938 11.961 1 88.06 153 GLY B C 1
ATOM 2830 O O . GLY B 1 153 ? -9.945 -23.453 11.156 1 88.06 153 GLY B O 1
ATOM 2831 N N . ALA B 1 154 ? -11.945 -23.422 12.188 1 88.62 154 ALA B N 1
ATOM 2832 C CA . ALA B 1 154 ? -12.453 -24.609 11.523 1 88.62 154 ALA B CA 1
ATOM 2833 C C . ALA B 1 154 ? -13.031 -24.266 10.148 1 88.62 154 ALA B C 1
ATOM 2835 O O . ALA B 1 154 ? -13.008 -25.094 9.234 1 88.62 154 ALA B O 1
ATOM 2836 N N . LYS B 1 155 ? -13.586 -23.031 10.102 1 90.44 155 LYS B N 1
ATOM 2837 C CA . LYS B 1 155 ? -14.188 -22.594 8.844 1 90.44 155 LYS B CA 1
ATOM 2838 C C . LYS B 1 155 ? -13.75 -21.188 8.484 1 90.44 155 LYS B C 1
ATOM 2840 O O . LYS B 1 155 ? -13.398 -20.391 9.359 1 90.44 155 LYS B O 1
ATOM 2845 N N . SER B 1 156 ? -13.805 -20.969 7.191 1 91.5 156 SER B N 1
ATOM 2846 C CA . SER B 1 156 ? -13.414 -19.656 6.676 1 91.5 156 SER B CA 1
ATOM 2847 C C . SER B 1 156 ? -14.172 -18.547 7.375 1 91.5 156 SER B C 1
ATOM 2849 O O . SER B 1 156 ? -15.281 -18.75 7.867 1 91.5 156 SER B O 1
ATOM 2851 N N . ARG B 1 157 ? -13.547 -17.406 7.387 1 87.75 157 ARG B N 1
ATOM 2852 C CA . ARG B 1 157 ? -14.133 -16.219 8 1 87.75 157 ARG B CA 1
ATOM 2853 C C . ARG B 1 157 ? -14.242 -15.07 6.996 1 87.75 157 ARG B C 1
ATOM 2855 O O . ARG B 1 157 ? -13.273 -14.773 6.285 1 87.75 157 ARG B O 1
ATOM 2862 N N . PHE B 1 158 ? -15.406 -14.492 6.949 1 87.5 158 PHE B N 1
ATOM 2863 C CA . PHE B 1 158 ? -15.641 -13.383 6.035 1 87.5 158 PHE B CA 1
ATOM 2864 C C . PHE B 1 158 ? -15.203 -12.062 6.66 1 87.5 158 PHE B C 1
ATOM 2866 O O . PHE B 1 158 ? -15.516 -11.789 7.82 1 87.5 158 PHE B O 1
ATOM 2873 N N . ARG B 1 159 ? -14.445 -11.305 5.867 1 82.5 159 ARG B N 1
ATOM 2874 C CA . ARG B 1 159 ? -14.039 -9.961 6.266 1 82.5 159 ARG B CA 1
ATOM 2875 C C . ARG B 1 159 ? -14.844 -8.898 5.52 1 82.5 159 ARG B C 1
ATOM 2877 O O . ARG B 1 159 ? -14.688 -8.734 4.309 1 82.5 159 ARG B O 1
ATOM 2884 N N . GLU B 1 160 ? -15.531 -8.141 6.215 1 77.56 160 GLU B N 1
ATOM 2885 C CA . GLU B 1 160 ? -16.438 -7.172 5.609 1 77.56 160 GLU B CA 1
ATOM 2886 C C . GLU B 1 160 ? -15.68 -6.031 4.945 1 77.56 160 GLU B C 1
ATOM 2888 O O . GLU B 1 160 ? -16.016 -5.621 3.832 1 77.56 160 GLU B O 1
ATOM 2893 N N . VAL B 1 161 ? -14.656 -5.574 5.625 1 67.94 161 VAL B N 1
ATOM 2894 C CA . VAL B 1 161 ? -13.914 -4.414 5.141 1 67.94 161 VAL B CA 1
ATOM 2895 C C . VAL B 1 161 ? -13.266 -4.738 3.801 1 67.94 161 VAL B C 1
ATOM 2897 O O . VAL B 1 161 ? -13.289 -3.926 2.875 1 67.94 161 VAL B O 1
ATOM 2900 N N . GLU B 1 162 ? -12.812 -5.945 3.682 1 74.25 162 GLU B N 1
ATOM 2901 C CA . GLU B 1 162 ? -12.125 -6.355 2.463 1 74.25 162 GLU B CA 1
ATOM 2902 C C . GLU B 1 162 ? -13.062 -7.09 1.513 1 74.25 162 GLU B C 1
ATOM 2904 O O . GLU B 1 162 ? -12.711 -7.359 0.364 1 74.25 162 GLU B O 1
ATOM 2909 N N . SER B 1 163 ? -14.203 -7.387 2 1 80.06 163 SER B N 1
ATOM 2910 C CA . SER B 1 163 ? -15.172 -8.172 1.245 1 80.06 163 SER B CA 1
ATOM 2911 C C . SER B 1 163 ? -14.547 -9.445 0.694 1 80.06 163 SER B C 1
ATOM 2913 O O . SER B 1 163 ? -14.625 -9.719 -0.505 1 80.06 163 SER B O 1
ATOM 2915 N N . SER B 1 164 ? -13.844 -10.156 1.561 1 88.94 164 SER B N 1
ATOM 2916 C CA . SER B 1 164 ? -13.148 -11.383 1.195 1 88.94 164 SER B CA 1
ATOM 2917 C C . SER B 1 164 ? -13.141 -12.383 2.35 1 88.94 164 SER B C 1
ATOM 2919 O O . SER B 1 164 ? -13.336 -12 3.506 1 88.94 164 SER B O 1
ATOM 2921 N N . PHE B 1 165 ? -12.992 -13.641 1.996 1 92.44 165 PHE B N 1
ATOM 2922 C CA . PHE B 1 165 ? -12.852 -14.688 3.002 1 92.44 165 PHE B CA 1
ATOM 2923 C C . PHE B 1 165 ? -11.383 -14.938 3.328 1 92.44 165 PHE B C 1
ATOM 2925 O O . PHE B 1 165 ? -10.531 -14.875 2.445 1 92.44 165 PHE B O 1
ATOM 2932 N N . VAL B 1 166 ? -11.156 -15.133 4.559 1 93.31 166 VAL B N 1
ATOM 2933 C CA . VAL B 1 166 ? -9.906 -15.773 4.953 1 93.31 166 VAL B CA 1
ATOM 2934 C C . VAL B 1 166 ? -10.117 -17.281 5.047 1 93.31 166 VAL B C 1
ATOM 2936 O O . VAL B 1 166 ? -10.883 -17.766 5.883 1 93.31 166 VAL B O 1
ATOM 2939 N N . ARG B 1 167 ? -9.453 -17.984 4.227 1 97.25 167 ARG B N 1
ATOM 2940 C CA . ARG B 1 167 ? -9.656 -19.438 4.121 1 97.25 167 ARG B CA 1
ATOM 2941 C C . ARG B 1 167 ? -8.828 -20.172 5.164 1 97.25 167 ARG B C 1
ATOM 2943 O O . ARG B 1 167 ? -7.793 -19.688 5.613 1 97.25 167 ARG B O 1
ATOM 2950 N N . THR B 1 168 ? -9.344 -21.328 5.539 1 97.12 168 THR B N 1
ATOM 2951 C CA . THR B 1 168 ? -8.539 -22.203 6.371 1 97.12 168 THR B CA 1
ATOM 2952 C C . THR B 1 168 ? -7.547 -23 5.523 1 97.12 168 THR B C 1
ATOM 2954 O O . THR B 1 168 ? -7.734 -23.141 4.312 1 97.12 168 THR B O 1
ATOM 2957 N N . ARG B 1 169 ? -6.559 -23.406 6.223 1 97.25 169 ARG B N 1
ATOM 2958 C CA . ARG B 1 169 ? -5.574 -24.234 5.543 1 97.25 169 ARG B CA 1
ATOM 2959 C C . ARG B 1 169 ? -6.234 -25.469 4.922 1 97.25 169 ARG B C 1
ATOM 2961 O O . ARG B 1 169 ? -5.945 -25.828 3.777 1 97.25 169 ARG B O 1
ATOM 2968 N N . ASP B 1 170 ? -7.121 -26.078 5.641 1 97.62 170 ASP B N 1
ATOM 2969 C CA . ASP B 1 170 ? -7.801 -27.297 5.176 1 97.62 170 ASP B CA 1
ATOM 2970 C C . ASP B 1 170 ? -8.641 -27 3.932 1 97.62 170 ASP B C 1
ATOM 2972 O O . ASP B 1 170 ? -8.68 -27.812 3.004 1 97.62 170 ASP B O 1
ATOM 2976 N N . GLU B 1 171 ? -9.289 -25.922 3.936 1 98.12 171 GLU B N 1
ATOM 2977 C CA . GLU B 1 171 ? -10.086 -25.531 2.777 1 98.12 171 GLU B CA 1
ATOM 2978 C C . GLU B 1 171 ? -9.211 -25.344 1.541 1 98.12 171 GLU B C 1
ATOM 2980 O O . GLU B 1 171 ? -9.578 -25.781 0.446 1 98.12 171 GLU B O 1
ATOM 2985 N N . LEU B 1 172 ? -8.094 -24.75 1.704 1 98.56 172 LEU B N 1
ATOM 2986 C CA . LEU B 1 172 ? -7.184 -24.531 0.585 1 98.56 172 LEU B CA 1
ATOM 2987 C C . LEU B 1 172 ? -6.637 -25.859 0.058 1 98.56 172 LEU B C 1
ATOM 2989 O O . LEU B 1 172 ? -6.59 -26.078 -1.154 1 98.56 172 LEU B O 1
ATOM 2993 N N . LEU B 1 173 ? -6.258 -26.703 0.949 1 98.38 173 LEU B N 1
ATOM 2994 C CA . LEU B 1 173 ? -5.746 -28 0.542 1 98.38 173 LEU B CA 1
ATOM 2995 C C . LEU B 1 173 ? -6.809 -28.781 -0.221 1 98.38 173 LEU B C 1
ATOM 2997 O O . LEU B 1 173 ? -6.496 -29.469 -1.2 1 98.38 173 LEU B O 1
ATOM 3001 N N . GLU B 1 174 ? -8.031 -28.656 0.248 1 98.44 174 GLU B N 1
ATOM 3002 C CA . GLU B 1 174 ? -9.125 -29.312 -0.458 1 98.44 174 GLU B CA 1
ATOM 3003 C C . GLU B 1 174 ? -9.32 -28.703 -1.85 1 98.44 174 GLU B C 1
ATOM 3005 O O . GLU B 1 174 ? -9.578 -29.438 -2.811 1 98.44 174 GLU B O 1
ATOM 3010 N N . VAL B 1 175 ? -9.25 -27.438 -1.938 1 98.75 175 VAL B N 1
ATOM 3011 C CA . VAL B 1 175 ? -9.352 -26.75 -3.221 1 98.75 175 VAL B CA 1
ATOM 3012 C C . VAL B 1 175 ? -8.258 -27.25 -4.164 1 98.75 175 VAL B C 1
ATOM 3014 O O . VAL B 1 175 ? -8.516 -27.516 -5.336 1 98.75 175 VAL B O 1
ATOM 3017 N N . PHE B 1 176 ? -7.062 -27.406 -3.684 1 98.81 176 PHE B N 1
ATOM 3018 C CA . PHE B 1 176 ? -5.949 -27.875 -4.504 1 98.81 176 PHE B CA 1
ATOM 3019 C C . PHE B 1 176 ? -6.207 -29.297 -5 1 98.81 176 PHE B C 1
ATOM 3021 O O . PHE B 1 176 ? -5.977 -29.594 -6.172 1 98.81 176 PHE B O 1
ATOM 3028 N N . ARG B 1 177 ? -6.656 -30.078 -4.078 1 98.5 177 ARG B N 1
ATOM 3029 C CA . ARG B 1 177 ? -6.957 -31.469 -4.426 1 98.5 177 ARG B CA 1
ATOM 3030 C C . ARG B 1 177 ? -8.008 -31.531 -5.531 1 98.5 177 ARG B C 1
ATOM 3032 O O . ARG B 1 177 ? -7.82 -32.25 -6.523 1 98.5 177 ARG B O 1
ATOM 3039 N N . LYS B 1 178 ? -9.031 -30.797 -5.398 1 98.62 178 LYS B N 1
ATOM 3040 C CA . LYS B 1 178 ? -10.117 -30.812 -6.371 1 98.62 178 LYS B CA 1
ATOM 3041 C C . LYS B 1 178 ? -9.656 -30.234 -7.707 1 98.62 178 LYS B C 1
ATOM 3043 O O . LYS B 1 178 ? -10.164 -30.625 -8.766 1 98.62 178 LYS B O 1
ATOM 3048 N N . ALA B 1 179 ? -8.695 -29.391 -7.676 1 98.69 179 ALA B N 1
ATOM 3049 C CA . ALA B 1 179 ? -8.164 -28.781 -8.891 1 98.69 179 ALA B CA 1
ATOM 3050 C C . ALA B 1 179 ? -7.074 -29.656 -9.508 1 98.69 179 ALA B C 1
ATOM 3052 O O . ALA B 1 179 ? -6.477 -29.297 -10.523 1 98.69 179 ALA B O 1
ATOM 3053 N N . ARG B 1 180 ? -6.801 -30.781 -8.867 1 98 180 ARG B N 1
ATOM 3054 C CA . ARG B 1 180 ? -5.793 -31.734 -9.32 1 98 180 ARG B CA 1
ATOM 3055 C C . ARG B 1 180 ? -4.402 -31.109 -9.32 1 98 180 ARG B C 1
ATOM 3057 O O . ARG B 1 180 ? -3.668 -31.219 -10.305 1 98 180 ARG B O 1
ATOM 3064 N N . LEU B 1 181 ? -4.125 -30.453 -8.242 1 98.38 181 LEU B N 1
ATOM 3065 C CA . LEU B 1 181 ? -2.805 -29.875 -8.023 1 98.38 181 LEU B CA 1
ATOM 3066 C C . LEU B 1 181 ? -2.104 -30.547 -6.848 1 98.38 181 LEU B C 1
ATOM 3068 O O . LEU B 1 181 ? -2.729 -30.812 -5.82 1 98.38 181 LEU B O 1
ATOM 3072 N N . ARG B 1 182 ? -0.862 -30.859 -7.062 1 97.69 182 ARG B N 1
ATOM 3073 C CA . ARG B 1 182 ? -0.018 -31.375 -5.988 1 97.69 182 ARG B CA 1
ATOM 3074 C C . ARG B 1 182 ? 0.697 -30.234 -5.262 1 97.69 182 ARG B C 1
ATOM 3076 O O . ARG B 1 182 ? 1.165 -29.297 -5.891 1 97.69 182 ARG B O 1
ATOM 3083 N N . VAL B 1 183 ? 0.823 -30.391 -3.949 1 98.12 183 VAL B N 1
ATOM 3084 C CA . VAL B 1 183 ? 1.468 -29.375 -3.123 1 98.12 183 VAL B CA 1
ATOM 3085 C C . VAL B 1 183 ? 2.945 -29.719 -2.939 1 98.12 183 VAL B C 1
ATOM 3087 O O . VAL B 1 183 ? 3.279 -30.75 -2.344 1 98.12 183 VAL B O 1
ATOM 3090 N N . LEU B 1 184 ? 3.775 -28.891 -3.447 1 97 184 LEU B N 1
ATOM 3091 C CA . LEU B 1 184 ? 5.211 -29.078 -3.27 1 97 184 LEU B CA 1
ATOM 3092 C C . LEU B 1 184 ? 5.691 -28.391 -1.991 1 97 184 LEU B C 1
ATOM 3094 O O . LEU B 1 184 ? 6.668 -28.828 -1.38 1 97 184 LEU B O 1
ATOM 3098 N N . LEU B 1 185 ? 5.062 -27.328 -1.692 1 97.62 185 LEU B N 1
ATOM 3099 C CA . LEU B 1 185 ? 5.402 -26.547 -0.511 1 97.62 185 LEU B CA 1
ATOM 3100 C C . LEU B 1 185 ? 4.141 -26.047 0.192 1 97.62 185 LEU B C 1
ATOM 3102 O O . LEU B 1 185 ? 3.191 -25.609 -0.462 1 97.62 185 LEU B O 1
ATOM 3106 N N . ASP B 1 186 ? 4.012 -26.234 1.336 1 97.81 186 ASP B N 1
ATOM 3107 C CA . ASP B 1 186 ? 3.053 -25.672 2.287 1 97.81 186 ASP B CA 1
ATOM 3108 C C . ASP B 1 186 ? 3.764 -25.094 3.508 1 97.81 186 ASP B C 1
ATOM 3110 O O . ASP B 1 186 ? 4.145 -25.828 4.422 1 97.81 186 ASP B O 1
ATOM 3114 N N . GLU B 1 187 ? 3.877 -23.703 3.461 1 96.62 187 GLU B N 1
ATOM 3115 C CA . GLU B 1 187 ? 4.766 -23.125 4.465 1 96.62 187 GLU B CA 1
ATOM 3116 C C . GLU B 1 187 ? 4.156 -21.859 5.07 1 96.62 187 GLU B C 1
ATOM 3118 O O . GLU B 1 187 ? 3.73 -20.953 4.344 1 96.62 187 GLU B O 1
ATOM 3123 N N . ARG B 1 188 ? 4.168 -21.828 6.379 1 94.38 188 ARG B N 1
ATOM 3124 C CA . ARG B 1 188 ? 3.881 -20.562 7.066 1 94.38 188 ARG B CA 1
ATOM 3125 C C . ARG B 1 188 ? 5.043 -19.594 6.93 1 94.38 188 ARG B C 1
ATOM 3127 O O . ARG B 1 188 ? 6.191 -19.938 7.207 1 94.38 188 ARG B O 1
ATOM 3134 N N . GLN B 1 189 ? 4.754 -18.391 6.48 1 91.38 189 GLN B N 1
ATOM 3135 C CA . GLN B 1 189 ? 5.793 -17.375 6.359 1 91.38 189 GLN B CA 1
ATOM 3136 C C . GLN B 1 189 ? 6.184 -16.828 7.727 1 91.38 189 GLN B C 1
ATOM 3138 O O . GLN B 1 189 ? 5.344 -16.297 8.453 1 91.38 189 GLN B O 1
ATOM 3143 N N . THR B 1 190 ? 7.461 -16.922 8.039 1 87.06 190 THR B N 1
ATOM 3144 C CA . THR B 1 190 ? 7.906 -16.594 9.391 1 87.06 190 THR B CA 1
ATOM 3145 C C . THR B 1 190 ? 8.594 -15.242 9.43 1 87.06 190 THR B C 1
ATOM 3147 O O . THR B 1 190 ? 8.93 -14.742 10.508 1 87.06 190 THR B O 1
ATOM 3150 N N . ASN B 1 191 ? 8.812 -14.656 8.352 1 80.81 191 ASN B N 1
ATOM 3151 C CA . ASN B 1 191 ? 9.508 -13.375 8.305 1 80.81 191 ASN B CA 1
ATOM 3152 C C . ASN B 1 191 ? 8.539 -12.203 8.445 1 80.81 191 ASN B C 1
ATOM 3154 O O . ASN B 1 191 ? 8.922 -11.047 8.234 1 80.81 191 ASN B O 1
ATOM 3158 N N . MET B 1 192 ? 7.367 -12.586 8.789 1 78.12 192 MET B N 1
ATOM 3159 C CA . MET B 1 192 ? 6.34 -11.555 8.953 1 78.12 192 MET B CA 1
ATOM 3160 C C . MET B 1 192 ? 6.133 -11.219 10.422 1 78.12 192 MET B C 1
ATOM 3162 O O . MET B 1 192 ? 6.398 -12.039 11.297 1 78.12 192 MET B O 1
ATOM 3166 N N . PRO B 1 193 ? 5.676 -10.078 10.711 1 71.81 193 PRO B N 1
ATOM 3167 C CA . PRO B 1 193 ? 5.387 -9.75 12.109 1 71.81 193 PRO B CA 1
ATOM 3168 C C . PRO B 1 193 ? 4.371 -10.695 12.742 1 71.81 193 PRO B C 1
ATOM 3170 O O . PRO B 1 193 ? 3.447 -11.156 12.07 1 71.81 193 PRO B O 1
ATOM 3173 N N . SER B 1 194 ? 4.574 -10.859 14.008 1 70.75 194 SER B N 1
ATOM 3174 C CA . SER B 1 194 ? 3.793 -11.875 14.711 1 70.75 194 SER B CA 1
ATOM 3175 C C . SER B 1 194 ? 2.359 -11.406 14.938 1 70.75 194 SER B C 1
ATOM 3177 O O . SER B 1 194 ? 1.477 -12.211 15.242 1 70.75 194 SER B O 1
ATOM 3179 N N . TYR B 1 195 ? 2.154 -10.148 14.758 1 69.44 195 TYR B N 1
ATOM 3180 C CA . TYR B 1 195 ? 0.836 -9.625 15.094 1 69.44 195 TYR B CA 1
ATOM 3181 C C . TYR B 1 195 ? -0.101 -9.688 13.891 1 69.44 195 TYR B C 1
ATOM 3183 O O . TYR B 1 195 ? -1.294 -9.398 14.016 1 69.44 195 TYR B O 1
ATOM 3191 N N . ILE B 1 196 ? 0.393 -10.078 12.836 1 75.06 196 ILE B N 1
ATOM 3192 C CA . ILE B 1 196 ? -0.481 -10.172 11.672 1 75.06 196 ILE B CA 1
ATOM 3193 C C . ILE B 1 196 ? -0.992 -11.602 11.523 1 75.06 196 ILE B C 1
ATOM 3195 O O . ILE B 1 196 ? -0.392 -12.539 12.055 1 75.06 196 ILE B O 1
ATOM 3199 N N . ARG B 1 197 ? -2.064 -11.672 10.883 1 81.44 197 ARG B N 1
ATOM 3200 C CA . ARG B 1 197 ? -2.59 -13 10.57 1 81.44 197 ARG B CA 1
ATOM 3201 C C . ARG B 1 197 ? -1.563 -13.828 9.812 1 81.44 197 ARG B C 1
ATOM 3203 O O . ARG B 1 197 ? -0.887 -13.32 8.914 1 81.44 197 ARG B O 1
ATOM 3210 N N . PRO B 1 198 ? -1.482 -15.055 10.18 1 89.06 198 PRO B N 1
ATOM 3211 C CA . PRO B 1 198 ? -0.475 -15.891 9.531 1 89.06 198 PRO B CA 1
ATOM 3212 C C . PRO B 1 198 ? -0.631 -15.93 8.016 1 89.06 198 PRO B C 1
ATOM 3214 O O . PRO B 1 198 ? -1.754 -15.992 7.504 1 89.06 198 PRO B O 1
ATOM 3217 N N . ILE B 1 199 ? 0.462 -15.844 7.395 1 92.25 199 ILE B N 1
ATOM 3218 C CA . ILE B 1 199 ? 0.522 -15.945 5.941 1 92.25 199 ILE B CA 1
ATOM 3219 C C . ILE B 1 199 ? 1.139 -17.281 5.539 1 92.25 199 ILE B C 1
ATOM 3221 O O . ILE B 1 199 ? 2.156 -17.703 6.102 1 92.25 199 ILE B O 1
ATOM 3225 N N . TYR B 1 200 ? 0.492 -17.953 4.652 1 95.69 200 TYR B N 1
ATOM 3226 C CA . TYR B 1 200 ? 1.027 -19.188 4.109 1 95.69 200 TYR B CA 1
ATOM 3227 C C . TYR B 1 200 ? 1.33 -19.047 2.621 1 95.69 200 TYR B C 1
ATOM 3229 O O . TYR B 1 200 ? 0.642 -18.312 1.908 1 95.69 200 TYR B O 1
ATOM 3237 N N . ALA B 1 201 ? 2.34 -19.719 2.242 1 97.81 201 ALA B N 1
ATOM 3238 C CA . ALA B 1 201 ? 2.666 -19.875 0.826 1 97.81 201 ALA B CA 1
ATOM 3239 C C . ALA B 1 201 ? 2.584 -21.328 0.395 1 97.81 201 ALA B C 1
ATOM 3241 O O . ALA B 1 201 ? 3.053 -22.219 1.106 1 97.81 201 ALA B O 1
ATOM 3242 N N . PHE B 1 202 ? 1.939 -21.516 -0.734 1 98.69 202 PHE B N 1
ATOM 3243 C CA . PHE B 1 202 ? 1.827 -22.844 -1.339 1 98.69 202 PHE B CA 1
ATOM 3244 C C . PHE B 1 202 ? 2.445 -22.859 -2.732 1 98.69 202 PHE B C 1
ATOM 3246 O O . PHE B 1 202 ? 2.219 -21.938 -3.525 1 98.69 202 PHE B O 1
ATOM 3253 N N . VAL B 1 203 ? 3.262 -23.797 -2.996 1 98.69 203 VAL B N 1
ATOM 3254 C CA . VAL B 1 203 ? 3.736 -24.062 -4.352 1 98.69 203 VAL B CA 1
ATOM 3255 C C . VAL B 1 203 ? 3.021 -25.297 -4.918 1 98.69 203 VAL B C 1
ATOM 3257 O O . VAL B 1 203 ? 3.033 -26.359 -4.309 1 98.69 203 VAL B O 1
ATOM 3260 N N . LEU B 1 204 ? 2.451 -25.109 -6.043 1 98.56 204 LEU B N 1
ATOM 3261 C CA . LEU B 1 204 ? 1.567 -26.125 -6.613 1 98.56 204 LEU B CA 1
ATOM 3262 C C . LEU B 1 204 ? 2.025 -26.516 -8.008 1 98.56 204 LEU B C 1
ATOM 3264 O O . LEU B 1 204 ? 2.48 -25.672 -8.781 1 98.56 204 LEU B O 1
ATOM 3268 N N . VAL B 1 205 ? 1.876 -27.781 -8.328 1 96.88 205 VAL B N 1
ATOM 3269 C CA . VAL B 1 205 ? 2.123 -28.312 -9.664 1 96.88 205 VAL B CA 1
ATOM 3270 C C . VAL B 1 205 ? 0.965 -29.219 -10.086 1 96.88 205 VAL B C 1
ATOM 3272 O O . VAL B 1 205 ? 0.287 -29.797 -9.242 1 96.88 205 VAL B O 1
ATOM 3275 N N . PRO B 1 206 ? 0.744 -29.234 -11.398 1 95.38 206 PRO B N 1
ATOM 3276 C CA . PRO B 1 206 ? -0.319 -30.141 -11.836 1 95.38 206 PRO B CA 1
ATOM 3277 C C . PRO B 1 206 ? -0.02 -31.609 -11.516 1 95.38 206 PRO B C 1
ATOM 3279 O O . PRO B 1 206 ? 1.135 -32.031 -11.594 1 95.38 206 PRO B O 1
ATOM 3282 N N . GLN B 1 207 ? -1.07 -32.281 -11.055 1 89.31 207 GLN B N 1
ATOM 3283 C CA . GLN B 1 207 ? -0.94 -33.719 -10.836 1 89.31 207 GLN B CA 1
ATOM 3284 C C . GLN B 1 207 ? -0.808 -34.469 -12.164 1 89.31 207 GLN B C 1
ATOM 3286 O O . GLN B 1 207 ? -1.503 -34.156 -13.133 1 89.31 207 GLN B O 1
ATOM 3291 N N . ALA B 1 208 ? 0.408 -35.062 -12.367 1 70.75 208 ALA B N 1
ATOM 3292 C CA . ALA B 1 208 ? 0.605 -35.875 -13.562 1 70.75 208 ALA B CA 1
ATOM 3293 C C . ALA B 1 208 ? -0.604 -36.781 -13.82 1 70.75 208 ALA B C 1
ATOM 3295 O O . ALA B 1 208 ? -1.257 -37.25 -12.875 1 70.75 208 ALA B O 1
ATOM 3296 N N . GLU B 1 209 ? -1.185 -36.719 -15.039 1 54.09 209 GLU B N 1
ATOM 3297 C CA . GLU B 1 209 ? -2.18 -37.719 -15.406 1 54.09 209 GLU B CA 1
ATOM 3298 C C . GLU B 1 209 ? -1.665 -39.125 -15.148 1 54.09 209 GLU B C 1
ATOM 3300 O O . GLU B 1 209 ? -0.461 -39.375 -15.227 1 54.09 209 GLU B O 1
#